Protein AF-A0A2S1KTE5-F1 (afdb_monomer_lite)

Radius of gyration: 37.93 Å; chains: 1; bounding box: 118×80×115 Å

Organism: NCBI:txid137591

pLDDT: mean 81.55, std 18.3, range [24.23, 98.62]

Foldseek 3Di:
DDDDDDDDDDDDDDDDPDPPPPPPPPPPDPCPLPCLQQDQLVSLVDDQLQVVLQQQPWAFPVRDRVVVVVDHSVRQGLVNLLRTQEGASFDWDQDPVRRIDTAHDVVLQVLLQPAAADEPVVVVPDPDPDLHADPYPCLLDPCNLVQLVCCSNPQFGFDFDQPPVRDTDTDGDHNSDSLSNVLSSQQNNLSHQHYHCASSNQNHDDDLQDLPPLSSVSSNAAPRARHAEYADHNNLSVQVNVPSPNDDDGRQQRQHANHAYYHHEQNQHQEAECSNVVNPLQRHQEYEHHNYQHQYYDADNLSNLQAHAYEPQNYDPPPHDQRNLQSNLSSLQNVHYHYHYALNVVLSSLLVLLDPPHPDGHHALSSCLVCLLSYALVSLLSCLVRPLVSQALSSLQCCLPRPLNSAALNSLLSSCLVPVVSAALVSLLSSLVRPLNNQALSNLLSCLQPPVNRQDLVSLLSSLVRPVNSQALSNVQSVLVVLNDALSSLLSNLQSPVVRLQPDDPVSLVSSLVRHDPVRNVSSVVCSVCSCVSHDPDDPDPDPQFPWDKDKPDDDWALDQDDPVQADLADKRKTPFKIKMWTKAFAQKFKKKAKAWWAFPVRPDTFWKWKWFWWAWPQVRDTDTDIHIHPDIDTRGHHHPGMDTTITIRRIMIIHRDPDDDPPTDIDIDIDIDMGGHPPDDDD

Secondary structure (DSSP, 8-state):
---------------------S----------TT-GGGSBGGGGT--HHHHHHHHHH-EETTSS-TTTTT--TTT-BHHHHHTEEEEESSEEEE-TTS-EEEE--HHHHHHHHTS-EEEGGGGGS----S--EEE-GGGGSTTHHHHHHHHHHHSEEEEEEE-TTS-EEEEEEE---HHHHHHHHHHT-TT--EEE-TTTTTTPPP-TT--HHHHHHHHHHTT-SS--EEE-TT-THHHHHHHTTTTTTSSS----TT--EEE-TTS--SEE-GGGTTTTTTT-SEEE-TT----EE-SS-HHHHHHSEEEETT---TT--HHHHHHHHHHHHHSSS-EEE-HHHHHHHHHHHHSTT--S----HHHHHTTGGG--HHHHHHHHHH-GGG--HHHHHHHHHH-GGG--HHHHHHHHHH-GGG--HHHHHHHHHH-GGG--HHHHHHHHHH-GGG--HHHHHHHHHH-GGG--HHHHHHHHHTT---HHHHHHHHHH-HHHHHT--HHHHHHHHHHS-TTTHHHHHHHHH-TTTTS----S--------EEEES-S--------GGG--TT--EEPSS-EEEEEEEPTTEEEEEEEPPEEETTSS-EE--EEEEEEEETTTTEEEEEEEETTSEEEEEEESSS-EEEEEEEEEEEEE---S--TT--EE--EEEEEEEPTT----

InterPro domains:
  IPR001611 Leucine-rich repeat [PF13516] (282-295)
  IPR001611 Leucine-rich repeat [PS51450] (283-304)
  IPR003591 Leucine-rich repeat, typical subtype [SM00369] (256-279)
  IPR003591 Leucine-rich repeat, typical subtype [SM00369] (283-307)
  IPR032675 Leucine-rich repeat domain superfamily [G3DSA:3.80.10.10] (156-391)
  IPR050328 Multifunctional Developmental and Immune Receptor [PTHR24373] (135-447)

Sequence (684 aa):
MLASVVGAIGTNITTFSTFSSLSPLSYDTVHAADDYTQNLLTVYKIPSAVIQAIIDNSVAFNGKTPKANGKTVTNFTVADFRDLTTVSLANRVKDVDGTYTSMTNDAVATAIGSVQMVNAGALADSNSQTPTGLVSQNFISDSRQTDMVNLLKNGGYATDQWDQQGNRQTVYTTANIWLNQLVALIATNSKLTTLDLTGAFSKVPFDSGFSKAGLLIGMMVNKSATLQSLALGFNPIIATEVQSNAWTYYNYALNLPALTNLDLQSNQLTVLDTQILQNVQNNLTTLNLAGNAISKITTNAEGVFNQATVDLSNADFTNLDPSTHKILASALNSGKGGLELSDTATNQLITASINDGWNDVNVNASGLNKVADQLDSSTVDKIATTKPTLVDDKVMATLVTSNASALTGDSVTQIVKANPNVVDADTLTKLATNNPAAITSDTLEHLASTNATAISPDVISKVGATNPDAITSGLINNLAEAGQLDADTLATIAATKPSVVANLTPEQKETITKVVGADDLSKVQDILDNPNASAPAVPSNPAPTTQGKVSVDKTSLSFGTPNVTDIQATSVIKADTGLRVTGTVTKGQSLRLLASKWTALDGTSSFAPTLQLIGEDAVNNKGVNQAVTAGDSTELLRATDDNVDFDVTLDSVGMTNITGVKAGKTYAGSLTWQLNNLPGTTTN

Structure (mmCIF, N/CA/C/O backbone):
data_AF-A0A2S1KTE5-F1
#
_entry.id   AF-A0A2S1KTE5-F1
#
loop_
_atom_site.group_PDB
_atom_site.id
_atom_site.type_symbol
_atom_site.label_atom_id
_atom_site.label_alt_id
_atom_site.label_comp_id
_atom_site.label_asym_id
_atom_site.label_entity_id
_atom_site.label_seq_id
_atom_site.pdbx_PDB_ins_code
_atom_site.Cartn_x
_atom_site.Cartn_y
_atom_site.Cartn_z
_atom_site.occupancy
_atom_site.B_iso_or_equiv
_atom_site.auth_seq_id
_atom_site.auth_comp_id
_atom_site.auth_asym_id
_atom_site.auth_atom_id
_atom_site.pdbx_PDB_model_num
ATOM 1 N N . MET A 1 1 ? 72.254 42.878 -44.904 1.00 30.20 1 MET A N 1
ATOM 2 C CA . MET A 1 1 ? 73.200 42.661 -46.023 1.00 30.20 1 MET A CA 1
ATOM 3 C C . MET A 1 1 ? 74.005 41.424 -45.661 1.00 30.20 1 MET A C 1
ATOM 5 O O . MET A 1 1 ? 74.499 41.409 -44.551 1.00 30.20 1 MET A O 1
ATOM 9 N N . LEU A 1 2 ? 74.143 40.347 -46.422 1.00 26.84 2 LEU A N 1
ATOM 10 C CA . LEU A 1 2 ? 73.925 40.048 -47.835 1.00 26.84 2 LEU A CA 1
ATOM 11 C C . LEU A 1 2 ? 73.826 38.505 -47.968 1.00 26.84 2 LEU A C 1
ATOM 13 O O . LEU A 1 2 ? 74.114 37.779 -47.027 1.00 26.84 2 LEU A O 1
ATOM 17 N N . ALA A 1 3 ? 73.371 38.072 -49.138 1.00 27.70 3 ALA A N 1
ATOM 18 C CA . ALA A 1 3 ? 72.885 36.760 -49.568 1.00 27.70 3 ALA A CA 1
ATOM 19 C C . ALA A 1 3 ? 73.771 35.492 -49.398 1.00 27.70 3 ALA A C 1
ATOM 21 O O . ALA A 1 3 ? 74.963 35.555 -49.110 1.00 27.70 3 ALA A O 1
ATOM 22 N N . SER A 1 4 ? 73.137 34.364 -49.773 1.00 27.77 4 SER A N 1
ATOM 23 C CA . SER A 1 4 ? 73.580 32.959 -49.953 1.00 27.77 4 SER A CA 1
ATOM 24 C C . SER A 1 4 ? 73.342 32.077 -48.715 1.00 27.77 4 SER A C 1
ATOM 26 O O . SER A 1 4 ? 73.837 32.374 -47.642 1.00 27.77 4 SER A O 1
ATOM 28 N N . VAL A 1 5 ? 72.502 31.034 -48.737 1.00 30.08 5 VAL A N 1
ATOM 29 C CA . VAL A 1 5 ? 72.428 29.909 -49.685 1.00 30.08 5 VAL A CA 1
ATOM 30 C C . VAL A 1 5 ? 70.978 29.394 -49.802 1.00 30.08 5 VAL A C 1
ATOM 32 O O . VAL A 1 5 ? 70.420 28.903 -48.827 1.00 30.08 5 VAL A O 1
ATOM 35 N N . VAL A 1 6 ? 70.382 29.457 -50.999 1.00 29.83 6 VAL A N 1
ATOM 36 C CA . VAL A 1 6 ? 69.220 28.642 -51.413 1.00 29.83 6 VAL A CA 1
ATOM 37 C C . VAL A 1 6 ? 69.453 28.261 -52.873 1.00 29.83 6 VAL A C 1
ATOM 39 O O . VAL A 1 6 ? 69.567 29.138 -53.725 1.00 29.83 6 VAL A O 1
ATOM 42 N N . GLY A 1 7 ? 69.563 26.965 -53.161 1.00 26.06 7 GLY A N 1
ATOM 43 C CA . GLY A 1 7 ? 69.807 26.471 -54.515 1.00 26.06 7 GLY A CA 1
ATOM 44 C C . GLY A 1 7 ? 69.749 24.950 -54.601 1.00 26.06 7 GLY A C 1
ATOM 45 O O . GLY A 1 7 ? 70.777 24.304 -54.445 1.00 26.06 7 GLY A O 1
ATOM 46 N N . ALA A 1 8 ? 68.534 24.438 -54.827 1.00 26.44 8 ALA A N 1
ATOM 47 C CA . ALA A 1 8 ? 68.104 23.110 -55.308 1.00 26.44 8 ALA A CA 1
ATOM 48 C C . ALA A 1 8 ? 66.828 22.777 -54.515 1.00 26.44 8 ALA A C 1
ATOM 50 O O . ALA A 1 8 ? 66.895 22.509 -53.325 1.00 26.44 8 ALA A O 1
ATOM 51 N N . ILE A 1 9 ? 65.621 22.920 -55.056 1.00 29.39 9 ILE A N 1
ATOM 52 C CA . ILE A 1 9 ? 65.041 22.041 -56.075 1.00 29.39 9 ILE A CA 1
ATOM 53 C C . ILE A 1 9 ? 64.100 22.880 -56.955 1.00 29.39 9 ILE A C 1
ATOM 55 O O . ILE A 1 9 ? 63.137 23.471 -56.470 1.00 29.39 9 ILE A O 1
ATOM 59 N N . GLY A 1 10 ? 64.401 22.948 -58.252 1.00 26.98 10 GLY A N 1
ATOM 60 C CA . GLY A 1 10 ? 63.569 23.585 -59.266 1.00 26.98 10 GLY A CA 1
ATOM 61 C C . GLY A 1 10 ? 62.700 22.566 -60.000 1.00 26.98 10 GLY A C 1
ATOM 62 O O . GLY A 1 10 ? 63.210 21.598 -60.552 1.00 26.98 10 GLY A O 1
ATOM 63 N N . THR A 1 11 ? 61.399 22.861 -60.009 1.00 30.52 11 THR A N 1
ATOM 64 C CA . THR A 1 11 ? 60.439 22.705 -61.119 1.00 30.52 11 THR A CA 1
ATOM 65 C C . THR A 1 11 ? 60.241 21.329 -61.764 1.00 30.52 11 THR A C 1
ATOM 67 O O . THR A 1 11 ? 60.996 20.926 -62.642 1.00 30.52 11 THR A O 1
ATOM 70 N N . ASN A 1 12 ? 59.076 20.732 -61.489 1.00 25.16 12 ASN A N 1
ATOM 71 C CA . ASN A 1 12 ? 58.166 20.284 -62.547 1.00 25.16 12 ASN A CA 1
ATOM 72 C C . ASN A 1 12 ? 56.712 20.339 -62.056 1.00 25.16 12 ASN A C 1
ATOM 74 O O . ASN A 1 12 ? 56.281 19.548 -61.223 1.00 25.16 12 ASN A O 1
ATOM 78 N N . ILE A 1 13 ? 55.966 21.302 -62.598 1.00 35.03 13 ILE A N 1
ATOM 79 C CA . ILE A 1 13 ? 54.507 21.278 -62.662 1.00 35.03 13 ILE A CA 1
ATOM 80 C C . ILE A 1 13 ? 54.148 20.277 -63.759 1.00 35.03 13 ILE A C 1
ATOM 82 O O . ILE A 1 13 ? 54.461 20.513 -64.920 1.00 35.03 13 ILE A O 1
ATOM 86 N N . THR A 1 14 ? 53.484 19.182 -63.402 1.00 26.08 14 THR A N 1
ATOM 87 C CA . THR A 1 14 ? 52.563 18.455 -64.286 1.00 26.08 14 THR A CA 1
ATOM 88 C C . THR A 1 14 ? 51.475 17.803 -63.436 1.00 26.08 14 THR A C 1
ATOM 90 O O . THR A 1 14 ? 51.719 17.207 -62.392 1.00 26.08 14 THR A O 1
ATOM 93 N N . THR A 1 15 ? 50.251 18.019 -63.893 1.00 33.72 15 THR A N 1
ATOM 94 C CA . THR A 1 15 ? 48.958 17.507 -63.441 1.00 33.72 15 THR A CA 1
ATOM 95 C C . THR A 1 15 ? 48.970 16.058 -62.937 1.00 33.72 15 THR A C 1
ATOM 97 O O . THR A 1 15 ? 49.229 15.146 -63.716 1.00 33.72 15 THR A O 1
ATOM 100 N N . PHE A 1 16 ? 48.549 15.840 -61.686 1.00 25.86 16 PHE A N 1
ATOM 101 C CA . PHE A 1 16 ? 47.987 14.563 -61.237 1.00 25.86 16 PHE A CA 1
ATOM 102 C C . PHE A 1 16 ? 46.540 14.771 -60.790 1.00 25.86 16 PHE A C 1
ATOM 104 O O . PHE A 1 16 ? 46.218 15.006 -59.628 1.00 25.86 16 PHE A O 1
ATOM 111 N N . SER A 1 17 ? 45.656 14.687 -61.776 1.00 30.58 17 SER A N 1
ATOM 112 C CA . SER A 1 17 ? 44.262 14.305 -61.615 1.00 30.58 17 SER A CA 1
ATOM 113 C C . SER A 1 17 ? 44.192 12.827 -61.214 1.00 30.58 17 SER A C 1
ATOM 115 O O . SER A 1 17 ? 44.000 11.979 -62.075 1.00 30.58 17 SER A O 1
ATOM 117 N N . THR A 1 18 ? 44.369 12.510 -59.931 1.00 28.41 18 THR A N 1
ATOM 118 C CA . THR A 1 18 ? 44.012 11.198 -59.355 1.00 28.41 18 THR A CA 1
ATOM 119 C C . THR A 1 18 ? 43.745 11.332 -57.851 1.00 28.41 18 THR A C 1
ATOM 121 O O . THR A 1 18 ? 44.515 10.852 -57.027 1.00 28.41 18 THR A O 1
ATOM 124 N N . PHE A 1 19 ? 42.622 11.952 -57.479 1.00 28.08 19 PHE A N 1
ATOM 125 C CA . PHE A 1 19 ? 41.914 11.617 -56.230 1.00 28.08 19 PHE A CA 1
ATOM 126 C C . PHE A 1 19 ? 40.801 10.604 -56.540 1.00 28.08 19 PHE A C 1
ATOM 128 O O . PHE A 1 19 ? 39.641 10.770 -56.188 1.00 28.08 19 PHE A O 1
ATOM 135 N N . SER A 1 20 ? 41.164 9.547 -57.262 1.00 32.59 20 SER A N 1
ATOM 136 C CA . SER A 1 20 ? 40.285 8.434 -57.617 1.00 32.59 20 SER A CA 1
ATOM 137 C C . SER A 1 20 ? 40.962 7.118 -57.249 1.00 32.59 20 SER A C 1
ATOM 139 O O . SER A 1 20 ? 41.162 6.263 -58.104 1.00 32.59 20 SER A O 1
ATOM 141 N N . SER A 1 21 ? 41.397 6.983 -55.994 1.00 27.89 21 SER A N 1
ATOM 142 C CA . SER A 1 21 ? 41.774 5.681 -55.419 1.00 27.89 21 SER A CA 1
ATOM 143 C C . SER A 1 21 ? 41.909 5.684 -53.891 1.00 27.89 21 SER A C 1
ATOM 145 O O . SER A 1 21 ? 42.645 4.865 -53.343 1.00 27.89 21 SER A O 1
ATOM 147 N N . LEU A 1 22 ? 41.199 6.559 -53.173 1.00 28.30 22 LEU A N 1
ATOM 148 C CA . LEU A 1 22 ? 40.695 6.105 -51.883 1.00 28.30 22 LEU A CA 1
ATOM 149 C C . LEU A 1 22 ? 39.462 5.299 -52.244 1.00 28.30 22 LEU A C 1
ATOM 151 O O . LEU A 1 22 ? 38.438 5.865 -52.623 1.00 28.30 22 LEU A O 1
ATOM 155 N N . SER A 1 23 ? 39.595 3.975 -52.221 1.00 24.23 23 SER A N 1
ATOM 156 C CA . SER A 1 23 ? 38.437 3.102 -52.105 1.00 24.23 23 SER A CA 1
ATOM 157 C C . SER A 1 23 ? 37.523 3.752 -51.065 1.00 24.23 23 SER A C 1
ATOM 159 O O . SER A 1 23 ? 38.025 4.051 -49.973 1.00 24.23 23 SER A O 1
ATOM 161 N N . PRO A 1 24 ? 36.240 4.036 -51.361 1.00 29.78 24 PRO A N 1
ATOM 162 C CA . PRO A 1 24 ? 35.328 4.348 -50.278 1.00 29.78 24 PRO A CA 1
ATOM 163 C C . PRO A 1 24 ? 35.508 3.206 -49.283 1.00 29.78 24 PRO A C 1
ATOM 165 O O . PRO A 1 24 ? 35.536 2.040 -49.694 1.00 29.78 24 PRO A O 1
ATOM 168 N N . LEU A 1 25 ? 35.756 3.536 -48.012 1.00 27.83 25 LEU A N 1
ATOM 169 C CA . LEU A 1 25 ? 35.633 2.561 -46.936 1.00 27.83 25 LEU A CA 1
ATOM 170 C C . LEU A 1 25 ? 34.378 1.760 -47.264 1.00 27.83 25 LEU A C 1
ATOM 172 O O . LEU A 1 25 ? 33.328 2.370 -47.463 1.00 27.83 25 LEU A O 1
ATOM 176 N N . SER A 1 26 ? 34.535 0.452 -47.481 1.00 30.88 26 SER A N 1
ATOM 177 C CA . SER A 1 26 ? 33.429 -0.430 -47.836 1.00 30.88 26 SER A CA 1
ATOM 178 C C . SER A 1 26 ? 32.340 -0.200 -46.801 1.00 30.88 26 SER A C 1
ATOM 180 O O . SER A 1 26 ? 32.475 -0.615 -45.650 1.00 30.88 26 SER A O 1
ATOM 182 N N . TYR A 1 27 ? 31.312 0.555 -47.180 1.00 39.25 27 TYR A N 1
ATOM 183 C CA . TYR A 1 27 ? 30.100 0.683 -46.404 1.00 39.25 27 TYR A CA 1
ATOM 184 C C . TYR A 1 27 ? 29.456 -0.697 -46.489 1.00 39.25 27 TYR A C 1
ATOM 186 O O . TYR A 1 27 ? 28.733 -0.988 -47.436 1.00 39.25 27 TYR A O 1
ATOM 194 N N . ASP A 1 28 ? 29.717 -1.559 -45.507 1.00 38.22 28 ASP A N 1
ATOM 195 C CA . ASP A 1 28 ? 29.053 -2.864 -45.350 1.00 38.22 28 ASP A CA 1
ATOM 196 C C . ASP A 1 28 ? 27.534 -2.733 -45.069 1.00 38.22 28 ASP A C 1
ATOM 198 O O . ASP A 1 28 ? 26.874 -3.672 -44.628 1.00 38.22 28 ASP A O 1
ATOM 202 N N . THR A 1 29 ? 26.940 -1.568 -45.316 1.00 46.03 29 THR A N 1
ATOM 203 C CA . THR A 1 29 ? 25.539 -1.247 -45.066 1.00 46.03 29 THR A CA 1
ATOM 204 C C . THR A 1 29 ? 24.788 -1.113 -46.383 1.00 46.03 29 THR A C 1
ATOM 206 O O . THR A 1 29 ? 24.399 -0.018 -46.786 1.00 46.03 29 THR A O 1
ATOM 209 N N . VAL A 1 30 ? 24.524 -2.240 -47.046 1.00 41.59 30 VAL A N 1
ATOM 210 C CA . VAL A 1 30 ? 23.361 -2.323 -47.939 1.00 41.59 30 VAL A CA 1
ATOM 211 C C . VAL A 1 30 ? 22.127 -2.439 -47.038 1.00 41.59 30 VAL A C 1
ATOM 213 O O . VAL A 1 30 ? 21.628 -3.530 -46.782 1.00 41.59 30 VAL A O 1
ATOM 216 N N . HIS A 1 31 ? 21.648 -1.319 -46.496 1.00 54.34 31 HIS A N 1
ATOM 217 C CA . HIS A 1 31 ? 20.242 -1.239 -46.107 1.00 54.34 31 HIS A CA 1
ATOM 218 C C . HIS A 1 31 ? 19.470 -1.119 -47.422 1.00 54.34 31 HIS A C 1
ATOM 220 O O . HIS A 1 31 ? 19.755 -0.215 -48.205 1.00 54.34 31 HIS A O 1
ATOM 226 N N . ALA A 1 32 ? 18.564 -2.050 -47.732 1.00 45.72 32 ALA A N 1
ATOM 227 C CA . ALA A 1 32 ? 17.761 -1.934 -48.946 1.00 45.72 32 ALA A CA 1
ATOM 228 C C . ALA A 1 32 ? 17.007 -0.593 -48.900 1.00 45.72 32 ALA A C 1
ATOM 230 O O . ALA A 1 32 ? 16.146 -0.402 -48.041 1.00 45.72 32 ALA A O 1
ATOM 231 N N . ALA A 1 33 ? 17.375 0.337 -49.788 1.00 49.78 33 ALA A N 1
ATOM 232 C CA . ALA A 1 33 ? 16.936 1.734 -49.758 1.00 49.78 33 ALA A CA 1
ATOM 233 C C . ALA A 1 33 ? 15.403 1.900 -49.844 1.00 49.78 33 ALA A C 1
ATOM 235 O O . ALA A 1 33 ? 14.878 2.936 -49.434 1.00 49.78 33 ALA A O 1
ATOM 236 N N . ASP A 1 34 ? 14.687 0.856 -50.282 1.00 53.81 34 ASP A N 1
ATOM 237 C CA . ASP A 1 34 ? 13.249 0.904 -50.551 1.00 53.81 34 ASP A CA 1
ATOM 238 C C . ASP A 1 34 ? 12.373 0.172 -49.508 1.00 53.81 34 ASP A C 1
ATOM 240 O O . ASP A 1 34 ? 11.219 0.557 -49.324 1.00 53.81 34 ASP A O 1
ATOM 244 N N . ASP A 1 35 ? 12.893 -0.820 -48.765 1.00 72.31 35 ASP A N 1
ATOM 245 C CA . ASP A 1 35 ? 12.127 -1.538 -47.724 1.00 72.31 35 ASP A CA 1
ATOM 246 C C . ASP A 1 35 ? 12.992 -1.992 -46.533 1.00 72.31 35 ASP A C 1
ATOM 248 O O . ASP A 1 35 ? 13.228 -3.179 -46.289 1.00 72.31 35 ASP A O 1
ATOM 252 N N . TYR A 1 36 ? 13.437 -1.023 -45.730 1.00 83.88 36 TYR A N 1
ATOM 253 C CA . TYR A 1 36 ? 14.162 -1.282 -44.480 1.00 83.88 36 TYR A CA 1
ATOM 254 C C . TYR A 1 36 ? 13.375 -2.139 -43.470 1.00 83.88 36 TYR A C 1
ATOM 256 O O . TYR A 1 36 ? 13.957 -2.614 -42.494 1.00 83.88 36 TYR A O 1
ATOM 264 N N . THR A 1 37 ? 12.064 -2.347 -43.668 1.00 88.31 37 THR A N 1
ATOM 265 C CA . THR A 1 37 ? 11.251 -3.127 -42.730 1.00 88.31 37 THR A CA 1
ATOM 266 C C . THR A 1 37 ? 11.605 -4.615 -42.756 1.00 88.31 37 THR A C 1
ATOM 268 O O . THR A 1 37 ? 11.463 -5.290 -41.741 1.00 88.31 37 THR A O 1
ATOM 271 N N . GLN A 1 38 ? 12.167 -5.119 -43.858 1.00 89.88 38 GLN A N 1
ATOM 272 C CA . GLN A 1 38 ? 12.634 -6.507 -43.953 1.00 89.88 38 GLN A CA 1
ATOM 273 C C . GLN A 1 38 ? 14.041 -6.720 -43.378 1.00 89.88 38 GLN A C 1
ATOM 275 O O . GLN A 1 38 ? 14.507 -7.857 -43.292 1.00 89.88 38 GLN A O 1
ATOM 280 N N . ASN A 1 39 ? 14.732 -5.653 -42.962 1.00 88.81 39 ASN A N 1
ATOM 281 C CA . ASN A 1 39 ? 16.062 -5.783 -42.378 1.00 88.81 39 ASN A CA 1
ATOM 282 C C . ASN A 1 39 ? 15.997 -6.574 -41.066 1.00 88.81 39 ASN A C 1
ATOM 284 O O . ASN A 1 39 ? 15.150 -6.320 -40.206 1.00 88.81 39 ASN A O 1
ATOM 288 N N . LEU A 1 40 ? 16.944 -7.496 -40.887 1.00 91.50 40 LEU A N 1
ATOM 289 C CA . LEU A 1 40 ? 17.156 -8.182 -39.615 1.00 91.50 40 LEU A CA 1
ATOM 290 C C . LEU A 1 40 ? 17.672 -7.197 -38.564 1.00 91.50 40 LEU A C 1
ATOM 292 O O . LEU A 1 40 ? 18.531 -6.362 -38.856 1.00 91.50 40 LEU A O 1
ATOM 296 N N . LEU A 1 41 ? 17.229 -7.342 -37.313 1.00 92.00 41 LEU A N 1
ATOM 297 C CA . LEU A 1 41 ? 17.689 -6.476 -36.218 1.00 92.00 41 LEU A CA 1
ATOM 298 C C . LEU A 1 41 ? 19.207 -6.566 -35.977 1.00 92.00 41 LEU A C 1
ATOM 300 O O . LEU A 1 41 ? 19.828 -5.599 -35.539 1.00 92.00 41 LEU A O 1
ATOM 304 N N . THR A 1 42 ? 19.827 -7.698 -36.317 1.00 89.12 42 THR A N 1
ATOM 305 C CA . THR A 1 42 ? 21.281 -7.907 -36.222 1.00 89.12 42 THR A CA 1
ATOM 306 C C . THR A 1 42 ? 22.087 -7.016 -37.172 1.00 89.12 42 THR A C 1
ATOM 308 O O . THR A 1 42 ? 23.242 -6.705 -36.872 1.00 89.12 42 THR A O 1
ATOM 311 N N . VAL A 1 43 ? 21.491 -6.540 -38.275 1.00 85.12 43 VAL A N 1
ATOM 312 C CA . VAL A 1 43 ? 22.134 -5.587 -39.202 1.00 85.12 43 VAL A CA 1
ATOM 313 C C . VAL A 1 43 ? 22.427 -4.263 -38.493 1.00 85.12 43 VAL A C 1
ATOM 315 O O . VAL A 1 43 ? 23.474 -3.662 -38.717 1.00 85.12 43 VAL A O 1
ATOM 318 N N . TYR A 1 44 ? 21.570 -3.865 -37.550 1.00 84.06 44 TYR A N 1
ATOM 319 C CA . TYR A 1 44 ? 21.721 -2.653 -36.739 1.00 84.06 44 TYR A CA 1
ATOM 320 C C . TYR A 1 44 ? 22.718 -2.799 -35.578 1.00 84.06 44 TYR A C 1
ATOM 322 O O . TYR A 1 44 ? 22.802 -1.921 -34.719 1.00 84.06 44 TYR A O 1
ATOM 330 N N . LYS A 1 45 ? 23.465 -3.913 -35.527 1.00 85.75 45 LYS A N 1
ATOM 331 C CA . LYS A 1 45 ? 24.461 -4.230 -34.487 1.00 85.75 45 LYS A CA 1
ATOM 332 C C . LYS A 1 45 ? 23.893 -4.263 -33.062 1.00 85.75 45 LYS A C 1
ATOM 334 O O . LYS A 1 45 ? 24.653 -4.180 -32.100 1.00 85.75 45 LYS A O 1
ATOM 339 N N . ILE A 1 46 ? 22.575 -4.416 -32.917 1.00 89.44 46 ILE A N 1
ATOM 340 C CA . ILE A 1 46 ? 21.924 -4.608 -31.617 1.00 89.44 46 ILE A CA 1
ATOM 341 C C . ILE A 1 46 ? 22.446 -5.920 -31.011 1.00 89.44 46 ILE A C 1
ATOM 343 O O . ILE A 1 46 ? 22.406 -6.949 -31.693 1.00 89.44 46 ILE A O 1
ATOM 347 N N . PRO A 1 47 ? 22.951 -5.915 -29.761 1.00 93.25 47 PRO A N 1
ATOM 348 C CA . PRO A 1 47 ? 23.476 -7.112 -29.125 1.00 93.25 47 PRO A CA 1
ATOM 349 C C . PRO A 1 47 ? 22.444 -8.237 -29.119 1.00 93.25 47 PRO A C 1
ATOM 351 O O . PRO A 1 47 ? 21.280 -8.020 -28.780 1.00 93.25 47 PRO A O 1
ATOM 354 N N . SER A 1 48 ? 22.882 -9.459 -29.424 1.00 95.31 48 SER A N 1
ATOM 355 C CA . SER A 1 48 ? 21.997 -10.629 -29.480 1.00 95.31 48 SER A CA 1
ATOM 356 C C . SER A 1 48 ? 21.205 -10.836 -28.189 1.00 95.31 48 SER A C 1
ATOM 358 O O . SER A 1 48 ? 20.052 -11.239 -28.255 1.00 95.31 48 SER A O 1
ATOM 360 N N . ALA A 1 49 ? 21.784 -10.514 -27.027 1.00 94.50 49 ALA A N 1
ATOM 361 C CA . ALA A 1 49 ? 21.092 -10.588 -25.739 1.00 94.50 49 ALA A CA 1
ATOM 362 C C . ALA A 1 49 ? 19.897 -9.620 -25.645 1.00 94.50 49 ALA A C 1
ATOM 364 O O . ALA A 1 49 ? 18.858 -9.983 -25.102 1.00 94.50 49 ALA A O 1
ATOM 365 N N . VAL A 1 50 ? 20.017 -8.420 -26.221 1.00 97.31 50 VAL A N 1
ATOM 366 C CA . VAL A 1 50 ? 18.935 -7.424 -26.265 1.00 97.31 50 VAL A CA 1
ATOM 367 C C . VAL A 1 50 ? 17.833 -7.872 -27.223 1.00 97.31 50 VAL A C 1
ATOM 369 O O . VAL A 1 50 ? 16.658 -7.841 -26.865 1.00 97.31 50 VAL A O 1
ATOM 372 N N . ILE A 1 51 ? 18.202 -8.371 -28.408 1.00 98.25 51 ILE A N 1
ATOM 373 C CA . ILE A 1 51 ? 17.239 -8.942 -29.364 1.00 98.25 51 ILE A CA 1
ATOM 374 C C . ILE A 1 51 ? 16.507 -10.137 -28.736 1.00 98.25 51 ILE A C 1
ATOM 376 O O . ILE A 1 51 ? 15.289 -10.249 -28.851 1.00 98.25 51 ILE A O 1
ATOM 380 N N . GLN A 1 52 ? 17.236 -11.013 -28.042 1.00 98.00 52 GLN A N 1
ATOM 381 C CA . GLN A 1 52 ? 16.670 -12.184 -27.380 1.00 98.00 52 GLN A CA 1
ATOM 382 C C . GLN A 1 52 ? 15.685 -11.790 -26.270 1.00 98.00 52 GLN A C 1
ATOM 384 O O . GLN A 1 52 ? 14.598 -12.358 -26.209 1.00 98.00 52 GLN A O 1
ATOM 389 N N . ALA A 1 53 ? 16.011 -10.780 -25.454 1.00 97.56 53 ALA A N 1
ATOM 390 C CA . ALA A 1 53 ? 15.101 -10.266 -24.431 1.00 97.56 53 ALA A CA 1
ATOM 391 C C . ALA A 1 53 ? 13.780 -9.768 -25.038 1.00 97.56 53 ALA A C 1
ATOM 393 O O . ALA A 1 53 ? 12.711 -10.131 -24.546 1.00 97.56 53 ALA A O 1
ATOM 394 N N . ILE A 1 54 ? 13.845 -9.027 -26.153 1.00 98.50 54 ILE A N 1
ATOM 395 C CA . ILE A 1 54 ? 12.654 -8.585 -26.892 1.00 98.50 54 ILE A CA 1
ATOM 396 C C . ILE A 1 54 ? 11.857 -9.800 -27.383 1.00 98.50 54 ILE A C 1
ATOM 398 O O . ILE A 1 54 ? 10.651 -9.868 -27.164 1.00 98.50 54 ILE A O 1
ATOM 402 N N . ILE A 1 55 ? 12.513 -10.786 -27.999 1.00 98.31 55 ILE A N 1
ATOM 403 C CA . ILE A 1 55 ? 11.856 -11.986 -28.540 1.00 98.31 55 ILE A CA 1
ATOM 404 C C . ILE A 1 55 ? 11.130 -12.802 -27.463 1.00 98.31 55 ILE A C 1
ATOM 406 O O . ILE A 1 55 ? 10.053 -13.346 -27.729 1.00 98.31 55 ILE A O 1
ATOM 410 N N . ASP A 1 56 ? 11.719 -12.904 -26.273 1.00 95.62 56 ASP A N 1
ATOM 411 C CA . ASP A 1 56 ? 11.182 -13.704 -25.175 1.00 95.62 56 ASP A CA 1
ATOM 412 C C . ASP A 1 56 ? 10.076 -12.975 -24.390 1.00 95.62 56 ASP A C 1
ATOM 414 O O . ASP A 1 56 ? 9.120 -13.628 -23.975 1.00 95.62 56 ASP A O 1
ATOM 418 N N . ASN A 1 57 ? 10.171 -11.648 -24.213 1.00 96.06 57 ASN A N 1
ATOM 419 C CA . ASN A 1 57 ? 9.347 -10.897 -23.248 1.00 96.06 57 ASN A CA 1
ATOM 420 C C . ASN A 1 57 ? 8.369 -9.880 -23.877 1.00 96.06 57 ASN A C 1
ATOM 422 O O . ASN A 1 57 ? 7.495 -9.337 -23.191 1.00 96.06 57 ASN A O 1
ATOM 426 N N . SER A 1 58 ? 8.487 -9.607 -25.178 1.00 97.25 58 SER A N 1
ATOM 427 C CA . SER A 1 58 ? 7.578 -8.711 -25.912 1.00 97.25 58 SER A CA 1
ATOM 428 C C . SER A 1 58 ? 6.336 -9.443 -26.416 1.00 97.25 58 SER A C 1
ATOM 430 O O . SER A 1 58 ? 6.309 -10.670 -26.473 1.00 97.25 58 SER A O 1
ATOM 432 N N . VAL A 1 59 ? 5.300 -8.697 -26.803 1.00 95.69 59 VAL A N 1
ATOM 433 C CA . VAL A 1 59 ? 4.017 -9.249 -27.269 1.00 95.69 59 VAL A CA 1
ATOM 434 C C . VAL A 1 59 ? 3.625 -8.593 -28.589 1.00 95.69 59 VAL A C 1
ATOM 436 O O . VAL A 1 59 ? 3.601 -7.367 -28.695 1.00 95.69 59 VAL A O 1
ATOM 439 N N . ALA A 1 60 ? 3.344 -9.418 -29.596 1.00 94.81 60 ALA A N 1
ATOM 440 C CA . ALA A 1 60 ? 2.821 -8.995 -30.891 1.00 94.81 60 ALA A CA 1
ATOM 441 C C . ALA A 1 60 ? 1.305 -8.767 -30.841 1.00 94.81 60 ALA A C 1
ATOM 443 O O . ALA A 1 60 ? 0.623 -9.241 -29.932 1.00 94.81 60 ALA A O 1
ATOM 444 N N . PHE A 1 61 ? 0.754 -8.114 -31.865 1.00 91.25 61 PHE A N 1
ATOM 445 C CA . PHE A 1 61 ? -0.684 -7.844 -31.985 1.00 91.25 61 PHE A CA 1
ATOM 446 C C . PHE A 1 61 ? -1.570 -9.102 -31.869 1.00 91.25 61 PHE A C 1
ATOM 448 O O . PHE A 1 61 ? -2.714 -9.028 -31.430 1.00 91.25 61 PHE A O 1
ATOM 455 N N . ASN A 1 62 ? -1.038 -10.280 -32.208 1.00 90.56 62 ASN A N 1
ATOM 456 C CA . ASN A 1 62 ? -1.725 -11.565 -32.055 1.00 90.56 62 ASN A CA 1
ATOM 457 C C . ASN A 1 62 ? -1.724 -12.133 -30.616 1.00 90.56 62 ASN A C 1
ATOM 459 O O . ASN A 1 62 ? -2.139 -13.276 -30.413 1.00 90.56 62 ASN A O 1
ATOM 463 N N . GLY A 1 63 ? -1.219 -11.381 -29.634 1.00 90.31 63 GLY A N 1
ATOM 464 C CA . GLY A 1 63 ? -1.151 -11.763 -28.222 1.00 90.31 63 GLY A CA 1
ATOM 465 C C . GLY A 1 63 ? -0.034 -12.751 -27.868 1.00 90.31 63 GLY A C 1
ATOM 466 O O . GLY A 1 63 ? 0.052 -13.183 -26.720 1.00 90.31 63 GLY A O 1
ATOM 467 N N . LYS A 1 64 ? 0.826 -13.130 -28.823 1.00 91.75 64 LYS A N 1
ATOM 468 C CA . LYS A 1 64 ? 1.939 -14.068 -28.610 1.00 91.75 64 LYS A CA 1
ATOM 469 C C . LYS A 1 64 ? 3.279 -13.346 -28.564 1.00 91.75 64 LYS A C 1
ATOM 471 O O . LYS A 1 64 ? 3.459 -12.295 -29.180 1.00 91.75 64 LYS A O 1
ATOM 476 N N . THR A 1 65 ? 4.248 -13.952 -27.883 1.00 95.38 65 THR A N 1
ATOM 477 C CA . THR A 1 65 ? 5.640 -13.500 -27.964 1.00 95.38 65 THR A CA 1
ATOM 478 C C . THR A 1 65 ? 6.222 -13.797 -29.348 1.00 95.38 65 THR A C 1
ATOM 480 O O . THR A 1 65 ? 5.803 -14.769 -29.993 1.00 95.38 65 THR A O 1
ATOM 483 N N . PRO A 1 66 ? 7.213 -13.026 -29.830 1.00 97.56 66 PRO A N 1
ATOM 484 C CA . PRO A 1 66 ? 7.928 -13.367 -31.058 1.00 97.56 66 PRO A CA 1
ATOM 485 C C . PRO A 1 66 ? 8.483 -14.795 -31.045 1.00 97.56 66 PRO A C 1
ATOM 487 O O . PRO A 1 66 ? 8.377 -15.492 -32.053 1.00 97.56 66 PRO A O 1
ATOM 490 N N . LYS A 1 67 ? 8.978 -15.275 -29.894 1.00 96.19 67 LYS A N 1
ATOM 491 C CA . LYS A 1 67 ? 9.417 -16.669 -29.724 1.00 96.19 67 LYS A CA 1
ATOM 492 C C . LYS A 1 67 ? 8.312 -17.668 -30.068 1.00 96.19 67 LYS A C 1
ATOM 494 O O . LYS A 1 67 ? 8.538 -18.607 -30.827 1.00 96.19 67 LYS A O 1
ATOM 499 N N . ALA A 1 68 ? 7.105 -17.454 -29.544 1.00 93.81 68 ALA A N 1
ATOM 500 C CA . ALA A 1 68 ? 5.946 -18.298 -29.832 1.00 93.81 68 ALA A CA 1
ATOM 501 C C . ALA A 1 68 ? 5.463 -18.174 -31.292 1.00 93.81 68 ALA A C 1
ATOM 503 O O . ALA A 1 68 ? 4.800 -19.080 -31.794 1.00 93.81 68 ALA A O 1
ATOM 504 N N . ASN A 1 69 ? 5.837 -17.095 -31.986 1.00 94.50 69 ASN A N 1
ATOM 505 C CA . ASN A 1 69 ? 5.666 -16.921 -33.431 1.00 94.50 69 ASN A CA 1
ATOM 506 C C . ASN A 1 69 ? 6.860 -17.466 -34.252 1.00 94.50 69 ASN A C 1
ATOM 508 O O . ASN A 1 69 ? 6.968 -17.179 -35.443 1.00 94.50 69 ASN A O 1
ATOM 512 N N . GLY A 1 70 ? 7.764 -18.244 -33.642 1.00 96.50 70 GLY A N 1
ATOM 513 C CA . GLY A 1 70 ? 8.900 -18.875 -34.323 1.00 96.50 70 GLY A CA 1
ATOM 514 C C . GLY A 1 70 ? 10.058 -17.927 -34.648 1.00 96.50 70 GLY A C 1
ATOM 515 O O . GLY A 1 70 ? 10.916 -18.262 -35.470 1.00 96.50 70 GLY A O 1
ATOM 516 N N . LYS A 1 71 ? 10.092 -16.738 -34.035 1.00 97.88 71 LYS A N 1
ATOM 517 C CA . LYS A 1 71 ? 11.180 -15.779 -34.224 1.00 97.88 71 LYS A CA 1
ATOM 518 C C . LYS A 1 71 ? 12.392 -16.134 -33.370 1.00 97.88 71 LYS A C 1
ATOM 520 O O . LYS A 1 71 ? 12.276 -16.589 -32.233 1.00 97.88 71 LYS A O 1
ATOM 525 N N . THR A 1 72 ? 13.561 -15.894 -33.937 1.00 98.00 72 THR A N 1
ATOM 526 C CA . THR A 1 72 ? 14.884 -16.076 -33.346 1.00 98.00 72 THR A CA 1
ATOM 527 C C . THR A 1 72 ? 15.722 -14.835 -33.640 1.00 98.00 72 THR A C 1
ATOM 529 O O . THR A 1 72 ? 15.397 -14.041 -34.524 1.00 98.00 72 THR A O 1
ATOM 532 N N . VAL A 1 73 ? 16.851 -14.677 -32.947 1.00 97.19 73 VAL A N 1
ATOM 533 C CA . VAL A 1 73 ? 17.785 -13.563 -33.194 1.00 97.19 73 VAL A CA 1
ATOM 534 C C . VAL A 1 73 ? 18.200 -13.464 -34.671 1.00 97.19 73 VAL A C 1
ATOM 536 O O . VAL A 1 73 ? 18.457 -12.373 -35.168 1.00 97.19 73 VAL A O 1
ATOM 539 N N . THR A 1 74 ? 18.241 -14.587 -35.393 1.00 96.12 74 THR A N 1
ATOM 540 C CA . THR A 1 74 ? 18.705 -14.647 -36.785 1.00 96.12 74 THR A CA 1
ATOM 541 C C . THR A 1 74 ? 17.629 -14.353 -37.828 1.00 96.12 74 THR A C 1
ATOM 543 O O . THR A 1 74 ? 17.982 -14.177 -38.990 1.00 96.12 74 THR A O 1
ATOM 546 N N . ASN A 1 75 ? 16.344 -14.301 -37.456 1.00 95.88 75 ASN A N 1
ATOM 547 C CA . ASN A 1 75 ? 15.238 -14.089 -38.402 1.00 95.88 75 ASN A CA 1
ATOM 548 C C . ASN A 1 75 ? 14.252 -12.975 -37.993 1.00 95.88 75 ASN A C 1
ATOM 550 O O . ASN A 1 75 ? 13.231 -12.794 -38.655 1.00 95.88 75 ASN A O 1
ATOM 554 N N . PHE A 1 76 ? 14.529 -12.256 -36.902 1.00 97.31 76 PHE A N 1
ATOM 555 C CA . PHE A 1 76 ? 13.662 -11.201 -36.388 1.00 97.31 76 PHE A CA 1
ATOM 556 C C . PHE A 1 76 ? 13.934 -9.869 -37.100 1.00 97.31 76 PHE A C 1
ATOM 558 O O . PHE A 1 76 ? 15.052 -9.342 -37.059 1.00 97.31 76 PHE A O 1
ATOM 565 N N . THR A 1 77 ? 12.909 -9.350 -37.778 1.00 95.19 77 THR A N 1
ATOM 566 C CA . THR A 1 77 ? 12.994 -8.177 -38.663 1.00 95.19 77 THR A CA 1
ATOM 567 C C . THR A 1 77 ? 12.416 -6.911 -38.033 1.00 95.19 77 THR A C 1
ATOM 569 O O . THR A 1 77 ? 11.712 -6.955 -37.022 1.00 95.19 77 THR A O 1
ATOM 572 N N . VAL A 1 78 ? 12.668 -5.760 -38.659 1.00 93.44 78 VAL A N 1
ATOM 573 C CA . VAL A 1 78 ? 12.034 -4.488 -38.281 1.00 93.44 78 VAL A CA 1
ATOM 574 C C . VAL A 1 78 ? 10.508 -4.561 -38.414 1.00 93.44 78 VAL A C 1
ATOM 576 O O . VAL A 1 78 ? 9.801 -4.025 -37.564 1.00 93.44 78 VAL A O 1
ATOM 579 N N . ALA A 1 79 ? 9.979 -5.241 -39.433 1.00 93.62 79 ALA A N 1
ATOM 580 C CA . ALA A 1 79 ? 8.545 -5.453 -39.613 1.00 93.62 79 ALA A CA 1
ATOM 581 C C . ALA A 1 79 ? 7.948 -6.238 -38.438 1.00 93.62 79 ALA A C 1
ATOM 583 O O . ALA A 1 79 ? 6.919 -5.837 -37.899 1.00 93.62 79 ALA A O 1
ATOM 584 N N . ASP A 1 80 ? 8.635 -7.294 -37.989 1.00 96.69 80 ASP A N 1
ATOM 585 C CA . ASP A 1 80 ? 8.215 -8.071 -36.820 1.00 96.69 80 ASP A CA 1
ATOM 586 C C . ASP A 1 80 ? 8.241 -7.230 -35.537 1.00 96.69 80 ASP A C 1
ATOM 588 O O . ASP A 1 80 ? 7.322 -7.311 -34.724 1.00 96.69 80 ASP A O 1
ATOM 592 N N . PHE A 1 81 ? 9.265 -6.386 -35.363 1.00 97.44 81 PHE A N 1
ATOM 593 C CA . PHE A 1 81 ? 9.343 -5.463 -34.230 1.00 97.44 81 PHE A CA 1
ATOM 594 C C . PHE A 1 81 ? 8.196 -4.443 -34.245 1.00 97.44 81 PHE A C 1
ATOM 596 O O . PHE A 1 81 ? 7.606 -4.151 -33.208 1.00 97.44 81 PHE A O 1
ATOM 603 N N . ARG A 1 82 ? 7.845 -3.905 -35.418 1.00 93.94 82 ARG A N 1
ATOM 604 C CA . ARG A 1 82 ? 6.749 -2.932 -35.578 1.00 93.94 82 ARG A CA 1
ATOM 605 C C . ARG A 1 82 ? 5.357 -3.540 -35.393 1.00 93.94 82 ARG A C 1
ATOM 607 O O . ARG A 1 82 ? 4.389 -2.792 -35.272 1.00 93.94 82 ARG A O 1
ATOM 614 N N . ASP A 1 83 ? 5.241 -4.867 -35.375 1.00 95.62 83 ASP A N 1
ATOM 615 C CA . ASP A 1 83 ? 3.997 -5.560 -35.028 1.00 95.62 83 ASP A CA 1
ATOM 616 C C . ASP A 1 83 ? 3.807 -5.741 -33.510 1.00 95.62 83 ASP A C 1
ATOM 618 O O . ASP A 1 83 ? 2.740 -6.165 -33.059 1.00 95.62 83 ASP A O 1
ATOM 622 N N . LEU A 1 84 ? 4.823 -5.397 -32.709 1.00 98.31 84 LEU A N 1
ATOM 623 C CA . LEU A 1 84 ? 4.758 -5.460 -31.252 1.00 98.31 84 LEU A CA 1
ATOM 624 C C . LEU A 1 84 ? 3.834 -4.383 -30.684 1.00 98.31 84 LEU A C 1
ATOM 626 O O . LEU A 1 84 ? 4.036 -3.191 -30.920 1.00 98.31 84 LEU A O 1
ATOM 630 N N . THR A 1 85 ? 2.870 -4.812 -29.871 1.00 97.81 85 THR A N 1
ATOM 631 C CA . THR A 1 85 ? 2.048 -3.938 -29.021 1.00 97.81 85 THR A CA 1
ATOM 632 C C . THR A 1 85 ? 2.690 -3.739 -27.653 1.00 97.81 85 THR A C 1
ATOM 634 O O . THR A 1 85 ? 2.554 -2.677 -27.048 1.00 97.81 85 THR A O 1
ATOM 637 N N . THR A 1 86 ? 3.456 -4.725 -27.181 1.00 97.75 86 THR A N 1
ATOM 638 C CA . THR A 1 86 ? 4.314 -4.592 -26.004 1.00 97.75 86 THR A CA 1
ATOM 639 C C . THR A 1 86 ? 5.759 -4.816 -26.396 1.00 97.75 86 THR A C 1
ATOM 641 O O . THR A 1 86 ? 6.076 -5.882 -26.914 1.00 97.75 86 THR A O 1
ATOM 644 N N . VAL A 1 87 ? 6.636 -3.864 -26.086 1.00 98.62 87 VAL A N 1
ATOM 645 C CA . VAL A 1 87 ? 8.092 -4.047 -26.144 1.00 98.62 87 VAL A CA 1
ATOM 646 C C . VAL A 1 87 ? 8.611 -4.103 -24.714 1.00 98.62 87 VAL A C 1
ATOM 648 O O . VAL A 1 87 ? 8.382 -3.171 -23.946 1.00 98.62 87 VAL A O 1
ATOM 651 N N . SER A 1 88 ? 9.311 -5.180 -24.357 1.00 98.06 88 SER A N 1
ATOM 652 C CA . SER A 1 88 ? 9.969 -5.304 -23.054 1.00 98.06 88 SER A CA 1
ATOM 653 C C . SER A 1 88 ? 11.450 -5.610 -23.208 1.00 98.06 88 SER A C 1
ATOM 655 O O . SER A 1 88 ? 11.845 -6.511 -23.953 1.00 98.06 88 SER A O 1
ATOM 657 N N . LEU A 1 89 ? 12.254 -4.832 -22.488 1.00 98.19 89 LEU A N 1
ATOM 658 C CA . LEU A 1 89 ? 13.681 -5.053 -22.273 1.00 98.19 89 LEU A CA 1
ATOM 659 C C . LEU A 1 89 ? 13.961 -5.762 -20.939 1.00 98.19 89 LEU A C 1
ATOM 661 O O . LEU A 1 89 ? 15.109 -6.102 -20.652 1.00 98.19 89 LEU A O 1
ATOM 665 N N . ALA A 1 90 ? 12.921 -5.982 -20.138 1.00 96.88 90 ALA A N 1
ATOM 666 C CA . ALA A 1 90 ? 12.967 -6.670 -18.862 1.00 96.88 90 ALA A CA 1
ATOM 667 C C . ALA A 1 90 ? 12.705 -8.174 -19.030 1.00 96.88 90 ALA A C 1
ATOM 669 O O . ALA A 1 90 ? 12.270 -8.652 -20.080 1.00 96.88 90 ALA A O 1
ATOM 670 N N . ASN A 1 91 ? 12.951 -8.931 -17.965 1.00 91.31 91 ASN A N 1
ATOM 671 C CA . ASN A 1 91 ? 12.392 -10.269 -17.824 1.00 91.31 91 ASN A CA 1
ATOM 672 C C . ASN A 1 91 ? 10.949 -10.132 -17.348 1.00 91.31 91 ASN A C 1
ATOM 674 O O . ASN A 1 91 ? 10.710 -9.470 -16.340 1.00 91.31 91 ASN A O 1
ATOM 678 N N . ARG A 1 92 ? 10.002 -10.766 -18.041 1.00 86.62 92 ARG A N 1
ATOM 679 C CA . ARG A 1 92 ? 8.581 -10.709 -17.693 1.00 86.62 92 ARG A CA 1
ATOM 680 C C . ARG A 1 92 ? 8.066 -12.081 -17.310 1.00 86.62 92 ARG A C 1
ATOM 682 O O . ARG A 1 92 ? 8.181 -13.037 -18.076 1.00 86.62 92 ARG A O 1
ATOM 689 N N . VAL A 1 93 ? 7.454 -12.156 -16.139 1.00 83.25 93 VAL A N 1
ATOM 690 C CA . VAL A 1 93 ? 6.731 -13.335 -15.668 1.00 83.25 93 VAL A CA 1
ATOM 691 C C . VAL A 1 93 ? 5.253 -13.000 -15.699 1.00 83.25 93 VAL A C 1
ATOM 693 O O . VAL A 1 93 ? 4.859 -11.934 -15.246 1.00 83.25 93 VAL A O 1
ATOM 696 N N . LYS A 1 94 ? 4.446 -13.879 -16.293 1.00 76.19 94 LYS A N 1
ATOM 697 C CA . LYS A 1 94 ? 2.995 -13.719 -16.284 1.00 76.19 94 LYS A CA 1
ATOM 698 C C . LYS A 1 94 ? 2.448 -14.237 -14.958 1.00 76.19 94 LYS A C 1
ATOM 700 O O . LYS A 1 94 ? 2.706 -15.392 -14.619 1.00 76.19 94 LYS A O 1
ATOM 705 N N . ASP A 1 95 ? 1.688 -13.406 -14.269 1.00 74.88 95 ASP A N 1
ATOM 706 C CA . ASP A 1 95 ? 1.067 -13.728 -12.991 1.00 74.88 95 ASP A CA 1
ATOM 707 C C . ASP A 1 95 ? -0.238 -14.518 -13.177 1.00 74.88 95 ASP A C 1
ATOM 709 O O . ASP A 1 95 ? -0.759 -14.667 -14.291 1.00 74.88 95 ASP A O 1
ATOM 713 N N . VAL A 1 96 ? -0.757 -15.083 -12.080 1.00 74.12 96 VAL A N 1
ATOM 714 C CA . VAL A 1 96 ? -1.947 -15.962 -12.088 1.00 74.12 96 VAL A CA 1
ATOM 715 C C . VAL A 1 96 ? -3.197 -15.226 -12.576 1.00 74.12 96 VAL A C 1
ATOM 717 O O . VAL A 1 96 ? -4.022 -15.808 -13.279 1.00 74.12 96 VAL A O 1
ATOM 720 N N . ASP A 1 97 ? -3.316 -13.944 -12.244 1.00 63.75 97 ASP A N 1
ATOM 721 C CA . ASP A 1 97 ? -4.397 -13.055 -12.683 1.00 63.75 97 ASP A CA 1
ATOM 722 C C . ASP A 1 97 ? -4.239 -12.579 -14.142 1.00 63.75 97 ASP A C 1
ATOM 724 O O . ASP A 1 97 ? -5.102 -11.891 -14.688 1.00 63.75 97 ASP A O 1
ATOM 728 N N . GLY A 1 98 ? -3.151 -12.982 -14.803 1.00 65.94 98 GLY A N 1
ATOM 729 C CA . GLY A 1 98 ? -2.837 -12.640 -16.179 1.00 65.94 98 GLY A CA 1
ATOM 730 C C . GLY A 1 98 ? -2.079 -11.327 -16.363 1.00 65.94 98 GLY A C 1
ATOM 731 O O . GLY A 1 98 ? -1.761 -11.009 -17.516 1.00 65.94 98 GLY A O 1
ATOM 732 N N . THR A 1 99 ? -1.762 -10.610 -15.280 1.00 75.44 99 THR A N 1
ATOM 733 C CA . THR A 1 99 ? -0.837 -9.469 -15.290 1.00 75.44 99 THR A CA 1
ATOM 734 C C . THR A 1 99 ? 0.612 -9.940 -15.469 1.00 75.44 99 THR A C 1
ATOM 736 O O . THR A 1 99 ? 0.868 -11.119 -15.733 1.00 75.44 99 THR A O 1
ATOM 739 N N . TYR A 1 100 ? 1.569 -9.010 -15.459 1.00 79.69 100 TYR A N 1
ATOM 740 C CA . TYR A 1 100 ? 2.980 -9.340 -15.621 1.00 79.69 100 TYR A CA 1
ATOM 741 C C . TYR A 1 100 ? 3.837 -8.623 -14.589 1.00 79.69 100 TYR A C 1
ATOM 743 O O . TYR A 1 100 ? 3.841 -7.394 -14.542 1.00 79.69 100 TYR A O 1
ATOM 751 N N . THR A 1 101 ? 4.661 -9.396 -13.893 1.00 84.19 101 THR A N 1
ATOM 752 C CA . THR A 1 101 ? 5.739 -8.904 -13.048 1.00 84.19 101 THR A CA 1
ATOM 753 C C . THR A 1 101 ? 7.017 -8.777 -13.872 1.00 84.19 101 THR A C 1
ATOM 755 O O . THR A 1 101 ? 7.481 -9.742 -14.496 1.00 84.19 101 THR A O 1
ATOM 758 N N . SER A 1 102 ? 7.596 -7.578 -13.871 1.00 88.81 102 SER A N 1
ATOM 759 C CA . SER A 1 102 ? 8.833 -7.266 -14.584 1.00 88.81 102 SER A CA 1
ATOM 760 C C . SER A 1 102 ? 10.028 -7.235 -13.634 1.00 88.81 102 SER A C 1
ATOM 762 O O . SER A 1 102 ? 9.963 -6.700 -12.533 1.00 88.81 102 SER A O 1
ATOM 764 N N . MET A 1 103 ? 11.148 -7.803 -14.075 1.00 92.25 103 MET A N 1
ATOM 765 C CA . MET A 1 103 ? 12.419 -7.822 -13.349 1.00 92.25 103 MET A CA 1
ATOM 766 C C . MET A 1 103 ? 13.559 -7.409 -14.273 1.00 92.25 103 MET A C 1
ATOM 768 O O . MET A 1 103 ? 13.550 -7.725 -15.465 1.00 92.25 103 MET A O 1
ATOM 772 N N . THR A 1 104 ? 14.593 -6.784 -13.712 1.00 92.50 104 THR A N 1
ATOM 773 C CA . THR A 1 104 ? 15.799 -6.399 -14.453 1.00 92.50 104 THR A CA 1
ATOM 774 C C . THR A 1 104 ? 16.360 -7.562 -15.273 1.00 92.50 104 THR A C 1
ATOM 776 O O . THR A 1 104 ? 16.637 -8.645 -14.751 1.00 92.50 104 THR A O 1
ATOM 779 N N . ASN A 1 105 ? 16.591 -7.323 -16.564 1.00 95.62 105 ASN A N 1
ATOM 780 C CA . ASN A 1 105 ? 17.403 -8.209 -17.387 1.00 95.62 105 ASN A CA 1
ATOM 781 C C . ASN A 1 105 ? 18.868 -7.752 -17.328 1.00 95.62 105 ASN A C 1
ATOM 783 O O . ASN A 1 105 ? 19.247 -6.752 -17.940 1.00 95.62 105 ASN A O 1
ATOM 787 N N . ASP A 1 106 ? 19.698 -8.488 -16.588 1.00 95.38 106 ASP A N 1
ATOM 788 C CA . ASP A 1 106 ? 21.084 -8.089 -16.311 1.00 95.38 106 ASP A CA 1
ATOM 789 C C . ASP A 1 106 ? 21.948 -7.958 -17.578 1.00 95.38 106 ASP A C 1
ATOM 791 O O . ASP A 1 106 ? 22.795 -7.066 -17.673 1.00 95.38 106 ASP A O 1
ATOM 795 N N . ALA A 1 107 ? 21.704 -8.802 -18.586 1.00 93.56 107 ALA A N 1
ATOM 796 C CA . ALA A 1 107 ? 22.429 -8.750 -19.851 1.00 93.56 107 ALA A CA 1
ATOM 797 C C . ALA A 1 107 ? 22.076 -7.485 -20.647 1.00 93.56 107 ALA A C 1
ATOM 799 O O . ALA A 1 107 ? 22.968 -6.838 -21.198 1.00 93.56 107 ALA A O 1
ATOM 800 N N . VAL A 1 108 ? 20.795 -7.098 -20.667 1.00 96.25 108 VAL A N 1
ATOM 801 C CA . VAL A 1 108 ? 20.347 -5.850 -21.300 1.00 96.25 108 VAL A CA 1
ATOM 802 C C . VAL A 1 108 ? 20.889 -4.635 -20.555 1.00 96.25 108 VAL A C 1
ATOM 804 O O . VAL A 1 108 ? 21.478 -3.758 -21.185 1.00 96.25 108 VAL A O 1
ATOM 807 N N . ALA A 1 109 ? 20.772 -4.613 -19.225 1.00 95.25 109 ALA A N 1
ATOM 808 C CA . ALA A 1 109 ? 21.294 -3.527 -18.399 1.00 95.25 109 ALA A CA 1
ATOM 809 C C . ALA A 1 109 ? 22.806 -3.337 -18.594 1.00 95.25 109 ALA A C 1
ATOM 811 O O . ALA A 1 109 ? 23.281 -2.215 -18.753 1.00 95.25 109 ALA A O 1
ATOM 812 N N . THR A 1 110 ? 23.567 -4.436 -18.651 1.00 93.25 110 THR A N 1
ATOM 813 C CA . THR A 1 110 ? 25.015 -4.409 -18.917 1.00 93.25 110 THR A CA 1
ATOM 814 C C . THR A 1 110 ? 25.320 -3.878 -20.313 1.00 93.25 110 THR A C 1
ATOM 816 O O . THR A 1 110 ? 26.206 -3.039 -20.471 1.00 93.25 110 THR A O 1
ATOM 819 N N . ALA A 1 111 ? 24.575 -4.327 -21.328 1.00 91.00 111 ALA A N 1
ATOM 820 C CA . ALA A 1 111 ? 24.751 -3.849 -22.692 1.00 91.00 111 ALA A CA 1
ATOM 821 C C . ALA A 1 111 ? 24.511 -2.335 -22.785 1.00 91.00 111 ALA A C 1
ATOM 823 O O . ALA A 1 111 ? 25.361 -1.626 -23.320 1.00 91.00 111 ALA A O 1
ATOM 824 N N . ILE A 1 112 ? 23.407 -1.828 -22.225 1.00 89.81 112 ILE A N 1
ATOM 825 C CA . ILE A 1 112 ? 23.082 -0.393 -22.225 1.00 89.81 112 ILE A CA 1
ATOM 826 C C . ILE A 1 112 ? 24.112 0.400 -21.406 1.00 89.81 112 ILE A C 1
ATOM 828 O O . ILE A 1 112 ? 24.623 1.409 -21.888 1.00 89.81 112 ILE A O 1
ATOM 832 N N . GLY A 1 113 ? 24.476 -0.074 -20.211 1.00 87.56 113 GLY A N 1
ATOM 833 C CA . GLY A 1 113 ? 25.453 0.582 -19.334 1.00 87.56 113 GLY A CA 1
ATOM 834 C C . GLY A 1 113 ? 26.869 0.671 -19.914 1.00 87.56 113 GLY A C 1
ATOM 835 O O . GLY A 1 113 ? 27.625 1.568 -19.550 1.00 87.56 113 GLY A O 1
ATOM 836 N N . SER A 1 114 ? 27.221 -0.214 -20.854 1.00 85.19 114 SER A N 1
ATOM 837 C CA . SER A 1 114 ? 28.515 -0.187 -21.553 1.00 85.19 114 SER A CA 1
ATOM 838 C C . SER A 1 114 ? 28.622 0.889 -22.642 1.00 85.19 114 SER A C 1
ATOM 840 O O . SER A 1 114 ? 29.717 1.157 -23.140 1.00 85.19 114 SER A O 1
ATOM 842 N N . VAL A 1 115 ? 27.505 1.511 -23.032 1.00 79.81 115 VAL A N 1
ATOM 843 C CA . VAL A 1 115 ? 27.486 2.529 -24.084 1.00 79.81 115 VAL A CA 1
ATOM 844 C C . VAL A 1 115 ? 27.964 3.869 -23.525 1.00 79.81 115 VAL A C 1
ATOM 846 O O . VAL A 1 115 ? 27.323 4.468 -22.663 1.00 79.81 115 VAL A O 1
ATOM 849 N N . GLN A 1 116 ? 29.065 4.391 -24.069 1.00 74.44 116 GLN A N 1
ATOM 850 C CA . GLN A 1 116 ? 29.517 5.748 -23.771 1.00 74.44 116 GLN A CA 1
ATOM 851 C C . GLN A 1 116 ? 28.604 6.769 -24.466 1.00 74.44 116 GLN A C 1
ATOM 853 O O . GLN A 1 116 ? 28.655 6.935 -25.684 1.00 74.44 116 GLN A O 1
ATOM 858 N N . MET A 1 117 ? 27.777 7.461 -23.684 1.00 71.19 117 MET A N 1
ATOM 859 C CA . MET A 1 117 ? 26.872 8.508 -24.169 1.00 71.19 117 MET A CA 1
ATOM 860 C C . MET A 1 117 ? 27.541 9.878 -24.057 1.00 71.19 117 MET A C 1
ATOM 862 O O . MET A 1 117 ? 28.063 10.210 -22.993 1.00 71.19 117 MET A O 1
ATOM 866 N N . VAL A 1 118 ? 27.512 10.669 -25.132 1.00 62.19 118 VAL A N 1
ATOM 867 C CA . VAL A 1 118 ? 28.002 12.054 -25.148 1.00 62.19 118 VAL A CA 1
ATOM 868 C C . VAL A 1 118 ? 26.945 12.989 -25.743 1.00 62.19 118 VAL A C 1
ATOM 870 O O . VAL A 1 118 ? 26.127 12.592 -26.574 1.00 62.19 118 VAL A O 1
ATOM 873 N N . ASN A 1 119 ? 26.943 14.255 -25.326 1.00 58.50 119 ASN A N 1
ATOM 874 C CA . ASN A 1 119 ? 26.055 15.258 -25.912 1.00 58.50 119 ASN A CA 1
ATOM 875 C C . ASN A 1 119 ? 26.516 15.590 -27.343 1.00 58.50 119 ASN A C 1
ATOM 877 O O . ASN A 1 119 ? 27.669 15.974 -27.549 1.00 58.50 119 ASN A O 1
ATOM 881 N N . ALA A 1 120 ? 25.616 15.489 -28.327 1.00 51.09 120 ALA A N 1
ATOM 882 C CA . ALA A 1 120 ? 25.929 15.758 -29.732 1.00 51.09 120 ALA A CA 1
ATOM 883 C C . ALA A 1 120 ? 26.453 17.185 -29.999 1.00 51.09 120 ALA A C 1
ATOM 885 O O . ALA A 1 120 ? 27.196 17.384 -30.956 1.00 51.09 120 ALA A O 1
ATOM 886 N N . GLY A 1 121 ? 26.130 18.166 -29.143 1.00 48.72 121 GLY A N 1
ATOM 887 C CA . GLY A 1 121 ? 26.660 19.532 -29.252 1.00 48.72 121 GLY A CA 1
ATOM 888 C C . GLY A 1 121 ? 28.182 19.635 -29.069 1.00 48.72 121 GLY A C 1
ATOM 889 O O . GLY A 1 121 ? 28.788 20.575 -29.568 1.00 48.72 121 GLY A O 1
ATOM 890 N N . ALA A 1 122 ? 28.815 18.653 -28.417 1.00 42.03 122 ALA A N 1
ATOM 891 C CA . ALA A 1 122 ? 30.265 18.610 -28.214 1.00 42.03 122 ALA A CA 1
ATOM 892 C C . ALA A 1 122 ? 31.046 18.040 -29.419 1.00 42.03 122 ALA A C 1
ATOM 894 O O . ALA A 1 122 ? 32.272 18.105 -29.439 1.00 42.03 122 ALA A O 1
ATOM 895 N N . LEU A 1 123 ? 30.355 17.489 -30.427 1.00 41.09 123 LEU A N 1
ATOM 896 C CA . LEU A 1 123 ? 30.975 16.888 -31.618 1.00 41.09 123 LEU A CA 1
ATOM 897 C C . LEU A 1 123 ? 31.270 17.894 -32.738 1.00 41.09 123 LEU A C 1
ATOM 899 O O . LEU A 1 123 ? 31.986 17.545 -33.673 1.00 41.09 123 LEU A O 1
ATOM 903 N N . ALA A 1 124 ? 30.763 19.128 -32.650 1.00 39.22 124 ALA A N 1
ATOM 904 C CA . ALA A 1 124 ? 31.064 20.171 -33.634 1.00 39.22 124 ALA A CA 1
ATOM 905 C C . ALA A 1 124 ? 32.550 20.595 -33.622 1.00 39.22 124 ALA A C 1
ATOM 907 O O . ALA A 1 124 ? 33.047 21.052 -34.647 1.00 39.22 124 ALA A O 1
ATOM 908 N N . ASP A 1 125 ? 33.266 20.365 -32.512 1.00 34.50 125 ASP A N 1
ATOM 909 C CA . ASP A 1 125 ? 34.659 20.802 -32.318 1.00 34.50 125 ASP A CA 1
ATOM 910 C C . ASP A 1 125 ? 35.687 19.657 -32.231 1.00 34.50 125 ASP A C 1
ATOM 912 O O . ASP A 1 125 ? 36.891 19.908 -32.129 1.00 34.50 125 ASP A O 1
ATOM 916 N N . SER A 1 126 ? 35.269 18.385 -32.272 1.00 35.62 126 SER A N 1
ATOM 917 C CA . SER A 1 126 ? 36.192 17.259 -32.086 1.00 35.62 126 SER A CA 1
ATOM 918 C C . SER A 1 126 ? 36.422 16.471 -33.377 1.00 35.62 126 SER A C 1
ATOM 920 O O . SER A 1 126 ? 35.592 15.656 -33.772 1.00 35.62 126 SER A O 1
ATOM 922 N N . ASN A 1 127 ? 37.616 16.600 -33.965 1.00 40.53 127 ASN A N 1
ATOM 923 C CA . ASN A 1 127 ? 38.166 15.705 -35.003 1.00 40.53 127 ASN A CA 1
ATOM 924 C C . ASN A 1 127 ? 38.466 14.276 -34.475 1.00 40.53 127 ASN A C 1
ATOM 926 O O . ASN A 1 127 ? 39.412 13.617 -34.912 1.00 40.53 127 ASN A O 1
ATOM 930 N N . SER A 1 128 ? 37.716 13.800 -33.479 1.00 37.84 128 SER A N 1
ATOM 931 C CA . SER A 1 128 ? 37.983 12.549 -32.777 1.00 37.84 128 SER A CA 1
ATOM 932 C C . SER A 1 128 ? 37.465 11.358 -33.582 1.00 37.84 128 SER A C 1
ATOM 934 O O . SER A 1 128 ? 36.262 11.194 -33.755 1.00 37.84 128 SER A O 1
ATOM 936 N N . GLN A 1 129 ? 38.374 10.497 -34.049 1.00 37.59 129 GLN A N 1
ATOM 937 C CA . GLN A 1 129 ? 38.057 9.260 -34.783 1.00 37.59 129 GLN A CA 1
ATOM 938 C C . GLN A 1 129 ? 37.544 8.114 -33.886 1.00 37.59 129 GLN A C 1
ATOM 940 O O . GLN A 1 129 ? 37.342 6.997 -34.361 1.00 37.59 129 GLN A O 1
ATOM 945 N N . THR A 1 130 ? 37.342 8.345 -32.587 1.00 38.44 130 THR A N 1
ATOM 946 C CA . THR A 1 130 ? 36.738 7.356 -31.686 1.00 38.44 130 THR A CA 1
ATOM 947 C C . THR A 1 130 ? 35.208 7.380 -31.799 1.00 38.44 130 THR A C 1
ATOM 949 O O . THR A 1 130 ? 34.619 8.461 -31.724 1.00 38.44 130 THR A O 1
ATOM 952 N N . PRO A 1 131 ? 34.535 6.219 -31.953 1.00 40.69 131 PRO A N 1
ATOM 953 C CA . PRO A 1 131 ? 33.075 6.144 -32.005 1.00 40.69 131 PRO A CA 1
ATOM 954 C C . PRO A 1 131 ? 32.491 6.661 -30.686 1.00 40.69 131 PRO A C 1
ATOM 956 O O . PRO A 1 131 ? 32.538 5.985 -29.663 1.00 40.69 131 PRO A O 1
ATOM 959 N N . THR A 1 132 ? 31.987 7.887 -30.693 1.00 43.53 132 THR A N 1
ATOM 960 C CA . THR A 1 132 ? 31.439 8.571 -29.520 1.00 43.53 132 THR A CA 1
ATOM 961 C C . THR A 1 132 ? 29.918 8.663 -29.671 1.00 43.53 132 THR A C 1
ATOM 963 O O . THR A 1 132 ? 29.398 8.961 -30.747 1.00 43.53 132 THR A O 1
ATOM 966 N N . GLY A 1 133 ? 29.189 8.299 -28.610 1.00 49.47 133 GLY A N 1
ATOM 967 C CA . GLY A 1 133 ? 27.731 8.146 -28.584 1.00 49.47 133 GLY A CA 1
ATOM 968 C C . GLY A 1 133 ? 26.946 9.399 -28.874 1.00 49.47 133 GLY A C 1
ATOM 969 O O . GLY A 1 133 ? 26.697 10.183 -27.976 1.00 49.47 133 GLY A O 1
ATOM 970 N N . LEU A 1 134 ? 26.485 9.533 -30.115 1.00 54.75 134 LEU A N 1
ATOM 971 C CA . LEU A 1 134 ? 25.523 10.549 -30.519 1.00 54.75 134 LEU A CA 1
ATOM 972 C C . LEU A 1 134 ? 24.171 10.313 -29.839 1.00 54.75 134 LEU A C 1
ATOM 974 O O . LEU A 1 134 ? 23.414 9.452 -30.267 1.00 54.75 134 LEU A O 1
ATOM 978 N N . VAL A 1 135 ? 23.819 11.129 -28.852 1.00 54.69 135 VAL A N 1
ATOM 979 C CA . VAL A 1 135 ? 22.417 11.366 -28.492 1.00 54.69 135 VAL A CA 1
ATOM 980 C C . VAL A 1 135 ? 22.117 12.813 -28.887 1.00 54.69 135 VAL A C 1
ATOM 982 O O . VAL A 1 135 ? 22.563 13.751 -28.228 1.00 54.69 135 VAL A O 1
ATOM 985 N N . SER A 1 136 ? 21.489 13.017 -30.053 1.00 52.56 136 SER A N 1
ATOM 986 C CA . SER A 1 136 ? 21.224 14.372 -30.566 1.00 52.56 136 SER A CA 1
ATOM 987 C C . SER A 1 136 ? 19.972 14.972 -29.940 1.00 52.56 136 SER A C 1
ATOM 989 O O . SER A 1 136 ? 18.913 14.348 -29.923 1.00 52.56 136 SER A O 1
ATOM 991 N N . GLN A 1 137 ? 20.070 16.227 -29.501 1.00 50.41 137 GLN A N 1
ATOM 992 C CA . GLN A 1 137 ? 18.940 17.009 -28.986 1.00 50.41 137 GLN A CA 1
ATOM 993 C C . GLN A 1 137 ? 17.821 17.185 -30.034 1.00 50.41 137 GLN A C 1
ATOM 995 O O . GLN A 1 137 ? 16.659 17.372 -29.676 1.00 50.41 137 GLN A O 1
ATOM 1000 N N . ASN A 1 138 ? 18.135 17.027 -31.329 1.00 50.91 138 ASN A N 1
ATOM 1001 C CA . ASN A 1 138 ? 17.150 17.076 -32.415 1.00 50.91 138 ASN A CA 1
ATOM 1002 C C . ASN A 1 138 ? 16.066 15.984 -32.293 1.00 50.91 138 ASN A C 1
ATOM 1004 O O . ASN A 1 138 ? 14.981 16.136 -32.854 1.00 50.91 138 ASN A O 1
ATOM 1008 N N . PHE A 1 139 ? 16.300 14.920 -31.514 1.00 54.41 139 PHE A N 1
ATOM 1009 C CA . PHE A 1 139 ? 15.353 13.816 -31.317 1.00 54.41 139 PHE A CA 1
ATOM 1010 C C . PHE A 1 139 ? 14.238 14.083 -30.298 1.00 54.41 139 PHE A C 1
ATOM 1012 O O . PHE A 1 139 ? 13.458 13.179 -30.006 1.00 54.41 139 PHE A O 1
ATOM 1019 N N . ILE A 1 140 ? 14.116 15.306 -29.782 1.00 57.22 140 ILE A N 1
ATOM 1020 C CA . ILE A 1 140 ? 12.929 15.745 -29.025 1.00 57.22 140 ILE A CA 1
ATOM 1021 C C . ILE A 1 140 ? 12.069 16.721 -29.870 1.00 57.22 140 ILE A C 1
ATOM 1023 O O . ILE A 1 140 ? 10.982 17.116 -29.452 1.00 57.22 140 ILE A O 1
ATOM 1027 N N . SER A 1 141 ? 12.501 17.061 -31.096 1.00 62.47 141 SER A N 1
ATOM 1028 C CA . SER A 1 141 ? 11.785 17.969 -32.010 1.00 62.47 141 SER A CA 1
ATOM 1029 C C . SER A 1 141 ? 10.555 17.335 -32.683 1.00 62.47 141 SER A C 1
ATOM 1031 O O . SER A 1 141 ? 10.371 16.116 -32.675 1.00 62.47 141 SER A O 1
ATOM 1033 N N . ASP A 1 142 ? 9.724 18.159 -33.329 1.00 64.81 142 ASP A N 1
ATOM 1034 C CA . ASP A 1 142 ? 8.557 17.705 -34.106 1.00 64.81 142 ASP A CA 1
ATOM 1035 C C . ASP A 1 142 ? 8.929 16.773 -35.274 1.00 64.81 142 ASP A C 1
ATOM 1037 O O . ASP A 1 142 ? 8.132 15.926 -35.676 1.00 64.81 142 ASP A O 1
ATOM 1041 N N . SER A 1 143 ? 10.163 16.871 -35.770 1.00 64.44 143 SER A N 1
ATOM 1042 C CA . SER A 1 143 ? 10.703 16.069 -36.875 1.00 64.44 143 SER A CA 1
ATOM 1043 C C . SER A 1 143 ? 11.189 14.679 -36.449 1.00 64.44 143 SER A C 1
ATOM 1045 O O . SER A 1 143 ? 11.557 13.873 -37.306 1.00 64.44 143 SER A O 1
ATOM 1047 N N . ARG A 1 144 ? 11.179 14.368 -35.140 1.00 72.56 144 ARG A N 1
ATOM 1048 C CA . ARG A 1 144 ? 11.819 13.177 -34.553 1.00 72.56 144 ARG A CA 1
ATOM 1049 C C . ARG A 1 144 ? 11.502 11.879 -35.295 1.00 72.56 144 ARG A C 1
ATOM 1051 O O . ARG A 1 144 ? 12.409 11.097 -35.559 1.00 72.56 144 ARG A O 1
ATOM 1058 N N . GLN A 1 145 ? 10.225 11.615 -35.590 1.00 74.69 145 GLN A N 1
ATOM 1059 C CA . GLN A 1 145 ? 9.829 10.357 -36.236 1.00 74.69 145 GLN A CA 1
ATOM 1060 C C . GLN A 1 145 ? 10.459 10.210 -37.624 1.00 74.69 145 GLN A C 1
ATOM 1062 O O . GLN A 1 145 ? 10.957 9.136 -37.952 1.00 74.69 145 GLN A O 1
ATOM 1067 N N . THR A 1 146 ? 10.494 11.286 -38.411 1.00 75.38 146 THR A N 1
ATOM 1068 C CA . THR A 1 146 ? 11.136 11.304 -39.731 1.00 75.38 146 THR A CA 1
ATOM 1069 C C . THR A 1 146 ? 12.633 11.036 -39.611 1.00 75.38 146 THR A C 1
ATOM 1071 O O . THR A 1 146 ? 13.160 10.188 -40.329 1.00 75.38 146 THR A O 1
ATOM 1074 N N . ASP A 1 147 ? 13.308 11.680 -38.659 1.00 74.19 147 ASP A N 1
ATOM 1075 C CA . ASP A 1 147 ? 14.750 11.511 -38.461 1.00 74.19 147 ASP A CA 1
ATOM 1076 C C . ASP A 1 147 ? 15.109 10.100 -37.974 1.00 74.19 147 ASP A C 1
ATOM 1078 O O . ASP A 1 147 ? 16.099 9.517 -38.414 1.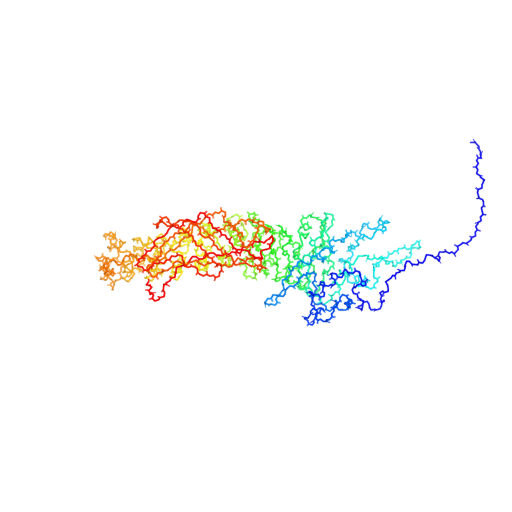00 74.19 147 ASP A O 1
ATOM 1082 N N . MET A 1 148 ? 14.279 9.506 -37.115 1.00 80.12 148 MET A N 1
ATOM 1083 C CA . MET A 1 148 ? 14.446 8.127 -36.645 1.00 80.12 148 MET A CA 1
ATOM 1084 C C . MET A 1 148 ? 14.152 7.094 -37.736 1.00 80.12 148 MET A C 1
ATOM 1086 O O . MET A 1 148 ? 14.862 6.097 -37.839 1.00 80.12 148 MET A O 1
ATOM 1090 N N . VAL A 1 149 ? 13.161 7.333 -38.598 1.00 80.81 149 VAL A N 1
ATOM 1091 C CA . VAL A 1 149 ? 12.939 6.494 -39.786 1.00 80.81 149 VAL A CA 1
ATOM 1092 C C . VAL A 1 149 ? 14.127 6.597 -40.742 1.00 80.81 149 VAL A C 1
ATOM 1094 O O . VAL A 1 149 ? 14.592 5.576 -41.244 1.00 80.81 149 VAL A O 1
ATOM 1097 N N . ASN A 1 150 ? 14.657 7.801 -40.967 1.00 76.25 150 ASN A N 1
ATOM 1098 C CA . ASN A 1 150 ? 15.844 8.002 -41.797 1.00 76.25 150 ASN A CA 1
ATOM 1099 C C . ASN A 1 150 ? 17.074 7.304 -41.207 1.00 76.25 150 ASN A C 1
ATOM 1101 O O . ASN A 1 150 ? 17.838 6.706 -41.960 1.00 76.25 150 ASN A O 1
ATOM 1105 N N . LEU A 1 151 ? 17.228 7.298 -39.879 1.00 77.75 151 LEU A N 1
ATOM 1106 C CA . LEU A 1 151 ? 18.281 6.543 -39.200 1.00 77.75 151 LEU A CA 1
ATOM 1107 C C . LEU A 1 151 ? 18.177 5.036 -39.490 1.00 77.75 151 LEU A C 1
ATOM 1109 O O . LEU A 1 151 ? 19.181 4.407 -39.823 1.00 77.75 151 LEU A O 1
ATOM 1113 N N . LEU A 1 152 ? 16.969 4.470 -39.406 1.00 81.75 152 LEU A N 1
ATOM 1114 C CA . LEU A 1 152 ? 16.731 3.048 -39.673 1.00 81.75 152 LEU A CA 1
ATOM 1115 C C . LEU A 1 152 ? 16.903 2.683 -41.155 1.00 81.75 152 LEU A C 1
ATOM 1117 O O . LEU A 1 152 ? 17.292 1.555 -41.463 1.00 81.75 152 LEU A O 1
ATOM 1121 N N . LYS A 1 153 ? 16.611 3.616 -42.068 1.00 79.19 153 LYS A N 1
ATOM 1122 C CA . LYS A 1 153 ? 16.775 3.435 -43.518 1.00 79.19 153 LYS A CA 1
ATOM 1123 C C . LYS A 1 153 ? 18.226 3.559 -43.969 1.00 79.19 153 LYS A C 1
ATOM 1125 O O . LYS A 1 153 ? 18.689 2.737 -44.747 1.00 79.19 153 LYS A O 1
ATOM 1130 N N . ASN A 1 154 ? 18.927 4.580 -43.483 1.00 71.44 154 ASN A N 1
ATOM 1131 C CA . ASN A 1 154 ? 20.207 5.013 -44.042 1.00 71.44 154 ASN A CA 1
ATOM 1132 C C . ASN A 1 154 ? 21.408 4.648 -43.155 1.00 71.44 154 ASN A C 1
ATOM 1134 O O . ASN A 1 154 ? 22.545 4.900 -43.541 1.00 71.44 154 ASN A O 1
ATOM 1138 N N . GLY A 1 155 ? 21.186 4.093 -41.956 1.00 64.56 155 GLY A N 1
ATOM 1139 C CA . GLY A 1 155 ? 22.254 3.709 -41.021 1.00 64.56 155 GLY A CA 1
ATOM 1140 C C . GLY A 1 155 ? 22.991 4.892 -40.370 1.00 64.56 155 GLY A C 1
ATOM 1141 O O . GLY A 1 155 ? 23.947 4.699 -39.616 1.00 64.56 155 GLY A O 1
ATOM 1142 N N . GLY A 1 156 ? 22.554 6.128 -40.626 1.00 63.59 156 GLY A N 1
ATOM 1143 C CA . GLY A 1 156 ? 23.192 7.346 -40.137 1.00 63.59 156 GLY A CA 1
ATOM 1144 C C . GLY A 1 156 ? 22.268 8.560 -40.156 1.00 63.59 156 GLY A C 1
ATOM 1145 O O . GLY A 1 156 ? 21.143 8.506 -40.653 1.00 63.59 156 GLY A O 1
ATOM 1146 N N . TYR A 1 157 ? 22.757 9.663 -39.596 1.00 59.34 157 TYR A N 1
ATOM 1147 C CA . TYR A 1 157 ? 22.029 10.924 -39.505 1.00 59.34 157 TYR A CA 1
ATOM 1148 C C . TYR A 1 157 ? 22.335 11.813 -40.697 1.00 59.34 157 TYR A C 1
ATOM 1150 O O . TYR A 1 157 ? 23.500 12.098 -40.954 1.00 59.34 157 TYR A O 1
ATOM 1158 N N . ALA A 1 158 ? 21.295 12.292 -41.374 1.00 55.00 158 ALA A N 1
ATOM 1159 C CA . ALA A 1 158 ? 21.426 13.359 -42.353 1.00 55.00 158 ALA A CA 1
ATOM 1160 C C . ALA A 1 158 ? 21.833 14.654 -41.633 1.00 55.00 158 ALA A C 1
ATOM 1162 O O . ALA A 1 158 ? 21.073 15.189 -40.828 1.00 55.00 158 ALA A O 1
ATOM 1163 N N . THR A 1 159 ? 23.029 15.154 -41.918 1.00 56.06 159 THR A N 1
ATOM 1164 C CA . THR A 1 159 ? 23.471 16.491 -41.519 1.00 56.06 159 THR A CA 1
ATOM 1165 C C . THR A 1 159 ? 23.703 17.311 -42.769 1.00 56.06 159 THR A C 1
ATOM 1167 O O . THR A 1 159 ? 24.396 16.875 -43.683 1.00 56.06 159 THR A O 1
ATOM 1170 N N . ASP A 1 160 ? 23.109 18.495 -42.837 1.00 57.88 160 ASP A N 1
ATOM 1171 C CA . ASP A 1 160 ? 23.410 19.406 -43.930 1.00 57.88 160 ASP A CA 1
ATOM 1172 C C . ASP A 1 160 ? 24.743 20.090 -43.655 1.00 57.88 160 ASP A C 1
ATOM 1174 O O . ASP A 1 160 ? 24.879 20.872 -42.714 1.00 57.88 160 ASP A O 1
ATOM 1178 N N . GLN A 1 161 ? 25.729 19.779 -44.482 1.00 60.66 161 GLN A N 1
ATOM 1179 C CA . GLN A 1 161 ? 27.005 20.466 -44.521 1.00 60.66 161 GLN A CA 1
ATOM 1180 C C . GLN A 1 161 ? 27.052 21.366 -45.747 1.00 60.66 161 GLN A C 1
ATOM 1182 O O . GLN A 1 161 ? 26.474 21.066 -46.789 1.00 60.66 161 GLN A O 1
ATOM 1187 N N . TRP A 1 162 ? 27.736 22.493 -45.619 1.00 60.69 162 TRP A N 1
ATOM 1188 C CA . TRP A 1 162 ? 27.996 23.375 -46.745 1.00 60.69 162 TRP A CA 1
ATOM 1189 C C . TRP A 1 162 ? 29.375 23.031 -47.290 1.00 60.69 162 TRP A C 1
ATOM 1191 O O . TRP A 1 162 ? 30.348 23.018 -46.533 1.00 60.69 162 TRP A O 1
ATOM 1201 N N . ASP A 1 163 ? 29.461 22.705 -48.577 1.00 67.31 163 ASP A N 1
ATOM 1202 C CA . ASP A 1 163 ? 30.759 22.493 -49.212 1.00 67.31 163 ASP A CA 1
ATOM 1203 C C . ASP A 1 163 ? 31.547 23.815 -49.315 1.00 67.31 163 ASP A C 1
ATOM 1205 O O . ASP A 1 163 ? 31.037 24.907 -49.047 1.00 67.31 163 ASP A O 1
ATOM 1209 N N . GLN A 1 164 ? 32.820 23.732 -49.708 1.00 63.41 164 GLN A N 1
ATOM 1210 C CA . GLN A 1 164 ? 33.692 24.909 -49.847 1.00 63.41 164 GLN A CA 1
ATOM 1211 C C . GLN A 1 164 ? 33.206 25.901 -50.921 1.00 63.41 164 GLN A C 1
ATOM 1213 O O . GLN A 1 164 ? 33.734 27.008 -51.017 1.00 63.41 164 GLN A O 1
ATOM 1218 N N . GLN A 1 165 ? 32.222 25.512 -51.735 1.00 69.12 165 GLN A N 1
ATOM 1219 C CA . GLN A 1 165 ? 31.596 26.325 -52.771 1.00 69.12 165 GLN A CA 1
ATOM 1220 C C . GLN A 1 165 ? 30.257 26.926 -52.309 1.00 69.12 165 GLN A C 1
ATOM 1222 O O . GLN A 1 165 ? 29.623 27.649 -53.076 1.00 69.12 165 GLN A O 1
ATOM 1227 N N . GLY A 1 166 ? 29.840 26.675 -51.063 1.00 63.81 166 GLY A N 1
ATOM 1228 C CA . GLY A 1 166 ? 28.589 27.183 -50.511 1.00 63.81 166 GLY A CA 1
ATOM 1229 C C . GLY A 1 166 ? 27.352 26.444 -51.019 1.00 63.81 166 GLY A C 1
ATOM 1230 O O . GLY A 1 166 ? 26.258 27.002 -50.954 1.00 63.81 166 GLY A O 1
ATOM 1231 N N . ASN A 1 167 ? 27.482 25.205 -51.502 1.00 66.88 167 ASN A N 1
ATOM 1232 C CA . ASN A 1 167 ? 26.328 24.355 -51.791 1.00 66.88 167 ASN A CA 1
ATOM 1233 C C . ASN A 1 167 ? 25.969 23.513 -50.567 1.00 66.88 167 ASN A C 1
ATOM 1235 O O . ASN A 1 167 ? 26.836 22.949 -49.897 1.00 66.88 167 ASN A O 1
ATOM 1239 N N . ARG A 1 168 ? 24.666 23.381 -50.307 1.00 59.41 168 ARG A N 1
ATOM 1240 C CA . ARG A 1 168 ? 24.134 22.493 -49.271 1.00 59.41 168 ARG A CA 1
ATOM 1241 C C . ARG A 1 168 ? 24.261 21.040 -49.731 1.00 59.41 168 ARG A C 1
ATOM 1243 O O . ARG A 1 168 ? 23.653 20.655 -50.728 1.00 59.41 168 ARG A O 1
ATOM 1250 N N . GLN A 1 169 ? 25.011 20.239 -48.987 1.00 54.91 169 GLN A N 1
ATOM 1251 C CA . GLN A 1 169 ? 25.128 18.797 -49.164 1.00 54.91 169 GLN A CA 1
ATOM 1252 C C . GLN A 1 169 ? 24.634 18.073 -47.916 1.00 54.91 169 GLN A C 1
ATOM 1254 O O . GLN A 1 169 ? 25.032 18.392 -46.800 1.00 54.91 169 GLN A O 1
ATOM 1259 N N . THR A 1 170 ? 23.794 17.059 -48.095 1.00 55.81 170 THR A N 1
ATOM 1260 C CA . THR A 1 170 ? 23.391 16.188 -46.991 1.00 55.81 170 THR A CA 1
ATOM 1261 C C . THR A 1 170 ? 24.442 15.095 -46.806 1.00 55.81 170 THR A C 1
ATOM 1263 O O . THR A 1 170 ? 24.583 14.203 -47.640 1.00 55.81 170 THR A O 1
ATOM 1266 N N . VAL A 1 171 ? 25.183 15.168 -45.704 1.00 52.50 171 VAL A N 1
ATOM 1267 C CA . VAL A 1 171 ? 26.198 14.197 -45.291 1.00 52.50 171 VAL A CA 1
ATOM 1268 C C . VAL A 1 171 ? 25.605 13.285 -44.225 1.00 52.50 171 VAL A C 1
ATOM 1270 O O . VAL A 1 171 ? 25.069 13.759 -43.223 1.00 52.50 171 VAL A O 1
ATOM 1273 N N . TYR A 1 172 ? 25.715 11.971 -44.425 1.00 52.97 172 TYR A N 1
ATOM 1274 C CA . TYR A 1 172 ? 25.257 10.988 -43.449 1.00 52.97 172 TYR A CA 1
ATOM 1275 C C . TYR A 1 172 ? 26.373 10.623 -42.472 1.00 52.97 172 TYR A C 1
ATOM 1277 O O . TYR A 1 172 ? 27.320 9.924 -42.832 1.00 52.97 172 TYR A O 1
ATOM 1285 N N . THR A 1 173 ? 26.249 11.061 -41.221 1.00 53.66 173 THR A N 1
ATOM 1286 C CA . THR A 1 173 ? 27.164 10.654 -40.148 1.00 53.66 173 THR A CA 1
ATOM 1287 C C . THR A 1 173 ? 26.669 9.336 -39.562 1.00 53.66 173 THR A C 1
ATOM 1289 O O . THR A 1 173 ? 25.542 9.255 -39.071 1.00 53.66 173 THR A O 1
ATOM 1292 N N . THR A 1 174 ? 27.482 8.281 -39.618 1.00 50.19 174 THR A N 1
ATOM 1293 C CA . THR A 1 174 ? 27.113 6.963 -39.079 1.00 50.19 174 THR A CA 1
ATOM 1294 C C . THR A 1 174 ? 26.845 7.048 -37.582 1.00 50.19 174 THR A C 1
ATOM 1296 O O . THR A 1 174 ? 27.723 7.422 -36.800 1.00 50.19 174 THR A O 1
ATOM 1299 N N . ALA A 1 175 ? 25.648 6.637 -37.167 1.00 55.50 175 ALA A N 1
ATOM 1300 C CA . ALA A 1 175 ? 25.344 6.411 -35.765 1.00 55.50 175 ALA A CA 1
ATOM 1301 C C . ALA A 1 175 ? 25.934 5.051 -35.374 1.00 55.50 175 ALA A C 1
ATOM 1303 O O . ALA A 1 175 ? 25.253 4.031 -35.423 1.00 55.50 175 ALA A O 1
ATOM 1304 N N . ASN A 1 176 ? 27.222 5.012 -35.034 1.00 51.78 176 ASN A N 1
ATOM 1305 C CA . ASN A 1 176 ? 27.951 3.754 -34.803 1.00 51.78 176 ASN A CA 1
ATOM 1306 C C . ASN A 1 176 ? 27.537 2.988 -33.529 1.00 51.78 176 ASN A C 1
ATOM 1308 O O . ASN A 1 176 ? 28.223 2.056 -33.116 1.00 51.78 176 ASN A O 1
ATOM 1312 N N . ILE A 1 177 ? 26.429 3.360 -32.884 1.00 71.44 177 ILE A N 1
ATOM 1313 C CA . ILE A 1 177 ? 25.974 2.751 -31.639 1.00 71.44 177 ILE A CA 1
ATOM 1314 C C . ILE A 1 177 ? 24.561 2.213 -31.819 1.00 71.44 177 ILE A C 1
ATOM 1316 O O . ILE A 1 177 ? 23.600 2.941 -32.065 1.00 71.44 177 ILE A O 1
ATOM 1320 N N . TRP A 1 178 ? 24.459 0.900 -31.645 1.00 82.38 178 TRP A N 1
ATOM 1321 C CA . TRP A 1 178 ? 23.237 0.109 -31.737 1.00 82.38 178 TRP A CA 1
ATOM 1322 C C . TRP A 1 178 ? 22.078 0.639 -30.878 1.00 82.38 178 TRP A C 1
ATOM 1324 O O . TRP A 1 178 ? 20.915 0.436 -31.221 1.00 82.38 178 TRP A O 1
ATOM 1334 N N . LEU A 1 179 ? 22.379 1.336 -29.776 1.00 84.56 179 LEU A N 1
ATOM 1335 C CA . LEU A 1 179 ? 21.375 1.889 -28.867 1.00 84.56 179 LEU A CA 1
ATOM 1336 C C . LEU A 1 179 ? 20.500 2.940 -29.559 1.00 84.56 179 LEU A C 1
ATOM 1338 O O . LEU A 1 179 ? 19.292 2.956 -29.352 1.00 84.56 179 LEU A O 1
ATOM 1342 N N . ASN A 1 180 ? 21.071 3.750 -30.452 1.00 79.88 180 ASN A N 1
ATOM 1343 C CA . ASN A 1 180 ? 20.303 4.737 -31.214 1.00 79.88 180 ASN A CA 1
ATOM 1344 C C . ASN A 1 180 ? 19.325 4.071 -32.183 1.00 79.88 180 ASN A C 1
ATOM 1346 O O . ASN A 1 180 ? 18.212 4.556 -32.379 1.00 79.88 180 ASN A O 1
ATOM 1350 N N . GLN A 1 181 ? 19.736 2.941 -32.761 1.00 84.94 181 GLN A N 1
ATOM 1351 C CA . GLN A 1 181 ? 18.886 2.141 -33.637 1.00 84.94 181 GLN A CA 1
ATOM 1352 C C . GLN A 1 181 ? 17.733 1.523 -32.839 1.00 84.94 181 GLN A C 1
ATOM 1354 O O . GLN A 1 181 ? 16.586 1.594 -33.268 1.00 84.94 181 GLN A O 1
ATOM 1359 N N . LEU A 1 182 ? 18.002 1.002 -31.635 1.00 90.94 182 LEU A N 1
ATOM 1360 C CA . LEU A 1 182 ? 16.957 0.506 -30.737 1.00 90.94 182 LEU A CA 1
ATOM 1361 C C . LEU A 1 182 ? 15.965 1.609 -30.333 1.00 90.94 182 LEU A C 1
ATOM 1363 O O . LEU A 1 182 ? 14.756 1.391 -30.387 1.00 90.94 182 LEU A O 1
ATOM 1367 N N . VAL A 1 183 ? 16.457 2.798 -29.974 1.00 88.06 183 VAL A N 1
ATOM 1368 C CA . VAL A 1 183 ? 15.601 3.952 -29.657 1.00 88.06 183 VAL A CA 1
ATOM 1369 C C . VAL A 1 183 ? 14.705 4.303 -30.846 1.00 88.06 183 VAL A C 1
ATOM 1371 O O . VAL A 1 183 ? 13.503 4.486 -30.667 1.00 88.06 183 VAL A O 1
ATOM 1374 N N . ALA A 1 184 ? 15.259 4.343 -32.061 1.00 86.00 184 ALA A N 1
ATOM 1375 C CA . ALA A 1 184 ? 14.492 4.619 -33.270 1.00 86.00 184 ALA A CA 1
ATOM 1376 C C . ALA A 1 184 ? 13.444 3.535 -33.567 1.00 86.00 184 ALA A C 1
ATOM 1378 O O . ALA A 1 184 ? 12.324 3.868 -33.957 1.00 86.00 184 ALA A O 1
ATOM 1379 N N . LEU A 1 185 ? 13.762 2.253 -33.347 1.00 92.12 185 LEU A N 1
ATOM 1380 C CA . LEU A 1 185 ? 12.794 1.158 -33.478 1.00 92.12 185 LEU A CA 1
ATOM 1381 C C . LEU A 1 185 ? 11.601 1.352 -32.536 1.00 92.12 185 LEU A C 1
ATOM 1383 O O . LEU A 1 185 ? 10.457 1.254 -32.977 1.00 92.12 185 LEU A O 1
ATOM 1387 N N . ILE A 1 186 ? 11.858 1.666 -31.263 1.00 94.06 186 ILE A N 1
ATOM 1388 C CA . ILE A 1 186 ? 10.811 1.896 -30.256 1.00 94.06 186 ILE A CA 1
ATOM 1389 C C . ILE A 1 186 ? 9.968 3.121 -30.628 1.00 94.06 186 ILE A C 1
ATOM 1391 O O . ILE A 1 186 ? 8.748 3.028 -30.729 1.00 94.06 186 ILE A O 1
ATOM 1395 N N . ALA A 1 187 ? 10.614 4.254 -30.896 1.00 88.56 187 ALA A N 1
ATOM 1396 C CA . ALA A 1 187 ? 9.943 5.531 -31.122 1.00 88.56 187 ALA A CA 1
ATOM 1397 C C . ALA A 1 187 ? 9.136 5.610 -32.428 1.00 88.56 187 ALA A C 1
ATOM 1399 O O . ALA A 1 187 ? 8.241 6.450 -32.558 1.00 88.56 187 ALA A O 1
ATOM 1400 N N . THR A 1 188 ? 9.450 4.760 -33.410 1.00 88.06 188 THR A N 1
ATOM 1401 C CA . THR A 1 188 ? 8.726 4.674 -34.692 1.00 88.06 188 THR A CA 1
ATOM 1402 C C . THR A 1 188 ? 7.705 3.532 -34.728 1.00 88.06 188 THR A C 1
ATOM 1404 O O . THR A 1 188 ? 7.022 3.339 -35.742 1.00 88.06 188 THR A O 1
ATOM 1407 N N . ASN A 1 189 ? 7.553 2.782 -33.632 1.00 92.56 189 ASN A N 1
ATOM 1408 C CA . ASN A 1 189 ? 6.526 1.756 -33.517 1.00 92.56 189 ASN A CA 1
ATOM 1409 C C . ASN A 1 189 ? 5.160 2.390 -33.195 1.00 92.56 189 ASN A C 1
ATOM 1411 O O . ASN A 1 189 ? 4.846 2.713 -32.053 1.00 92.56 189 ASN A O 1
ATOM 1415 N N . SER A 1 190 ? 4.316 2.509 -34.219 1.00 90.75 190 SER A N 1
ATOM 1416 C CA . SER A 1 190 ? 2.968 3.077 -34.119 1.00 90.75 190 SER A CA 1
ATOM 1417 C C . SER A 1 190 ? 1.926 2.160 -33.465 1.00 90.75 190 SER A C 1
ATOM 1419 O O . SER A 1 190 ? 0.786 2.583 -33.308 1.00 90.75 190 SER A O 1
ATOM 1421 N N . LYS A 1 191 ? 2.260 0.901 -33.156 1.00 95.00 191 LYS A N 1
ATOM 1422 C CA . LYS A 1 191 ? 1.364 -0.057 -32.482 1.00 95.00 191 LYS A CA 1
ATOM 1423 C C . LYS A 1 191 ? 1.678 -0.216 -30.994 1.00 95.00 191 LYS A C 1
ATOM 1425 O O . LYS A 1 191 ? 0.949 -0.915 -30.296 1.00 95.00 191 LYS A O 1
ATOM 1430 N N . LEU A 1 192 ? 2.751 0.410 -30.514 1.00 96.88 192 LEU A N 1
ATOM 1431 C CA . LEU A 1 192 ? 3.239 0.258 -29.152 1.00 96.88 192 LEU A CA 1
ATOM 1432 C C . LEU A 1 192 ? 2.245 0.850 -28.143 1.00 96.88 192 LEU A C 1
ATOM 1434 O O . LEU A 1 192 ? 2.034 2.063 -28.109 1.00 96.88 192 LEU A O 1
ATOM 1438 N N . THR A 1 193 ? 1.670 -0.007 -27.302 1.00 97.75 193 THR A N 1
ATOM 1439 C CA . THR A 1 193 ? 0.793 0.369 -26.183 1.00 97.75 193 THR A CA 1
ATOM 1440 C C . THR A 1 193 ? 1.471 0.187 -24.830 1.00 97.75 193 THR A C 1
ATOM 1442 O O . THR A 1 193 ? 1.103 0.865 -23.872 1.00 97.75 193 THR A O 1
ATOM 1445 N N . THR A 1 194 ? 2.482 -0.680 -24.742 1.00 97.75 194 THR A N 1
ATOM 1446 C CA . THR A 1 194 ? 3.228 -0.946 -23.506 1.00 97.75 194 THR A CA 1
ATOM 1447 C C . THR A 1 194 ? 4.724 -0.945 -23.777 1.00 97.75 194 THR A C 1
ATOM 1449 O O . THR A 1 194 ? 5.201 -1.724 -24.604 1.00 97.75 194 THR A O 1
ATOM 1452 N N . LEU A 1 195 ? 5.468 -0.117 -23.051 1.00 98.25 195 LEU A N 1
ATOM 1453 C CA . LEU A 1 195 ? 6.925 -0.118 -23.065 1.00 98.25 195 LEU A CA 1
ATOM 1454 C C . LEU A 1 195 ? 7.446 -0.437 -21.668 1.00 98.25 195 LEU A C 1
ATOM 1456 O O . LEU A 1 195 ? 7.179 0.296 -20.719 1.00 98.25 195 LEU A O 1
ATOM 1460 N N . ASP A 1 196 ? 8.201 -1.520 -21.559 1.00 98.38 196 ASP A N 1
ATOM 1461 C CA . ASP A 1 196 ? 8.764 -1.987 -20.299 1.00 98.38 196 ASP A CA 1
ATOM 1462 C C . ASP A 1 196 ? 10.294 -1.913 -20.330 1.00 98.38 196 ASP A C 1
ATOM 1464 O O . ASP A 1 196 ? 10.971 -2.683 -21.020 1.00 98.38 196 ASP A O 1
ATOM 1468 N N . LEU A 1 197 ? 10.821 -0.942 -19.586 1.00 97.88 197 LEU A N 1
ATOM 1469 C CA . LEU A 1 197 ? 12.242 -0.643 -19.419 1.00 97.88 197 LEU A CA 1
ATOM 1470 C C . LEU A 1 197 ? 12.699 -0.937 -17.984 1.00 97.88 197 LEU A C 1
ATOM 1472 O O . LEU A 1 197 ? 13.672 -0.342 -17.510 1.00 97.88 197 LEU A O 1
ATOM 1476 N N . THR A 1 198 ? 12.009 -1.842 -17.284 1.00 97.69 198 THR A N 1
ATOM 1477 C CA . THR A 1 198 ? 12.335 -2.211 -15.904 1.00 97.69 198 THR A CA 1
ATOM 1478 C C . THR A 1 198 ? 13.793 -2.664 -15.797 1.00 97.69 198 THR A C 1
ATOM 1480 O O . THR A 1 198 ? 14.217 -3.636 -16.429 1.00 97.69 198 THR A O 1
ATOM 1483 N N . GLY A 1 199 ? 14.591 -1.917 -15.034 1.00 96.94 199 GLY A N 1
ATOM 1484 C CA . GLY A 1 199 ? 16.015 -2.158 -14.812 1.00 96.94 199 GLY A CA 1
ATOM 1485 C C . GLY A 1 199 ? 16.941 -1.956 -16.014 1.00 96.94 199 GLY A C 1
ATOM 1486 O O . GLY A 1 199 ? 18.148 -2.173 -15.879 1.00 96.94 199 GLY A O 1
ATOM 1487 N N . ALA A 1 200 ? 16.431 -1.540 -17.177 1.00 95.50 200 ALA A N 1
ATOM 1488 C CA . ALA A 1 200 ? 17.211 -1.421 -18.412 1.00 95.50 200 ALA A CA 1
ATOM 1489 C C . ALA A 1 200 ? 18.367 -0.406 -18.307 1.00 95.50 200 ALA A C 1
ATOM 1491 O O . ALA A 1 200 ? 19.405 -0.575 -18.943 1.00 95.50 200 ALA A O 1
ATOM 1492 N N . PHE A 1 201 ? 18.217 0.621 -17.471 1.00 92.94 201 PHE A N 1
ATOM 1493 C CA . PHE A 1 201 ? 19.207 1.670 -17.223 1.00 92.94 201 PHE A CA 1
ATOM 1494 C C . PHE A 1 201 ? 19.936 1.519 -15.876 1.00 92.94 201 PHE A C 1
ATOM 1496 O O . PHE A 1 201 ? 20.735 2.380 -15.516 1.00 92.94 201 PHE A O 1
ATOM 1503 N N . SER A 1 202 ? 19.718 0.425 -15.138 1.00 94.44 202 SER A N 1
ATOM 1504 C CA . SER A 1 202 ? 20.275 0.207 -13.788 1.00 94.44 202 SER A CA 1
ATOM 1505 C C . SER A 1 202 ? 21.809 0.229 -13.703 1.00 94.44 202 SER A C 1
ATOM 1507 O O . SER A 1 202 ? 22.357 0.507 -12.639 1.00 94.44 202 SER A O 1
ATOM 1509 N N . LYS A 1 203 ? 22.508 -0.042 -14.814 1.00 92.31 203 LYS A N 1
ATOM 1510 C CA . LYS A 1 203 ? 23.979 -0.011 -14.913 1.00 92.31 203 LYS A CA 1
ATOM 1511 C C . LYS A 1 203 ? 24.517 1.187 -15.705 1.00 92.31 203 LYS A C 1
ATOM 1513 O O . LYS A 1 203 ? 25.702 1.213 -16.029 1.00 92.31 203 LYS A O 1
ATOM 1518 N N . VAL A 1 204 ? 23.673 2.162 -16.055 1.00 87.38 204 VAL A N 1
ATOM 1519 C CA . VAL A 1 204 ? 24.130 3.384 -16.731 1.00 87.38 204 VAL A CA 1
ATOM 1520 C C . VAL A 1 204 ? 24.860 4.272 -15.719 1.00 87.38 204 VAL A C 1
ATOM 1522 O O . VAL A 1 204 ? 24.323 4.529 -14.642 1.00 87.38 204 VAL A O 1
ATOM 1525 N N . PRO A 1 205 ? 26.077 4.752 -16.028 1.00 82.75 205 PRO A N 1
ATOM 1526 C CA . PRO A 1 205 ? 26.811 5.624 -15.122 1.00 82.75 205 PRO A CA 1
ATOM 1527 C C . PRO A 1 205 ? 26.223 7.038 -15.120 1.00 82.75 205 PRO A C 1
ATOM 1529 O O . PRO A 1 205 ? 26.063 7.654 -16.181 1.00 82.75 205 PRO A O 1
ATOM 1532 N N . PHE A 1 206 ? 25.979 7.566 -13.921 1.00 81.38 206 PHE A N 1
ATOM 1533 C CA . PHE A 1 206 ? 25.530 8.940 -13.714 1.00 81.38 206 PHE A CA 1
ATOM 1534 C C . PHE A 1 206 ? 26.560 9.967 -14.216 1.00 81.38 206 PHE A C 1
ATOM 1536 O O . PHE A 1 206 ? 27.770 9.766 -14.101 1.00 81.38 206 PHE A O 1
ATOM 1543 N N . ASP A 1 207 ? 26.062 11.069 -14.772 1.00 73.31 207 ASP A N 1
ATOM 1544 C CA . ASP A 1 207 ? 26.834 12.229 -15.213 1.00 73.31 207 ASP A CA 1
ATOM 1545 C C . ASP A 1 207 ? 26.078 13.501 -14.811 1.00 73.31 207 ASP A C 1
ATOM 1547 O O . ASP A 1 207 ? 24.971 13.753 -15.286 1.00 73.31 207 ASP A O 1
ATOM 1551 N N . SER A 1 208 ? 26.661 14.304 -13.920 1.00 68.75 208 SER A N 1
ATOM 1552 C CA . SER A 1 208 ? 26.011 15.507 -13.387 1.00 68.75 208 SER A CA 1
ATOM 1553 C C . SER A 1 208 ? 25.815 16.615 -14.424 1.00 68.75 208 SER A C 1
ATOM 1555 O O . SER A 1 208 ? 25.023 17.528 -14.192 1.00 68.75 208 SER A O 1
ATOM 1557 N N . GLY A 1 209 ? 26.507 16.553 -15.566 1.00 65.75 209 GLY A N 1
ATOM 1558 C CA . GLY A 1 209 ? 26.330 17.496 -16.668 1.00 65.75 209 GLY A CA 1
ATOM 1559 C C . GLY A 1 209 ? 25.254 17.084 -17.675 1.00 65.75 209 GLY A C 1
ATOM 1560 O O . GLY A 1 209 ? 24.911 17.891 -18.541 1.00 65.75 209 GLY A O 1
ATOM 1561 N N . PHE A 1 210 ? 24.743 15.846 -17.612 1.00 70.38 210 PHE A N 1
ATOM 1562 C CA . PHE A 1 210 ? 23.927 15.270 -18.681 1.00 70.38 210 PHE A CA 1
ATOM 1563 C C . PHE A 1 210 ? 23.030 14.116 -18.202 1.00 70.38 210 PHE A C 1
ATOM 1565 O O . PHE A 1 210 ? 23.513 13.027 -17.895 1.00 70.38 210 PHE A O 1
ATOM 1572 N N . SER A 1 211 ? 21.707 14.328 -18.220 1.00 76.50 211 SER A N 1
ATOM 1573 C CA . SER A 1 211 ? 20.713 13.269 -17.976 1.00 76.50 211 SER A CA 1
ATOM 1574 C C . SER A 1 211 ? 20.676 12.294 -19.160 1.00 76.50 211 SER A C 1
ATOM 1576 O O . SER A 1 211 ? 20.136 12.589 -20.227 1.00 76.50 211 SER A O 1
ATOM 1578 N N . LYS A 1 212 ? 21.283 11.122 -18.970 1.00 78.75 212 LYS A N 1
ATOM 1579 C CA . LYS A 1 212 ? 21.419 10.057 -19.969 1.00 78.75 212 LYS A CA 1
ATOM 1580 C C . LYS A 1 212 ? 20.136 9.250 -20.094 1.00 78.75 212 LYS A C 1
ATOM 1582 O O . LYS A 1 212 ? 19.642 9.051 -21.204 1.00 78.75 212 LYS A O 1
ATOM 1587 N N . ALA A 1 213 ? 19.604 8.779 -18.968 1.00 82.44 213 ALA A N 1
ATOM 1588 C CA . ALA A 1 213 ? 18.412 7.941 -18.964 1.00 82.44 213 ALA A CA 1
ATOM 1589 C C . ALA A 1 213 ? 17.187 8.748 -19.407 1.00 82.44 213 ALA A C 1
ATOM 1591 O O . ALA A 1 213 ? 16.453 8.303 -20.289 1.00 82.44 213 ALA A O 1
ATOM 1592 N N . GLY A 1 214 ? 17.027 9.967 -18.883 1.00 80.81 214 GLY A N 1
ATOM 1593 C CA . GLY A 1 214 ? 15.903 10.838 -19.226 1.00 80.81 214 GLY A CA 1
ATOM 1594 C C . GLY A 1 214 ? 15.837 11.158 -20.705 1.00 80.81 214 GLY A C 1
ATOM 1595 O O . GLY A 1 214 ? 14.811 10.928 -21.342 1.00 80.81 214 GLY A O 1
ATOM 1596 N N . LEU A 1 215 ? 16.960 11.573 -21.290 1.00 78.75 215 LEU A N 1
ATOM 1597 C CA . LEU A 1 215 ? 17.030 11.854 -22.718 1.00 78.75 215 LEU A CA 1
ATOM 1598 C C . LEU A 1 215 ? 16.655 10.634 -23.573 1.00 78.75 215 LEU A C 1
ATOM 1600 O O . LEU A 1 215 ? 15.855 10.759 -24.498 1.00 78.75 215 LEU A O 1
ATOM 1604 N N . LEU A 1 216 ? 17.185 9.447 -23.258 1.00 82.94 216 LEU A N 1
ATOM 1605 C CA . LEU A 1 216 ? 16.863 8.226 -24.002 1.00 82.94 216 LEU A CA 1
ATOM 1606 C C . LEU A 1 216 ? 15.388 7.844 -23.875 1.00 82.94 216 LEU A C 1
ATOM 1608 O O . LEU A 1 216 ? 14.754 7.534 -24.885 1.00 82.94 216 LEU A O 1
ATOM 1612 N N . ILE A 1 217 ? 14.832 7.899 -22.664 1.00 86.75 217 ILE A N 1
ATOM 1613 C CA . ILE A 1 217 ? 13.413 7.631 -22.416 1.00 86.75 217 ILE A CA 1
ATOM 1614 C C . ILE A 1 217 ? 12.561 8.626 -23.207 1.00 86.75 217 ILE A C 1
ATOM 1616 O O . ILE A 1 217 ? 11.692 8.214 -23.974 1.00 86.75 217 ILE A O 1
ATOM 1620 N N . GLY A 1 218 ? 12.854 9.925 -23.106 1.00 82.75 218 GLY A N 1
ATOM 1621 C CA . GLY A 1 218 ? 12.173 10.976 -23.857 1.00 82.75 218 GLY A CA 1
ATOM 1622 C C . GLY A 1 218 ? 12.214 10.729 -25.366 1.00 82.75 218 GLY A C 1
ATOM 1623 O O . GLY A 1 218 ? 11.180 10.778 -26.033 1.00 82.75 218 GLY A O 1
ATOM 1624 N N . MET A 1 219 ? 13.374 10.366 -25.914 1.00 80.88 219 MET A N 1
ATOM 1625 C CA . MET A 1 219 ? 13.505 10.012 -27.329 1.00 80.88 219 MET A CA 1
ATOM 1626 C C . MET A 1 219 ? 12.631 8.814 -27.709 1.00 80.88 219 MET A C 1
ATOM 1628 O O . MET A 1 219 ? 11.954 8.877 -28.736 1.00 80.88 219 MET A O 1
ATOM 1632 N N . MET A 1 220 ? 12.596 7.768 -26.879 1.00 87.56 220 MET A N 1
ATOM 1633 C CA . MET A 1 220 ? 11.781 6.574 -27.114 1.00 87.56 220 MET A CA 1
ATOM 1634 C C . MET A 1 220 ? 10.277 6.873 -27.123 1.00 87.56 220 MET A C 1
ATOM 1636 O O . MET A 1 220 ? 9.562 6.302 -27.942 1.00 87.56 220 MET A O 1
ATOM 1640 N N . VAL A 1 221 ? 9.783 7.740 -26.228 1.00 88.00 221 VAL A N 1
ATOM 1641 C CA . VAL A 1 221 ? 8.335 7.794 -25.940 1.00 88.00 221 VAL A CA 1
ATOM 1642 C C . VAL A 1 221 ? 7.651 9.122 -26.240 1.00 88.00 221 VAL A C 1
ATOM 1644 O O . VAL A 1 221 ? 6.456 9.109 -26.513 1.00 88.00 221 VAL A O 1
ATOM 1647 N N . ASN A 1 222 ? 8.356 10.259 -26.244 1.00 82.69 222 ASN A N 1
ATOM 1648 C CA . ASN A 1 222 ? 7.738 11.594 -26.329 1.00 82.69 222 ASN A CA 1
ATOM 1649 C C . ASN A 1 222 ? 6.676 11.692 -27.445 1.00 82.69 222 ASN A C 1
ATOM 1651 O O . ASN A 1 222 ? 6.902 11.212 -28.552 1.00 82.69 222 ASN A O 1
ATOM 1655 N N . LYS A 1 223 ? 5.512 12.286 -27.181 1.00 82.31 223 LYS A N 1
ATOM 1656 C CA . LYS A 1 223 ? 4.385 12.411 -28.129 1.00 82.31 223 LYS A CA 1
ATOM 1657 C C . LYS A 1 223 ? 3.828 11.091 -28.680 1.00 82.31 223 LYS A C 1
ATOM 1659 O O . LYS A 1 223 ? 3.122 11.112 -29.687 1.00 82.31 223 LYS A O 1
ATOM 1664 N N . SER A 1 224 ? 4.126 9.939 -28.074 1.00 87.75 224 SER A N 1
ATOM 1665 C CA . SER A 1 224 ? 3.470 8.691 -28.469 1.00 87.75 224 SER A CA 1
ATOM 1666 C C . SER A 1 224 ? 1.967 8.787 -28.204 1.00 87.75 224 SER A C 1
ATOM 1668 O O . SER A 1 224 ? 1.537 8.974 -27.068 1.00 87.75 224 SER A O 1
ATOM 1670 N N . ALA A 1 225 ? 1.167 8.661 -29.265 1.00 89.44 225 ALA A N 1
ATOM 1671 C CA . ALA A 1 225 ? -0.291 8.732 -29.191 1.00 89.44 225 ALA A CA 1
ATOM 1672 C C . ALA A 1 225 ? -0.941 7.410 -28.746 1.00 89.44 225 ALA A C 1
ATOM 1674 O O . ALA A 1 225 ? -2.134 7.387 -28.462 1.00 89.44 225 ALA A O 1
ATOM 1675 N N . THR A 1 226 ? -0.180 6.311 -28.714 1.00 94.06 226 THR A N 1
ATOM 1676 C CA . THR A 1 226 ? -0.698 4.959 -28.447 1.00 94.06 226 THR A CA 1
ATOM 1677 C C . THR A 1 226 ? -0.191 4.358 -27.143 1.00 94.06 226 THR A C 1
ATOM 1679 O O . THR A 1 226 ? -0.796 3.406 -26.658 1.00 94.06 226 THR A O 1
ATOM 1682 N N . LEU A 1 227 ? 0.903 4.883 -26.579 1.00 96.31 227 LEU A N 1
ATOM 1683 C CA . LEU A 1 227 ? 1.525 4.332 -25.377 1.00 96.31 227 LEU A CA 1
ATOM 1684 C C . LEU A 1 227 ? 0.638 4.576 -24.149 1.00 96.31 227 LEU A C 1
ATOM 1686 O O . LEU A 1 227 ? 0.456 5.716 -23.729 1.00 96.31 227 LEU A O 1
ATOM 1690 N N . GLN A 1 228 ? 0.123 3.491 -23.576 1.00 97.38 228 GLN A N 1
ATOM 1691 C CA . GLN A 1 228 ? -0.777 3.482 -22.418 1.00 97.38 228 GLN A CA 1
ATOM 1692 C C . GLN A 1 228 ? -0.067 3.081 -21.125 1.00 97.38 228 GLN A C 1
ATOM 1694 O O . GLN A 1 228 ? -0.483 3.484 -20.041 1.00 97.38 228 GLN A O 1
ATOM 1699 N N . SER A 1 229 ? 1.007 2.296 -21.224 1.00 97.06 229 SER A N 1
ATOM 1700 C CA . SER A 1 229 ? 1.775 1.823 -20.075 1.00 97.06 229 SER A CA 1
ATOM 1701 C C . SER A 1 229 ? 3.272 1.996 -20.302 1.00 97.06 229 SER A C 1
ATOM 1703 O O . SER A 1 229 ? 3.805 1.575 -21.333 1.00 97.06 229 SER A O 1
ATOM 1705 N N . LEU A 1 230 ? 3.937 2.617 -19.331 1.00 96.88 230 LEU A N 1
ATOM 1706 C CA . LEU A 1 230 ? 5.377 2.831 -19.313 1.00 96.88 230 LEU A CA 1
ATOM 1707 C C . LEU A 1 230 ? 5.945 2.352 -17.972 1.00 96.88 230 LEU A C 1
ATOM 1709 O O . LEU A 1 230 ? 5.640 2.940 -16.935 1.00 96.88 230 LEU A O 1
ATOM 1713 N N . ALA A 1 231 ? 6.774 1.307 -18.006 1.00 97.00 231 ALA A N 1
ATOM 1714 C CA . ALA A 1 231 ? 7.455 0.787 -16.824 1.00 97.00 231 ALA A CA 1
ATOM 1715 C C . ALA A 1 231 ? 8.927 1.201 -16.807 1.00 97.00 231 ALA A C 1
ATOM 1717 O O . ALA A 1 231 ? 9.692 0.888 -17.721 1.00 97.00 231 ALA A O 1
ATOM 1718 N N . LEU A 1 232 ? 9.306 1.928 -15.759 1.00 95.62 232 LEU A N 1
ATOM 1719 C CA . LEU A 1 232 ? 10.633 2.496 -15.531 1.00 95.62 232 LEU A CA 1
ATOM 1720 C C . LEU A 1 232 ? 11.204 2.068 -14.173 1.00 95.62 232 LEU A C 1
ATOM 1722 O O . LEU A 1 232 ? 12.155 2.690 -13.696 1.00 95.62 232 LEU A O 1
ATOM 1726 N N . GLY A 1 233 ? 10.647 1.031 -13.547 1.00 95.06 233 GLY A N 1
ATOM 1727 C CA . GLY A 1 233 ? 11.100 0.566 -12.243 1.00 95.06 233 GLY A CA 1
ATOM 1728 C C . GLY A 1 233 ? 12.550 0.067 -12.238 1.00 95.06 233 GLY A C 1
ATOM 1729 O O . GLY A 1 233 ? 13.096 -0.300 -13.280 1.00 95.06 233 GLY A O 1
ATOM 1730 N N . PHE A 1 234 ? 13.176 0.016 -11.062 1.00 95.81 234 PHE A N 1
ATOM 1731 C CA . PHE A 1 234 ? 14.527 -0.529 -10.846 1.00 95.81 234 PHE A CA 1
ATOM 1732 C C . PHE A 1 234 ? 15.651 0.161 -11.645 1.00 95.81 234 PHE A C 1
ATOM 1734 O O . PHE A 1 234 ? 16.674 -0.448 -11.959 1.00 95.81 234 PHE A O 1
ATOM 1741 N N . ASN A 1 235 ? 15.504 1.448 -11.948 1.00 93.81 235 ASN A N 1
ATOM 1742 C CA . ASN A 1 235 ? 16.484 2.305 -12.614 1.00 93.81 235 ASN A CA 1
ATOM 1743 C C . ASN A 1 235 ? 16.948 3.459 -11.691 1.00 93.81 235 ASN A C 1
ATOM 1745 O O . ASN A 1 235 ? 16.564 4.609 -11.912 1.00 93.81 235 ASN A O 1
ATOM 1749 N N . PRO A 1 236 ? 17.829 3.209 -10.696 1.00 90.00 236 PRO A N 1
ATOM 1750 C CA . PRO A 1 236 ? 18.245 4.214 -9.703 1.00 90.00 236 PRO A CA 1
ATOM 1751 C C . PRO A 1 236 ? 18.793 5.529 -10.270 1.00 90.00 236 PRO A C 1
ATOM 1753 O O . PRO A 1 236 ? 18.692 6.582 -9.640 1.00 90.00 236 PRO A O 1
ATOM 1756 N N . ILE A 1 237 ? 19.351 5.485 -11.485 1.00 85.88 237 ILE A N 1
ATOM 1757 C CA . ILE A 1 237 ? 19.827 6.674 -12.194 1.00 85.88 237 ILE A CA 1
ATOM 1758 C C . ILE A 1 237 ? 18.729 7.733 -12.377 1.00 85.88 237 ILE A C 1
ATOM 1760 O O . ILE A 1 237 ? 19.046 8.919 -12.389 1.00 85.88 237 ILE A O 1
ATOM 1764 N N . ILE A 1 238 ? 17.451 7.340 -12.445 1.00 87.50 238 ILE A N 1
ATOM 1765 C CA . ILE A 1 238 ? 16.323 8.275 -12.543 1.00 87.50 238 ILE A CA 1
ATOM 1766 C C . ILE A 1 238 ? 16.300 9.203 -11.327 1.00 87.50 238 ILE A C 1
ATOM 1768 O O . ILE A 1 238 ? 16.252 10.418 -11.500 1.00 87.50 238 ILE A O 1
ATOM 1772 N N . ALA A 1 239 ? 16.406 8.669 -10.105 1.00 85.62 239 ALA A N 1
ATOM 1773 C CA . ALA A 1 239 ? 16.444 9.507 -8.908 1.00 85.62 239 ALA A CA 1
ATOM 1774 C C . ALA A 1 239 ? 17.659 10.440 -8.911 1.00 85.62 239 ALA A C 1
ATOM 1776 O O . ALA A 1 239 ? 17.523 11.628 -8.627 1.00 85.62 239 ALA A O 1
ATOM 1777 N N . THR A 1 240 ? 18.832 9.936 -9.307 1.00 83.44 240 THR A N 1
ATOM 1778 C CA . THR A 1 240 ? 20.056 10.751 -9.349 1.00 83.44 240 THR A CA 1
ATOM 1779 C C . THR A 1 240 ? 19.952 11.900 -10.362 1.00 83.44 240 THR A C 1
ATOM 1781 O O . THR A 1 240 ? 20.346 13.030 -10.073 1.00 83.44 240 THR A O 1
ATOM 1784 N N . GLU A 1 241 ? 19.398 11.646 -11.548 1.00 80.75 241 GLU A N 1
ATOM 1785 C CA . GLU A 1 241 ? 19.221 12.659 -12.594 1.00 80.75 241 GLU A CA 1
ATOM 1786 C C . GLU A 1 241 ? 18.157 13.697 -12.229 1.00 80.75 241 GLU A C 1
ATOM 1788 O O . GLU A 1 241 ? 18.397 14.891 -12.389 1.00 80.75 241 GLU A O 1
ATOM 1793 N N . VAL A 1 242 ? 17.016 13.261 -11.690 1.00 76.50 242 VAL A N 1
ATOM 1794 C CA . VAL A 1 242 ? 15.927 14.155 -11.264 1.00 76.50 242 VAL A CA 1
ATOM 1795 C C . VAL A 1 242 ? 16.396 15.101 -10.155 1.00 76.50 242 VAL A C 1
ATOM 1797 O O . VAL A 1 242 ? 16.082 16.286 -10.176 1.00 76.50 242 VAL A O 1
ATOM 1800 N N . GLN A 1 243 ? 17.188 14.607 -9.203 1.00 74.88 243 GLN A N 1
ATOM 1801 C CA . GLN A 1 243 ? 17.580 15.372 -8.015 1.00 74.88 243 GLN A CA 1
ATOM 1802 C C . GLN A 1 243 ? 18.812 16.272 -8.212 1.00 74.88 243 GLN A C 1
ATOM 1804 O O . GLN A 1 243 ? 19.072 17.142 -7.382 1.00 74.88 243 GLN A O 1
ATOM 1809 N N . SER A 1 244 ? 19.592 16.086 -9.281 1.00 69.56 244 SER A N 1
ATOM 1810 C CA . SER A 1 244 ? 20.890 16.759 -9.468 1.00 69.56 244 SER A CA 1
ATOM 1811 C C . SER A 1 244 ? 20.835 18.094 -10.220 1.00 69.56 244 SER A C 1
ATOM 1813 O O . SER A 1 244 ? 21.883 18.695 -10.455 1.00 69.56 244 SER A O 1
ATOM 1815 N N . ASN A 1 245 ? 19.647 18.586 -10.596 1.00 59.62 245 ASN A N 1
ATOM 1816 C CA . ASN A 1 245 ? 19.480 19.751 -11.481 1.00 59.62 245 ASN A CA 1
ATOM 1817 C C . ASN A 1 245 ? 20.264 19.631 -12.810 1.00 59.62 245 ASN A C 1
ATOM 1819 O O . ASN A 1 245 ? 20.565 20.654 -13.431 1.00 59.62 245 ASN A O 1
ATOM 1823 N N . ALA A 1 246 ? 20.621 18.411 -13.245 1.00 56.44 246 ALA A N 1
ATOM 1824 C CA . ALA A 1 246 ? 21.373 18.142 -14.470 1.00 56.44 246 ALA A CA 1
ATOM 1825 C C . ALA A 1 246 ? 20.562 18.590 -15.702 1.00 56.44 246 ALA A C 1
ATOM 1827 O O . ALA A 1 246 ? 19.778 17.833 -16.265 1.00 56.44 246 ALA A O 1
ATOM 1828 N N . TRP A 1 247 ? 20.734 19.865 -16.066 1.00 50.41 247 TRP A N 1
ATOM 1829 C CA . TRP A 1 247 ? 20.003 20.621 -17.085 1.00 50.41 247 TRP A CA 1
ATOM 1830 C C . TRP A 1 247 ? 18.475 20.490 -17.014 1.00 50.41 247 TRP A C 1
ATOM 1832 O O . TRP A 1 247 ? 17.827 19.605 -17.575 1.00 50.41 247 TRP A O 1
ATOM 1842 N N . THR A 1 248 ? 17.916 21.490 -16.345 1.00 51.28 248 THR A N 1
ATOM 1843 C CA . THR A 1 248 ? 16.524 21.910 -16.373 1.00 51.28 248 THR A CA 1
ATOM 1844 C C . THR A 1 248 ? 15.971 22.005 -17.804 1.00 51.28 248 THR A C 1
ATOM 1846 O O . THR A 1 248 ? 16.593 22.579 -18.696 1.00 51.28 248 THR A O 1
ATOM 1849 N N . TYR A 1 249 ? 14.751 21.474 -17.964 1.00 48.47 249 TYR A N 1
ATOM 1850 C CA . TYR A 1 249 ? 13.675 21.869 -18.892 1.00 48.47 249 TYR A CA 1
ATOM 1851 C C . TYR A 1 249 ? 13.124 20.856 -19.920 1.00 48.47 249 TYR A C 1
ATOM 1853 O O . TYR A 1 249 ? 12.017 21.099 -20.388 1.00 48.47 249 TYR A O 1
ATOM 1861 N N . TYR A 1 250 ? 13.754 19.712 -20.244 1.00 50.09 250 TYR A N 1
ATOM 1862 C CA . TYR A 1 250 ? 13.202 18.848 -21.325 1.00 50.09 250 TYR A CA 1
ATOM 1863 C C . TYR A 1 250 ? 13.341 17.318 -21.207 1.00 50.09 250 TYR A C 1
ATOM 1865 O O . TYR A 1 250 ? 12.808 16.615 -22.063 1.00 50.09 250 TYR A O 1
ATOM 1873 N N . ASN A 1 251 ? 13.985 16.758 -20.177 1.00 55.06 251 ASN A N 1
ATOM 1874 C CA . ASN A 1 251 ? 14.392 15.342 -20.251 1.00 55.06 251 ASN A CA 1
ATOM 1875 C C . ASN A 1 251 ? 13.323 14.320 -19.815 1.00 55.06 251 ASN A C 1
ATOM 1877 O O . ASN A 1 251 ? 13.305 13.219 -20.350 1.00 55.06 251 ASN A O 1
ATOM 1881 N N . TYR A 1 252 ? 12.387 14.677 -18.929 1.00 57.12 252 TYR A N 1
ATOM 1882 C CA . TYR A 1 252 ? 11.312 13.770 -18.478 1.00 57.12 252 TYR A CA 1
ATOM 1883 C C . TYR A 1 252 ? 9.906 14.351 -18.637 1.00 57.12 252 TYR A C 1
ATOM 1885 O O . TYR A 1 252 ? 8.956 13.818 -18.072 1.00 57.12 252 TYR A O 1
ATOM 1893 N N . ALA A 1 253 ? 9.735 15.432 -19.405 1.00 60.25 253 ALA A N 1
ATOM 1894 C CA . ALA A 1 253 ? 8.409 15.950 -19.725 1.00 60.25 253 ALA A CA 1
ATOM 1895 C C . ALA A 1 253 ? 7.706 14.970 -20.680 1.00 60.25 253 ALA A C 1
ATOM 1897 O O . ALA A 1 253 ? 7.674 15.167 -21.895 1.00 60.25 253 ALA A O 1
ATOM 1898 N N . LEU A 1 254 ? 7.177 13.883 -20.120 1.00 75.56 254 LEU A N 1
ATOM 1899 C CA . LEU A 1 254 ? 6.483 12.817 -20.821 1.00 75.56 254 LEU A CA 1
ATOM 1900 C C . LEU A 1 254 ? 5.203 13.392 -21.431 1.00 75.56 254 LEU A C 1
ATOM 1902 O O . LEU A 1 254 ? 4.156 13.423 -20.802 1.00 75.56 254 LEU A O 1
ATOM 1906 N N . ASN A 1 255 ? 5.262 13.900 -22.658 1.00 82.56 255 ASN A N 1
ATOM 1907 C CA . ASN A 1 255 ? 4.051 14.284 -23.371 1.00 82.56 255 ASN A CA 1
ATOM 1908 C C . ASN A 1 255 ? 3.413 13.023 -23.963 1.00 82.56 255 ASN A C 1
ATOM 1910 O O . ASN A 1 255 ? 3.682 12.670 -25.108 1.00 82.56 255 ASN A O 1
ATOM 1914 N N . LEU A 1 256 ? 2.645 12.303 -23.148 1.00 89.12 256 LEU A N 1
ATOM 1915 C CA . LEU A 1 256 ? 2.054 11.011 -23.494 1.00 89.12 256 LEU A CA 1
ATOM 1916 C C . LEU A 1 256 ? 0.530 11.069 -23.310 1.00 89.12 256 LEU A C 1
ATOM 1918 O O . LEU A 1 256 ? 0.023 10.702 -22.249 1.00 89.12 256 LEU A O 1
ATOM 1922 N N . PRO A 1 257 ? -0.227 11.534 -24.322 1.00 89.50 257 PRO A N 1
ATOM 1923 C CA . PRO A 1 257 ? -1.660 11.805 -24.181 1.00 89.50 257 PRO A CA 1
ATOM 1924 C C . PRO A 1 257 ? -2.518 10.559 -23.914 1.00 89.50 257 PRO A C 1
ATOM 1926 O O . PRO A 1 257 ? -3.645 10.705 -23.460 1.00 89.50 257 PRO A O 1
ATOM 1929 N N . ALA A 1 258 ? -2.006 9.356 -24.185 1.00 94.31 258 ALA A N 1
ATOM 1930 C CA . ALA A 1 258 ? -2.700 8.095 -23.925 1.00 94.31 258 ALA A CA 1
ATOM 1931 C C . ALA A 1 258 ? -2.199 7.359 -22.670 1.00 94.31 258 ALA A C 1
ATOM 1933 O O . ALA A 1 258 ? -2.703 6.276 -22.382 1.00 94.31 258 ALA A O 1
ATOM 1934 N N . LEU A 1 259 ? -1.213 7.901 -21.939 1.00 95.38 259 LEU A N 1
ATOM 1935 C CA . LEU A 1 259 ? -0.610 7.200 -20.807 1.00 95.38 259 LEU A CA 1
ATOM 1936 C C . LEU A 1 259 ? -1.574 7.146 -19.625 1.00 95.38 259 LEU A C 1
ATOM 1938 O O . LEU A 1 259 ? -1.935 8.179 -19.065 1.00 95.38 259 LEU A O 1
ATOM 1942 N N . THR A 1 260 ? -1.918 5.929 -19.217 1.00 95.69 260 THR A N 1
ATOM 1943 C CA . THR A 1 260 ? -2.764 5.662 -18.051 1.00 95.69 260 THR A CA 1
ATOM 1944 C C . THR A 1 260 ? -1.985 4.990 -16.924 1.00 95.69 260 THR A C 1
ATOM 1946 O O . THR A 1 260 ? -2.363 5.119 -15.767 1.00 95.69 260 THR A O 1
ATOM 1949 N N . ASN A 1 261 ? -0.888 4.294 -17.233 1.00 95.69 261 ASN A N 1
ATOM 1950 C CA . ASN A 1 261 ? -0.111 3.544 -16.250 1.00 95.69 261 ASN A CA 1
ATOM 1951 C C . ASN A 1 261 ? 1.362 3.952 -16.295 1.00 95.69 261 ASN A C 1
ATOM 1953 O O . ASN A 1 261 ? 2.037 3.735 -17.308 1.00 95.69 261 ASN A O 1
ATOM 1957 N N . LEU A 1 262 ? 1.860 4.508 -15.194 1.00 95.44 262 LEU A N 1
ATOM 1958 C CA . LEU A 1 262 ? 3.267 4.857 -15.026 1.00 95.44 262 LEU A CA 1
ATOM 1959 C C . LEU A 1 262 ? 3.842 4.108 -13.827 1.00 95.44 262 LEU A C 1
ATOM 1961 O O . LEU A 1 262 ? 3.364 4.268 -12.707 1.00 95.44 262 LEU A O 1
ATOM 1965 N N . ASP A 1 263 ? 4.884 3.319 -14.063 1.00 95.50 263 ASP A N 1
ATOM 1966 C CA . ASP A 1 263 ? 5.597 2.606 -13.008 1.00 95.50 263 ASP A CA 1
ATOM 1967 C C . ASP A 1 263 ? 7.007 3.179 -12.822 1.00 95.50 263 ASP A C 1
ATOM 1969 O O . ASP A 1 263 ? 7.831 3.167 -13.739 1.00 95.50 263 ASP A O 1
ATOM 1973 N N . LEU A 1 264 ? 7.264 3.697 -11.623 1.00 94.31 264 LEU A N 1
ATOM 1974 C CA . LEU A 1 264 ? 8.515 4.295 -11.167 1.00 94.31 264 LEU A CA 1
ATOM 1975 C C . LEU A 1 264 ? 9.064 3.575 -9.920 1.00 94.31 264 LEU A C 1
ATOM 1977 O O . LEU A 1 264 ? 9.850 4.164 -9.169 1.00 94.31 264 LEU A O 1
ATOM 1981 N N . GLN A 1 265 ? 8.673 2.321 -9.685 1.00 95.50 265 GLN A N 1
ATOM 1982 C CA . GLN A 1 265 ? 9.038 1.582 -8.479 1.00 95.50 265 GLN A CA 1
ATOM 1983 C C . GLN A 1 265 ? 10.554 1.391 -8.311 1.00 95.50 265 GLN A C 1
ATOM 1985 O O . GLN A 1 265 ? 11.295 1.226 -9.279 1.00 95.50 265 GLN A O 1
ATOM 1990 N N . SER A 1 266 ? 11.033 1.345 -7.068 1.00 94.81 266 SER A N 1
ATOM 1991 C CA . SER A 1 266 ? 12.412 0.964 -6.724 1.00 94.81 266 SER A CA 1
ATOM 1992 C C . SER A 1 266 ? 13.494 1.751 -7.482 1.00 94.81 266 SER A C 1
ATOM 1994 O O . SER A 1 266 ? 14.548 1.224 -7.843 1.00 94.81 266 SER A O 1
ATOM 1996 N N . ASN A 1 267 ? 13.240 3.039 -7.709 1.00 92.56 267 ASN A N 1
ATOM 1997 C CA . ASN A 1 267 ? 14.169 3.980 -8.331 1.00 92.56 267 ASN A CA 1
ATOM 1998 C C . ASN A 1 267 ? 15.000 4.761 -7.306 1.00 92.56 267 ASN A C 1
ATOM 2000 O O . ASN A 1 267 ? 15.807 5.591 -7.708 1.00 92.56 267 ASN A O 1
ATOM 2004 N N . GLN A 1 268 ? 14.844 4.482 -6.006 1.00 92.19 268 GLN A N 1
ATOM 2005 C CA . GLN A 1 268 ? 15.515 5.188 -4.904 1.00 92.19 268 GLN A CA 1
ATOM 2006 C C . GLN A 1 268 ? 15.121 6.671 -4.804 1.00 92.19 268 GLN A C 1
ATOM 2008 O O . GLN A 1 268 ? 15.886 7.499 -4.312 1.00 92.19 268 GLN A O 1
ATOM 2013 N N . LEU A 1 269 ? 13.917 7.024 -5.264 1.00 91.00 269 LEU A N 1
ATOM 2014 C CA . LEU A 1 269 ? 13.395 8.381 -5.129 1.00 91.00 269 LEU A CA 1
ATOM 2015 C C . LEU A 1 269 ? 13.169 8.704 -3.647 1.00 91.00 269 LEU A C 1
ATOM 2017 O O . LEU A 1 269 ? 12.468 7.978 -2.947 1.00 91.00 269 LEU A O 1
ATOM 2021 N N . THR A 1 270 ? 13.728 9.823 -3.189 1.00 91.75 270 THR A N 1
ATOM 2022 C CA . THR A 1 270 ? 13.406 10.422 -1.878 1.00 91.75 270 THR A CA 1
ATOM 2023 C C . THR A 1 270 ? 12.499 11.643 -2.000 1.00 91.75 270 THR A C 1
ATOM 2025 O O . THR A 1 270 ? 11.839 12.040 -1.042 1.00 91.75 270 THR A O 1
ATOM 2028 N N . VAL A 1 271 ? 12.428 12.212 -3.205 1.00 89.75 271 VAL A N 1
ATOM 2029 C CA . VAL A 1 271 ? 11.555 13.324 -3.571 1.00 89.75 271 VAL A CA 1
ATOM 2030 C C . VAL A 1 271 ? 10.869 12.964 -4.881 1.00 89.75 271 VAL A C 1
ATOM 2032 O O . VAL A 1 271 ? 11.550 12.625 -5.851 1.00 89.75 271 VAL A O 1
ATOM 2035 N N . LEU A 1 272 ? 9.542 13.060 -4.918 1.00 89.38 272 LEU A N 1
ATOM 2036 C CA . LEU A 1 272 ? 8.781 13.040 -6.160 1.00 89.38 272 LEU A CA 1
ATOM 2037 C C . LEU A 1 272 ? 8.680 14.468 -6.697 1.00 89.38 272 LEU A C 1
ATOM 2039 O O . LEU A 1 272 ? 7.907 15.280 -6.183 1.00 89.38 272 LEU A O 1
ATOM 2043 N N . ASP A 1 273 ? 9.460 14.764 -7.735 1.00 82.69 273 ASP A N 1
ATOM 2044 C CA . ASP A 1 273 ? 9.290 15.996 -8.498 1.00 82.69 273 ASP A CA 1
ATOM 2045 C C . ASP A 1 273 ? 8.117 15.851 -9.481 1.00 82.69 273 ASP A C 1
ATOM 2047 O O . ASP A 1 273 ? 8.168 15.089 -10.452 1.00 82.69 273 ASP A O 1
ATOM 2051 N N . THR A 1 274 ? 7.045 16.598 -9.232 1.00 77.44 274 THR A N 1
ATOM 2052 C CA . THR A 1 274 ? 5.812 16.607 -10.024 1.00 77.44 274 THR A CA 1
ATOM 2053 C C . THR A 1 274 ? 6.008 17.097 -11.456 1.00 77.44 274 THR A C 1
ATOM 2055 O O . THR A 1 274 ? 5.144 16.842 -12.295 1.00 77.44 274 THR A O 1
ATOM 2058 N N . GLN A 1 275 ? 7.152 17.703 -11.798 1.00 77.56 275 GLN A N 1
ATOM 2059 C CA . GLN A 1 275 ? 7.493 18.004 -13.193 1.00 77.56 275 GLN A CA 1
ATOM 2060 C C . GLN A 1 275 ? 7.512 16.752 -14.083 1.00 77.56 275 GLN A C 1
ATOM 2062 O O . GLN A 1 275 ? 7.135 16.830 -15.253 1.00 77.56 275 GLN A O 1
ATOM 2067 N N . ILE A 1 276 ? 7.863 15.582 -13.535 1.00 79.44 276 ILE A N 1
ATOM 2068 C CA . ILE A 1 276 ? 7.809 14.296 -14.257 1.00 79.44 276 ILE A CA 1
ATOM 2069 C C . ILE A 1 276 ? 6.361 13.944 -14.642 1.00 79.44 276 ILE A C 1
ATOM 2071 O O . ILE A 1 276 ? 6.111 13.304 -15.663 1.00 79.44 276 ILE A O 1
ATOM 2075 N N . LEU A 1 277 ? 5.391 14.398 -13.842 1.00 84.44 277 LEU A N 1
ATOM 2076 C CA . LEU A 1 277 ? 3.969 14.103 -14.004 1.00 84.44 277 LEU A CA 1
ATOM 2077 C C . LEU A 1 277 ? 3.211 15.194 -14.776 1.00 84.44 277 LEU A C 1
ATOM 2079 O O . LEU A 1 277 ? 2.090 14.949 -15.217 1.00 84.44 277 LEU A O 1
ATOM 2083 N N . GLN A 1 278 ? 3.797 16.380 -14.982 1.00 79.25 278 GLN A N 1
ATOM 2084 C CA . GLN A 1 278 ? 3.074 17.595 -15.391 1.00 79.25 278 GLN A CA 1
ATOM 2085 C C . GLN A 1 278 ? 2.187 17.432 -16.643 1.00 79.25 278 GLN A C 1
ATOM 2087 O O . GLN A 1 278 ? 1.117 18.033 -16.720 1.00 79.25 278 GLN A O 1
ATOM 2092 N N . ASN A 1 279 ? 2.621 16.610 -17.606 1.00 82.06 279 ASN A N 1
ATOM 2093 C CA . ASN A 1 279 ? 1.956 16.406 -18.898 1.00 82.06 279 ASN A CA 1
ATOM 2094 C C . ASN A 1 279 ? 1.119 15.118 -18.964 1.00 82.06 279 ASN A C 1
ATOM 2096 O O . ASN A 1 279 ? 0.413 14.905 -19.946 1.00 82.06 279 ASN A O 1
ATOM 2100 N N . VAL A 1 280 ? 1.193 14.264 -17.941 1.00 86.12 280 VAL A N 1
ATOM 2101 C CA . VAL A 1 280 ? 0.433 13.002 -17.854 1.00 86.12 280 VAL A CA 1
ATOM 2102 C C . VAL A 1 280 ? -0.576 13.005 -16.711 1.00 86.12 280 VAL A C 1
ATOM 2104 O O . VAL A 1 280 ? -1.430 12.127 -16.647 1.00 86.12 280 VAL A O 1
ATOM 2107 N N . GLN A 1 281 ? -0.518 14.010 -15.834 1.00 84.06 281 GLN A N 1
ATOM 2108 C CA . GLN A 1 281 ? -1.222 14.010 -14.557 1.00 84.06 281 GLN A CA 1
ATOM 2109 C C . GLN A 1 281 ? -2.738 13.797 -14.645 1.00 84.06 281 GLN A C 1
ATOM 2111 O O . GLN A 1 281 ? -3.317 13.170 -13.768 1.00 84.06 281 GLN A O 1
ATOM 2116 N N . ASN A 1 282 ? -3.371 14.272 -15.718 1.00 84.06 282 ASN A N 1
ATOM 2117 C CA . ASN A 1 282 ? -4.821 14.177 -15.888 1.00 84.06 282 ASN A CA 1
ATOM 2118 C C . ASN A 1 282 ? -5.277 12.852 -16.523 1.00 84.06 282 ASN A C 1
ATOM 2120 O O . ASN A 1 282 ? -6.472 12.572 -16.539 1.00 84.06 282 ASN A O 1
ATOM 2124 N N . ASN A 1 283 ? -4.354 12.033 -17.037 1.00 89.31 283 ASN A N 1
ATOM 2125 C CA . ASN A 1 283 ? -4.675 10.793 -17.754 1.00 89.31 283 ASN A CA 1
ATOM 2126 C C . ASN A 1 283 ? -4.329 9.531 -16.954 1.00 89.31 283 ASN A C 1
ATOM 2128 O O . ASN A 1 283 ? -4.860 8.460 -17.248 1.00 89.31 283 ASN A O 1
ATOM 2132 N N . LEU A 1 284 ? -3.449 9.645 -15.953 1.00 92.38 284 LEU A N 1
ATOM 2133 C CA . LEU A 1 284 ? -3.024 8.501 -15.155 1.00 92.38 284 LEU A CA 1
ATOM 2134 C C . LEU A 1 284 ? -4.197 7.903 -14.371 1.00 92.38 284 LEU A C 1
ATOM 2136 O O . LEU A 1 284 ? -4.937 8.604 -13.682 1.00 92.38 284 LEU A O 1
ATOM 2140 N N . THR A 1 285 ? -4.322 6.584 -14.467 1.00 93.94 285 THR A N 1
ATOM 2141 C CA . THR A 1 285 ? -5.177 5.733 -13.636 1.00 93.94 285 THR A CA 1
ATOM 2142 C C . THR A 1 285 ? -4.353 4.970 -12.609 1.00 93.94 285 THR A C 1
ATOM 2144 O O . THR A 1 285 ? -4.875 4.637 -11.550 1.00 93.94 285 THR A O 1
ATOM 2147 N N . THR A 1 286 ? -3.076 4.700 -12.899 1.00 94.38 286 THR A N 1
ATOM 2148 C CA . THR A 1 286 ? -2.136 4.093 -11.953 1.00 94.38 286 THR A CA 1
ATOM 2149 C C . THR A 1 286 ? -0.792 4.816 -11.966 1.00 94.38 286 THR A C 1
ATOM 2151 O O . THR A 1 286 ? -0.265 5.187 -13.022 1.00 94.38 286 THR A O 1
ATOM 2154 N N . LEU A 1 287 ? -0.241 5.017 -10.771 1.00 95.31 287 LEU A N 1
ATOM 2155 C CA . LEU A 1 287 ? 1.105 5.521 -10.544 1.00 95.31 287 LEU A CA 1
ATOM 2156 C C . LEU A 1 287 ? 1.776 4.650 -9.478 1.00 95.31 287 LEU A C 1
ATOM 2158 O O . LEU A 1 287 ? 1.484 4.777 -8.293 1.00 95.31 287 LEU A O 1
ATOM 2162 N N . ASN A 1 288 ? 2.678 3.769 -9.897 1.00 95.44 288 ASN A N 1
ATOM 2163 C CA . ASN A 1 288 ? 3.417 2.920 -8.969 1.00 95.44 288 ASN A CA 1
ATOM 2164 C C . ASN A 1 288 ? 4.708 3.624 -8.520 1.00 95.44 288 ASN A C 1
ATOM 2166 O O . ASN A 1 288 ? 5.592 3.884 -9.341 1.00 95.44 288 ASN A O 1
ATOM 2170 N N . LEU A 1 289 ? 4.818 3.935 -7.226 1.00 95.81 289 LEU A N 1
ATOM 2171 C CA . LEU A 1 289 ? 6.018 4.491 -6.593 1.00 95.81 289 LEU A CA 1
ATOM 2172 C C . LEU A 1 289 ? 6.563 3.569 -5.487 1.00 95.81 289 LEU A C 1
ATOM 2174 O O . LEU A 1 289 ? 7.427 4.004 -4.720 1.00 95.81 289 LEU A O 1
ATOM 2178 N N . ALA A 1 290 ? 6.133 2.305 -5.428 1.00 93.94 290 ALA A N 1
ATOM 2179 C CA . ALA A 1 290 ? 6.588 1.317 -4.453 1.00 93.94 290 ALA A CA 1
ATOM 2180 C C . ALA A 1 290 ? 8.116 1.188 -4.416 1.00 93.94 290 ALA A C 1
ATOM 2182 O O . ALA A 1 290 ? 8.816 1.423 -5.402 1.00 93.94 290 ALA A O 1
ATOM 2183 N N . GLY A 1 291 ? 8.679 0.812 -3.273 1.00 91.69 291 GLY A N 1
ATOM 2184 C CA . GLY A 1 291 ? 10.126 0.652 -3.097 1.00 91.69 291 GLY A CA 1
ATOM 2185 C C . GLY A 1 291 ? 10.943 1.950 -3.184 1.00 91.69 291 GLY A C 1
ATOM 2186 O O . GLY A 1 291 ? 12.172 1.893 -3.225 1.00 91.69 291 GLY A O 1
ATOM 2187 N N . ASN A 1 292 ? 10.297 3.120 -3.215 1.00 91.12 292 ASN A N 1
ATOM 2188 C CA . ASN A 1 292 ? 10.956 4.418 -3.089 1.00 91.12 292 ASN A CA 1
ATOM 2189 C C . ASN A 1 292 ? 10.726 5.005 -1.690 1.00 91.12 292 ASN A C 1
ATOM 2191 O O . ASN A 1 292 ? 9.598 5.015 -1.206 1.00 91.12 292 ASN A O 1
ATOM 2195 N N . ALA A 1 293 ? 11.774 5.558 -1.077 1.00 91.94 293 ALA A N 1
ATOM 2196 C CA . ALA A 1 293 ? 11.717 6.202 0.239 1.00 91.94 293 ALA A CA 1
ATOM 2197 C C . ALA A 1 293 ? 11.284 7.677 0.129 1.00 91.94 293 ALA A C 1
ATOM 2199 O O . ALA A 1 293 ? 11.987 8.588 0.575 1.00 91.94 293 ALA A O 1
ATOM 2200 N N . ILE A 1 294 ? 10.157 7.927 -0.543 1.00 93.50 294 ILE A N 1
ATOM 2201 C CA . ILE A 1 294 ? 9.669 9.285 -0.806 1.00 93.50 294 ILE A CA 1
ATOM 2202 C C . ILE A 1 294 ? 9.256 9.932 0.516 1.00 93.50 294 ILE A C 1
ATOM 2204 O O . ILE A 1 294 ? 8.359 9.446 1.195 1.00 93.50 294 ILE A O 1
ATOM 2208 N N . SER A 1 295 ? 9.889 11.057 0.843 1.00 92.19 295 SER A N 1
ATOM 2209 C CA . SER A 1 295 ? 9.549 11.893 2.002 1.00 92.19 295 SER A CA 1
ATOM 2210 C C . SER A 1 295 ? 8.925 13.230 1.614 1.00 92.19 295 SER A C 1
ATOM 2212 O O . SER A 1 295 ? 8.345 13.914 2.455 1.00 92.19 295 SER A O 1
ATOM 2214 N N . LYS A 1 296 ? 9.017 13.601 0.330 1.00 91.62 296 LYS A N 1
ATOM 2215 C CA . LYS A 1 296 ? 8.503 14.864 -0.199 1.00 91.62 296 LYS A CA 1
ATOM 2216 C C . LYS A 1 296 ? 7.911 14.706 -1.594 1.00 91.62 296 LYS A C 1
ATOM 2218 O O . LYS A 1 296 ? 8.533 14.116 -2.475 1.00 91.62 296 LYS A O 1
ATOM 2223 N N . ILE A 1 297 ? 6.758 15.323 -1.812 1.00 91.06 297 ILE A N 1
ATOM 2224 C CA . ILE A 1 297 ? 6.108 15.503 -3.109 1.00 91.06 297 ILE A CA 1
ATOM 2225 C C . ILE A 1 297 ? 6.077 17.008 -3.390 1.00 91.06 297 ILE A C 1
ATOM 2227 O O . ILE A 1 297 ? 5.616 17.795 -2.562 1.00 91.06 297 ILE A O 1
ATOM 2231 N N . THR A 1 298 ? 6.619 17.441 -4.532 1.00 83.31 298 THR A N 1
ATOM 2232 C CA . THR A 1 298 ? 6.595 18.868 -4.897 1.00 83.31 298 THR A CA 1
ATOM 2233 C C . THR A 1 298 ? 5.170 19.332 -5.248 1.00 83.31 298 THR A C 1
ATOM 2235 O O . THR A 1 298 ? 4.220 18.551 -5.279 1.00 83.31 298 THR A O 1
ATOM 2238 N N . THR A 1 299 ? 4.962 20.638 -5.431 1.00 72.94 299 THR A N 1
ATOM 2239 C CA . THR A 1 299 ? 3.613 21.205 -5.606 1.00 72.94 299 THR A CA 1
ATOM 2240 C C . THR A 1 299 ? 2.944 20.741 -6.912 1.00 72.94 299 THR A C 1
ATOM 2242 O O . THR A 1 299 ? 3.621 20.356 -7.860 1.00 72.94 299 THR A O 1
ATOM 2245 N N . ASN A 1 300 ? 1.608 20.815 -6.994 1.00 71.62 300 ASN A N 1
ATOM 2246 C CA . ASN A 1 300 ? 0.799 20.524 -8.197 1.00 71.62 300 ASN A CA 1
ATOM 2247 C C . ASN A 1 300 ? 0.648 19.039 -8.604 1.00 71.62 300 ASN A C 1
ATOM 2249 O O . ASN A 1 300 ? 0.639 18.742 -9.794 1.00 71.62 300 ASN A O 1
ATOM 2253 N N . ALA A 1 301 ? 0.475 18.112 -7.655 1.00 79.94 301 ALA A N 1
ATOM 2254 C CA . ALA A 1 301 ? 0.123 16.712 -7.963 1.00 79.94 301 ALA A CA 1
ATOM 2255 C C . ALA A 1 301 ? -1.264 16.263 -7.471 1.00 79.94 301 ALA A C 1
ATOM 2257 O O . ALA A 1 301 ? -1.629 15.106 -7.671 1.00 79.94 301 ALA A O 1
ATOM 2258 N N . GLU A 1 302 ? -2.071 17.159 -6.891 1.00 83.06 302 GLU A N 1
ATOM 2259 C CA . GLU A 1 302 ? -3.423 16.825 -6.406 1.00 83.06 302 GLU A CA 1
ATOM 2260 C C . GLU A 1 302 ? -4.288 16.161 -7.491 1.00 83.06 302 GLU A C 1
ATOM 2262 O O . GLU A 1 302 ? -5.045 15.248 -7.183 1.00 83.06 302 GLU A O 1
ATOM 2267 N N . GLY A 1 303 ? -4.141 16.569 -8.760 1.00 82.88 303 GLY A N 1
ATOM 2268 C CA . GLY A 1 303 ? -4.847 15.965 -9.895 1.00 82.88 303 GLY A CA 1
ATOM 2269 C C . GLY A 1 303 ? -4.630 14.453 -9.982 1.00 82.88 303 GLY A C 1
ATOM 2270 O O . GLY A 1 303 ? -5.599 13.706 -9.896 1.00 82.88 303 GLY A O 1
ATOM 2271 N N . VAL A 1 304 ? -3.366 14.007 -10.047 1.00 88.25 304 VAL A N 1
ATOM 2272 C CA . VAL A 1 304 ? -3.012 12.573 -10.088 1.00 88.25 304 VAL A CA 1
ATOM 2273 C C . VAL A 1 304 ? -3.513 11.854 -8.850 1.00 88.25 304 VAL A C 1
ATOM 2275 O O . VAL A 1 304 ? -4.173 10.828 -8.953 1.00 88.25 304 VAL A O 1
ATOM 2278 N N . PHE A 1 305 ? -3.194 12.389 -7.675 1.00 91.19 305 PHE A N 1
ATOM 2279 C CA . PHE A 1 305 ? -3.428 11.700 -6.411 1.00 91.19 305 PHE A CA 1
ATOM 2280 C C . PHE A 1 305 ? -4.918 11.572 -6.067 1.00 91.19 305 PHE A C 1
ATOM 2282 O O . PHE A 1 305 ? -5.320 10.623 -5.402 1.00 91.19 305 PHE A O 1
ATOM 2289 N N . ASN A 1 306 ? -5.758 12.483 -6.562 1.00 88.12 306 ASN A N 1
ATOM 2290 C CA . ASN A 1 306 ? -7.204 12.405 -6.377 1.00 88.12 306 ASN A CA 1
ATOM 2291 C C . ASN A 1 306 ? -7.903 11.477 -7.387 1.00 88.12 306 ASN A C 1
ATOM 2293 O O . ASN A 1 306 ? -9.087 11.201 -7.202 1.00 88.12 306 ASN A O 1
ATOM 2297 N N . GLN A 1 307 ? -7.234 11.029 -8.457 1.00 88.69 307 GLN A N 1
ATOM 2298 C CA . GLN A 1 307 ? -7.864 10.234 -9.525 1.00 88.69 307 GLN A CA 1
ATOM 2299 C C . GLN A 1 307 ? -7.254 8.841 -9.718 1.00 88.69 307 GLN A C 1
ATOM 2301 O O . GLN A 1 307 ? -7.968 7.904 -10.066 1.00 88.69 307 GLN A O 1
ATOM 2306 N N . ALA A 1 308 ? -5.941 8.710 -9.544 1.00 92.25 308 ALA A N 1
ATOM 2307 C CA . ALA A 1 308 ? -5.208 7.488 -9.824 1.00 92.25 308 ALA A CA 1
ATOM 2308 C C . ALA A 1 308 ? -5.155 6.587 -8.587 1.00 92.25 308 ALA A C 1
ATOM 2310 O O . ALA A 1 308 ? -5.326 7.036 -7.455 1.00 92.25 308 ALA A O 1
ATOM 2311 N N . THR A 1 309 ? -4.875 5.306 -8.810 1.00 93.75 309 THR A N 1
ATOM 2312 C CA . THR A 1 309 ? -4.328 4.436 -7.767 1.00 93.75 309 THR A CA 1
ATOM 2313 C C . THR A 1 309 ? -2.833 4.705 -7.668 1.00 93.75 309 THR A C 1
ATOM 2315 O O . THR A 1 309 ? -2.107 4.508 -8.645 1.00 93.75 309 THR A O 1
ATOM 2318 N N . VAL A 1 310 ? -2.390 5.211 -6.522 1.00 95.56 310 VAL A N 1
ATOM 2319 C CA . VAL A 1 310 ? -1.005 5.584 -6.248 1.00 95.56 310 VAL A CA 1
ATOM 2320 C C . VAL A 1 310 ? -0.445 4.681 -5.157 1.00 95.56 310 VAL A C 1
ATOM 2322 O O . VAL A 1 310 ? -0.975 4.662 -4.048 1.00 95.56 310 VAL A O 1
ATOM 2325 N N . ASP A 1 311 ? 0.640 3.976 -5.465 1.00 95.62 311 ASP A N 1
ATOM 2326 C CA . ASP A 1 311 ? 1.347 3.135 -4.495 1.00 95.62 311 ASP A CA 1
ATOM 2327 C C . ASP A 1 311 ? 2.543 3.887 -3.909 1.00 95.62 311 ASP A C 1
ATOM 2329 O O . ASP A 1 311 ? 3.493 4.204 -4.621 1.00 95.62 311 ASP A O 1
ATOM 2333 N N . LEU A 1 312 ? 2.476 4.177 -2.609 1.00 95.69 312 LEU A N 1
ATOM 2334 C CA . LEU A 1 312 ? 3.509 4.802 -1.783 1.00 95.69 312 LEU A CA 1
ATOM 2335 C C . LEU A 1 312 ? 3.840 3.925 -0.562 1.00 95.69 312 LEU A C 1
ATOM 2337 O O . LEU A 1 312 ? 4.235 4.426 0.492 1.00 95.69 312 LEU A O 1
ATOM 2341 N N . SER A 1 313 ? 3.710 2.606 -0.695 1.00 91.44 313 SER A N 1
ATOM 2342 C CA . SER A 1 313 ? 3.893 1.624 0.383 1.00 91.44 313 SER A CA 1
ATOM 2343 C C . SER A 1 313 ? 5.235 1.732 1.127 1.00 91.44 313 SER A C 1
ATOM 2345 O O . SER A 1 313 ? 5.310 1.409 2.310 1.00 91.44 313 SER A O 1
ATOM 2347 N N . ASN A 1 314 ? 6.291 2.251 0.492 1.00 91.50 314 ASN A N 1
ATOM 2348 C CA . ASN A 1 314 ? 7.616 2.437 1.103 1.00 91.50 314 ASN A CA 1
ATOM 2349 C C . ASN A 1 314 ? 7.987 3.899 1.411 1.00 91.50 314 ASN A C 1
ATOM 2351 O O . ASN A 1 314 ? 9.159 4.182 1.666 1.00 91.50 314 ASN A O 1
ATOM 2355 N N . ALA A 1 315 ? 7.023 4.821 1.383 1.00 91.25 315 ALA A N 1
ATOM 2356 C CA . ALA A 1 315 ? 7.254 6.219 1.728 1.00 91.25 315 ALA A CA 1
ATOM 2357 C C . ALA A 1 315 ? 7.687 6.405 3.197 1.00 91.25 315 ALA A C 1
ATOM 2359 O O . ALA A 1 315 ? 7.344 5.601 4.065 1.00 91.25 315 ALA A O 1
ATOM 2360 N N . ASP A 1 316 ? 8.419 7.489 3.472 1.00 90.25 316 ASP A N 1
ATOM 2361 C CA . ASP A 1 316 ? 8.860 7.873 4.819 1.00 90.25 316 ASP A CA 1
ATOM 2362 C C . ASP A 1 316 ? 8.449 9.318 5.116 1.00 90.25 316 ASP A C 1
ATOM 2364 O O . ASP A 1 316 ? 9.085 10.279 4.679 1.00 90.25 316 ASP A O 1
ATOM 2368 N N . PHE A 1 317 ? 7.384 9.477 5.895 1.00 91.81 317 PHE A N 1
ATOM 2369 C CA . PHE A 1 317 ? 6.811 10.768 6.261 1.00 91.81 317 PHE A CA 1
ATOM 2370 C C . PHE A 1 317 ? 7.214 11.221 7.667 1.00 91.81 317 PHE A C 1
ATOM 2372 O O . PHE A 1 317 ? 6.524 12.039 8.276 1.00 91.81 317 PHE A O 1
ATOM 2379 N N . THR A 1 318 ? 8.360 10.757 8.182 1.00 87.62 318 THR A N 1
ATOM 2380 C CA . THR A 1 318 ? 8.894 11.207 9.482 1.00 87.62 318 THR A CA 1
ATOM 2381 C C . THR A 1 318 ? 9.029 12.736 9.552 1.00 87.62 318 THR A C 1
ATOM 2383 O O . THR A 1 318 ? 8.765 13.335 10.591 1.00 87.62 318 THR A O 1
ATOM 2386 N N . ASN A 1 319 ? 9.392 13.376 8.434 1.00 84.06 319 ASN A N 1
ATOM 2387 C CA . ASN A 1 319 ? 9.505 14.833 8.296 1.00 84.06 319 ASN A CA 1
ATOM 2388 C C . ASN A 1 319 ? 8.529 15.373 7.239 1.00 84.06 319 ASN A C 1
ATOM 2390 O O . ASN A 1 319 ? 8.939 16.074 6.312 1.00 84.06 319 ASN A O 1
ATOM 2394 N N . LEU A 1 320 ? 7.251 15.003 7.354 1.00 88.94 320 LEU A N 1
ATOM 2395 C CA . LEU A 1 320 ? 6.207 15.413 6.416 1.00 88.94 320 LEU A CA 1
ATOM 2396 C C . LEU A 1 320 ? 6.116 16.943 6.302 1.00 88.94 320 LEU A C 1
ATOM 2398 O O . LEU A 1 320 ? 5.990 17.638 7.308 1.00 88.94 320 LEU A O 1
ATOM 2402 N N . ASP A 1 321 ? 6.158 17.466 5.075 1.00 88.19 321 ASP A N 1
ATOM 2403 C CA . ASP A 1 321 ? 6.022 18.898 4.785 1.00 88.19 321 ASP A CA 1
ATOM 2404 C C . ASP A 1 321 ? 4.581 19.283 4.367 1.00 88.19 321 ASP A C 1
ATOM 2406 O O . ASP A 1 321 ? 3.803 18.408 3.974 1.00 88.19 321 ASP A O 1
ATOM 2410 N N . PRO A 1 322 ? 4.218 20.587 4.375 1.00 87.81 322 PRO A N 1
ATOM 2411 C CA . PRO A 1 322 ? 2.834 21.019 4.138 1.00 87.81 322 PRO A CA 1
ATOM 2412 C C . PRO A 1 322 ? 2.283 20.671 2.767 1.00 87.81 322 PRO A C 1
ATOM 2414 O O . PRO A 1 322 ? 1.093 20.394 2.632 1.00 87.81 322 PRO A O 1
ATOM 2417 N N . SER A 1 323 ? 3.132 20.697 1.740 1.00 86.94 323 SER A N 1
ATOM 2418 C CA . SER A 1 323 ? 2.684 20.429 0.374 1.00 86.94 323 SER A CA 1
ATOM 2419 C C . SER A 1 323 ? 2.366 18.949 0.215 1.00 86.94 323 SER A C 1
ATOM 2421 O O . SER A 1 323 ? 1.303 18.598 -0.296 1.00 86.94 323 SER A O 1
ATOM 2423 N N . THR A 1 324 ? 3.255 18.089 0.716 1.00 91.81 324 THR A N 1
ATOM 2424 C CA . THR A 1 324 ? 3.057 16.636 0.718 1.00 91.81 324 THR A CA 1
ATOM 2425 C C . THR A 1 324 ? 1.828 16.254 1.538 1.00 91.81 324 THR A C 1
ATOM 2427 O O . THR A 1 324 ? 0.968 15.529 1.042 1.00 91.81 324 THR A O 1
ATOM 2430 N N . HIS A 1 325 ? 1.690 16.798 2.753 1.00 91.94 325 HIS A N 1
ATOM 2431 C CA . HIS A 1 325 ? 0.519 16.579 3.607 1.00 91.94 325 HIS A CA 1
ATOM 2432 C C . HIS A 1 325 ? -0.788 16.928 2.888 1.00 91.94 325 HIS A C 1
ATOM 2434 O O . HIS A 1 325 ? -1.673 16.078 2.793 1.00 91.94 325 HIS A O 1
ATOM 2440 N N . LYS A 1 326 ? -0.879 18.129 2.303 1.00 90.19 326 LYS A N 1
ATOM 2441 C CA . LYS A 1 326 ? -2.074 18.591 1.587 1.00 90.19 326 LYS A CA 1
ATOM 2442 C C . LYS A 1 326 ? -2.476 17.646 0.453 1.00 90.19 326 LYS A C 1
ATOM 2444 O O . LYS A 1 326 ? -3.660 17.332 0.312 1.00 90.19 326 LYS A O 1
ATOM 2449 N N . ILE A 1 327 ? -1.510 17.194 -0.351 1.00 90.81 327 ILE A N 1
ATOM 2450 C CA . ILE A 1 327 ? -1.752 16.287 -1.483 1.00 90.81 327 ILE A CA 1
ATOM 2451 C C . ILE A 1 327 ? -2.310 14.950 -0.982 1.00 90.81 327 ILE A C 1
ATOM 2453 O O . ILE A 1 327 ? -3.347 14.500 -1.467 1.00 90.81 327 ILE A O 1
ATOM 2457 N N . LEU A 1 328 ? -1.662 14.345 0.016 1.00 93.19 328 LEU A N 1
ATOM 2458 C CA . LEU A 1 328 ? -2.044 13.030 0.537 1.00 93.19 328 LEU A CA 1
ATOM 2459 C C . LEU A 1 328 ? -3.371 13.070 1.304 1.00 93.19 328 LEU A C 1
ATOM 2461 O O . LEU A 1 328 ? -4.225 12.207 1.103 1.00 93.19 328 LEU A O 1
ATOM 2465 N N . ALA A 1 329 ? -3.589 14.095 2.131 1.00 92.50 329 ALA A N 1
ATOM 2466 C CA . ALA A 1 329 ? -4.847 14.283 2.846 1.00 92.50 329 ALA A CA 1
ATOM 2467 C C . ALA A 1 329 ? -6.016 14.495 1.870 1.00 92.50 329 ALA A C 1
ATOM 2469 O O . ALA A 1 329 ? -7.081 13.899 2.040 1.00 92.50 329 ALA A O 1
ATOM 2470 N N . SER A 1 330 ? -5.810 15.285 0.808 1.00 91.25 330 SER A N 1
ATOM 2471 C CA . SER A 1 330 ? -6.808 15.469 -0.256 1.00 91.25 330 SER A CA 1
ATOM 2472 C C . SER A 1 330 ? -7.136 14.151 -0.957 1.00 91.25 330 SER A C 1
ATOM 2474 O O . SER A 1 330 ? -8.313 13.818 -1.107 1.00 91.25 330 SER A O 1
ATOM 2476 N N . ALA A 1 331 ? -6.107 13.377 -1.314 1.00 92.12 331 ALA A N 1
ATOM 2477 C CA . ALA A 1 331 ? -6.249 12.082 -1.974 1.00 92.12 331 ALA A CA 1
ATOM 2478 C C . ALA A 1 331 ? -7.102 11.125 -1.144 1.00 92.12 331 ALA A C 1
ATOM 2480 O O . ALA A 1 331 ? -8.097 10.574 -1.633 1.00 92.12 331 ALA A O 1
ATOM 2481 N N . LEU A 1 332 ? -6.767 11.007 0.142 1.00 92.69 332 LEU A N 1
ATOM 2482 C CA . LEU A 1 332 ? -7.455 10.127 1.072 1.00 92.69 332 LEU A CA 1
ATOM 2483 C C . LEU A 1 332 ? -8.930 10.531 1.225 1.00 92.69 332 LEU A C 1
ATOM 2485 O O . LEU A 1 332 ? -9.820 9.693 1.041 1.00 92.69 332 LEU A O 1
ATOM 2489 N N . ASN A 1 333 ? -9.184 11.828 1.430 1.00 92.12 333 ASN A N 1
ATOM 2490 C CA . ASN A 1 333 ? -10.522 12.408 1.573 1.00 92.12 333 ASN A CA 1
ATOM 2491 C C . ASN A 1 333 ? -11.384 12.298 0.307 1.00 92.12 333 ASN A C 1
ATOM 2493 O O . ASN A 1 333 ? -12.604 12.189 0.410 1.00 92.12 333 ASN A O 1
ATOM 2497 N N . SER A 1 334 ? -10.783 12.364 -0.886 1.00 88.12 334 SER A N 1
ATOM 2498 C CA . SER A 1 334 ? -11.520 12.486 -2.152 1.00 88.12 334 SER A CA 1
ATOM 2499 C C . SER A 1 334 ? -12.402 11.279 -2.478 1.00 88.12 334 SER A C 1
ATOM 2501 O O . SER A 1 334 ? -13.380 11.415 -3.212 1.00 88.12 334 SER A O 1
ATOM 2503 N N . GLY A 1 335 ? -12.041 10.087 -1.992 1.00 73.38 335 GLY A N 1
ATOM 2504 C CA . GLY A 1 335 ? -12.748 8.850 -2.337 1.00 73.38 335 GLY A CA 1
ATOM 2505 C C . GLY A 1 335 ? -12.483 8.318 -3.753 1.00 73.38 335 GLY A C 1
ATOM 2506 O O . GLY A 1 335 ? -12.879 7.193 -4.031 1.00 73.38 335 GLY A O 1
ATOM 2507 N N . LYS A 1 336 ? -11.841 9.097 -4.634 1.00 75.81 336 LYS A N 1
ATOM 2508 C CA . LYS A 1 336 ? -11.824 8.854 -6.088 1.00 75.81 336 LYS A CA 1
ATOM 2509 C C . LYS A 1 336 ? -10.566 8.146 -6.598 1.00 75.81 336 LYS A C 1
ATOM 2511 O O . LYS A 1 336 ? -10.664 7.432 -7.589 1.00 75.81 336 LYS A O 1
ATOM 2516 N N . GLY A 1 337 ? -9.435 8.313 -5.915 1.00 71.38 337 GLY A N 1
ATOM 2517 C CA . GLY A 1 337 ? -8.192 7.570 -6.138 1.00 71.38 337 GLY A CA 1
ATOM 2518 C C . GLY A 1 337 ? -7.927 6.542 -5.033 1.00 71.38 337 GLY A C 1
ATOM 2519 O O . GLY A 1 337 ? -8.445 6.664 -3.914 1.00 71.38 337 GLY A O 1
ATOM 2520 N N . GLY A 1 338 ? -7.127 5.526 -5.359 1.00 87.56 338 GLY A N 1
ATOM 2521 C CA . GLY A 1 338 ? -6.540 4.608 -4.383 1.00 87.56 338 GLY A CA 1
ATOM 2522 C C . GLY A 1 338 ? -5.214 5.177 -3.886 1.00 87.56 338 GLY A C 1
ATOM 2523 O O . GLY A 1 338 ? -4.428 5.666 -4.689 1.00 87.56 338 GLY A O 1
ATOM 2524 N N . LEU A 1 339 ? -4.965 5.145 -2.581 1.00 93.62 339 LEU A N 1
ATOM 2525 C CA . LEU A 1 339 ? -3.676 5.531 -2.015 1.00 93.62 339 LEU A CA 1
ATOM 2526 C C . LEU A 1 339 ? -3.201 4.378 -1.141 1.00 93.62 339 LEU A C 1
ATOM 2528 O O . LEU A 1 339 ? -3.796 4.124 -0.097 1.00 93.62 339 LEU A O 1
ATOM 2532 N N . GLU A 1 340 ? -2.168 3.678 -1.590 1.00 94.31 340 GLU A N 1
ATOM 2533 C CA . GLU A 1 340 ? -1.572 2.580 -0.837 1.00 94.31 340 GLU A CA 1
ATOM 2534 C C . GLU A 1 340 ? -0.387 3.115 -0.035 1.00 94.31 340 GLU A C 1
ATOM 2536 O O . GLU A 1 340 ? 0.540 3.716 -0.582 1.00 94.31 340 GLU A O 1
ATOM 2541 N N . LEU A 1 341 ? -0.440 2.926 1.280 1.00 94.75 341 LEU A N 1
ATOM 2542 C CA . LEU A 1 341 ? 0.567 3.353 2.246 1.00 94.75 341 LEU A CA 1
ATOM 2543 C C . LEU A 1 341 ? 0.891 2.180 3.168 1.00 94.75 341 LEU A C 1
ATOM 2545 O O . LEU A 1 341 ? 0.030 1.342 3.437 1.00 94.75 341 LEU A O 1
ATOM 2549 N N . SER A 1 342 ? 2.117 2.139 3.690 1.00 93.38 342 SER A N 1
ATOM 2550 C CA . SER A 1 342 ? 2.416 1.280 4.839 1.00 93.38 342 SER A CA 1
ATOM 2551 C C . SER A 1 342 ? 1.771 1.822 6.107 1.00 93.38 342 SER A C 1
ATOM 2553 O O . SER A 1 342 ? 1.559 3.028 6.233 1.00 93.38 342 SER A O 1
ATOM 2555 N N . ASP A 1 343 ? 1.576 0.950 7.096 1.00 93.81 343 ASP A N 1
ATOM 2556 C CA . ASP A 1 343 ? 1.069 1.330 8.416 1.00 93.81 343 ASP A CA 1
ATOM 2557 C C . ASP A 1 343 ? 1.888 2.477 9.024 1.00 93.81 343 ASP A C 1
ATOM 2559 O O . ASP A 1 343 ? 1.334 3.439 9.550 1.00 93.81 343 ASP A O 1
ATOM 2563 N N . THR A 1 344 ? 3.218 2.448 8.889 1.00 93.62 344 THR A N 1
ATOM 2564 C CA . THR A 1 344 ? 4.087 3.535 9.367 1.00 93.62 344 THR A CA 1
ATOM 2565 C C . THR A 1 344 ? 3.776 4.868 8.682 1.00 93.62 344 THR A C 1
ATOM 2567 O O . THR A 1 344 ? 3.563 5.869 9.369 1.00 93.62 344 THR A O 1
ATOM 2570 N N . ALA A 1 345 ? 3.708 4.892 7.348 1.00 93.81 345 ALA A N 1
ATOM 2571 C CA . ALA A 1 345 ? 3.412 6.107 6.589 1.00 93.81 345 ALA A CA 1
ATOM 2572 C C . ALA A 1 345 ? 1.988 6.623 6.864 1.00 93.81 345 ALA A C 1
ATOM 2574 O O . ALA A 1 345 ? 1.782 7.831 7.012 1.00 93.81 345 ALA A O 1
ATOM 2575 N N . THR A 1 346 ? 1.017 5.716 7.008 1.00 95.69 346 THR A N 1
ATOM 2576 C CA . THR A 1 346 ? -0.354 6.038 7.413 1.00 95.69 346 THR A CA 1
ATOM 2577 C C . THR A 1 346 ? -0.373 6.724 8.777 1.00 95.69 346 THR A C 1
ATOM 2579 O O . THR A 1 346 ? -0.888 7.836 8.896 1.00 95.69 346 THR A O 1
ATOM 2582 N N . ASN A 1 347 ? 0.234 6.128 9.807 1.00 95.19 347 ASN A N 1
ATOM 2583 C CA . ASN A 1 347 ? 0.231 6.694 11.160 1.00 95.19 347 ASN A CA 1
ATOM 2584 C C . ASN A 1 347 ? 0.946 8.057 11.230 1.00 95.19 347 ASN A C 1
ATOM 2586 O O . ASN A 1 347 ? 0.490 8.961 11.937 1.00 95.19 347 ASN A O 1
ATOM 2590 N N . GLN A 1 348 ? 2.009 8.257 10.442 1.00 93.69 348 GLN A N 1
ATOM 2591 C CA . GLN A 1 348 ? 2.674 9.557 10.286 1.00 93.69 348 GLN A CA 1
ATOM 2592 C C . GLN A 1 348 ? 1.745 10.609 9.653 1.00 93.69 348 GLN A C 1
ATOM 2594 O O . GLN A 1 348 ? 1.615 11.714 10.188 1.00 93.69 348 GLN A O 1
ATOM 2599 N N . LEU A 1 349 ? 1.052 10.268 8.559 1.00 94.12 349 LEU A N 1
ATOM 2600 C CA . LEU A 1 349 ? 0.109 11.161 7.874 1.00 94.12 349 LEU A CA 1
ATOM 2601 C C . LEU A 1 349 ? -1.088 11.536 8.761 1.00 94.12 349 LEU A C 1
ATOM 2603 O O . LEU A 1 349 ? -1.488 12.705 8.812 1.00 94.12 349 LEU A O 1
ATOM 2607 N N . ILE A 1 350 ? -1.662 10.560 9.467 1.00 94.88 350 ILE A N 1
ATOM 2608 C CA . ILE A 1 350 ? -2.807 10.782 10.354 1.00 94.88 350 ILE A CA 1
ATOM 2609 C C . ILE A 1 350 ? -2.394 11.613 11.569 1.00 94.88 350 ILE A C 1
ATOM 2611 O O . ILE A 1 350 ? -3.051 12.612 11.861 1.00 94.88 350 ILE A O 1
ATOM 2615 N N . THR A 1 351 ? -1.261 11.294 12.207 1.00 92.38 351 THR A N 1
ATOM 2616 C CA . THR A 1 351 ? -0.704 12.105 13.305 1.00 92.38 351 THR A CA 1
ATOM 2617 C C . THR A 1 351 ? -0.448 13.550 12.867 1.00 92.38 351 THR A C 1
ATOM 2619 O O . THR A 1 351 ? -0.708 14.481 13.627 1.00 92.38 351 THR A O 1
ATOM 2622 N N . ALA A 1 352 ? 0.040 13.773 11.643 1.00 90.31 352 ALA A N 1
ATOM 2623 C CA . ALA A 1 352 ? 0.199 15.125 11.120 1.00 90.31 352 ALA A CA 1
ATOM 2624 C C . ALA A 1 352 ? -1.158 15.826 10.946 1.00 90.31 352 ALA A C 1
ATOM 2626 O O . ALA A 1 352 ? -1.309 16.959 11.387 1.00 90.31 352 ALA A O 1
ATOM 2627 N N . SER A 1 353 ? -2.158 15.137 10.390 1.00 90.75 353 SER A N 1
ATOM 2628 C CA . SER A 1 353 ? -3.486 15.693 10.078 1.00 90.75 353 SER A CA 1
ATOM 2629 C C . SER A 1 353 ? -4.322 16.098 11.293 1.00 90.75 353 SER A C 1
ATOM 2631 O O . SER A 1 353 ? -5.241 16.911 11.174 1.00 90.75 353 SER A O 1
ATOM 2633 N N . ILE A 1 354 ? -4.033 15.540 12.466 1.00 88.31 354 ILE A N 1
ATOM 2634 C CA . ILE A 1 354 ? -4.729 15.914 13.701 1.00 88.31 354 ILE A CA 1
ATOM 2635 C C . ILE A 1 354 ? -4.111 17.134 14.390 1.00 88.31 354 ILE A C 1
ATOM 2637 O O . ILE A 1 354 ? -4.817 17.819 15.126 1.00 88.31 354 ILE A O 1
ATOM 2641 N N . ASN A 1 355 ? -2.861 17.490 14.082 1.00 79.56 355 ASN A N 1
ATOM 2642 C CA . ASN A 1 355 ? -2.226 18.690 14.623 1.00 79.56 355 ASN A CA 1
ATOM 2643 C C . ASN A 1 355 ? -2.789 19.961 13.959 1.00 79.56 355 ASN A C 1
ATOM 2645 O O . ASN A 1 355 ? -2.817 20.073 12.737 1.00 79.56 355 ASN A O 1
ATOM 2649 N N . ASP A 1 356 ? -3.164 20.970 14.749 1.00 64.19 356 ASP A N 1
ATOM 2650 C CA . ASP A 1 356 ? -3.743 22.240 14.260 1.00 64.19 356 ASP A CA 1
ATOM 2651 C C . ASP A 1 356 ? -2.750 23.164 13.519 1.00 64.19 356 ASP A C 1
ATOM 2653 O O . ASP A 1 356 ? -3.076 24.298 13.187 1.00 64.19 356 ASP A O 1
ATOM 2657 N N . GLY A 1 357 ? -1.527 22.697 13.245 1.00 63.88 357 GLY A N 1
ATOM 2658 C CA . GLY A 1 357 ? -0.497 23.457 12.528 1.00 63.88 357 GLY A CA 1
ATOM 2659 C C . GLY A 1 357 ? -0.654 23.483 11.001 1.00 63.88 357 GLY A C 1
ATOM 2660 O O . GLY A 1 357 ? 0.083 24.210 10.334 1.00 63.88 357 GLY A O 1
ATOM 2661 N N . TRP A 1 358 ? -1.586 22.703 10.441 1.00 69.06 358 TRP A N 1
ATOM 2662 C CA . TRP A 1 358 ? -1.794 22.553 8.997 1.00 69.06 358 TRP A CA 1
ATOM 2663 C C . TRP A 1 358 ? -3.111 23.220 8.578 1.00 69.06 358 TRP A C 1
ATOM 2665 O O . TRP A 1 358 ? -4.196 22.700 8.834 1.00 69.06 358 TRP A O 1
ATOM 2675 N N . ASN A 1 359 ? -3.017 24.395 7.951 1.00 56.09 359 ASN A N 1
ATOM 2676 C CA . ASN A 1 359 ? -4.158 25.307 7.775 1.00 56.09 359 ASN A CA 1
ATOM 2677 C C . ASN A 1 359 ? -5.006 25.089 6.504 1.00 56.09 359 ASN A C 1
ATOM 2679 O O . ASN A 1 359 ? -5.994 25.800 6.342 1.00 56.09 359 ASN A O 1
ATOM 2683 N N . ASP A 1 360 ? -4.665 24.139 5.623 1.00 73.94 360 ASP A N 1
ATOM 2684 C CA . ASP A 1 360 ? -5.344 24.002 4.318 1.00 73.94 360 ASP A CA 1
ATOM 2685 C C . ASP A 1 360 ? -6.248 22.762 4.206 1.00 73.94 360 ASP A C 1
ATOM 2687 O O . ASP A 1 360 ? -7.445 22.900 3.954 1.00 73.94 360 ASP A O 1
ATOM 2691 N N . VAL A 1 361 ? -5.716 21.542 4.366 1.00 86.06 361 VAL A N 1
ATOM 2692 C CA . VAL A 1 361 ? -6.488 20.297 4.176 1.00 86.06 361 VAL A CA 1
ATOM 2693 C C . VAL A 1 361 ? -6.031 19.230 5.163 1.00 86.06 361 VAL A C 1
ATOM 2695 O O . VAL A 1 361 ? -4.908 18.758 5.066 1.00 86.06 361 VAL A O 1
ATOM 2698 N N . ASN A 1 362 ? -6.917 18.801 6.062 1.00 91.12 362 ASN A N 1
ATOM 2699 C CA . ASN A 1 362 ? -6.677 17.684 6.980 1.00 91.12 362 ASN A CA 1
ATOM 2700 C C . ASN A 1 362 ? -7.512 16.462 6.591 1.00 91.12 362 ASN A C 1
ATOM 2702 O O . ASN A 1 362 ? -8.559 16.594 5.951 1.00 91.12 362 ASN A O 1
ATOM 2706 N N . VAL A 1 363 ? -7.064 15.272 6.994 1.00 93.25 363 VAL A N 1
ATOM 2707 C CA . VAL A 1 363 ? -7.846 14.037 6.844 1.00 93.25 363 VAL A CA 1
ATOM 2708 C C . VAL A 1 363 ? -9.160 14.157 7.622 1.00 93.25 363 VAL A C 1
ATOM 2710 O O . VAL A 1 363 ? -9.165 14.527 8.793 1.00 93.25 363 VAL A O 1
ATOM 2713 N N . ASN A 1 364 ? -10.276 13.872 6.949 1.00 92.81 364 ASN A N 1
ATOM 2714 C CA . ASN A 1 364 ? -11.620 13.845 7.526 1.00 92.81 364 ASN A CA 1
ATOM 2715 C C . ASN A 1 364 ? -12.045 12.401 7.860 1.00 92.81 364 ASN A C 1
ATOM 2717 O O . ASN A 1 364 ? -11.315 11.455 7.564 1.00 92.81 364 ASN A O 1
ATOM 2721 N N . ALA A 1 365 ? -13.231 12.217 8.449 1.00 92.69 365 ALA A N 1
ATOM 2722 C CA . ALA A 1 365 ? -13.710 10.894 8.861 1.00 92.69 365 ALA A CA 1
ATOM 2723 C C . ALA A 1 365 ? -13.791 9.900 7.685 1.00 92.69 365 ALA A C 1
ATOM 2725 O O . ALA A 1 365 ? -13.372 8.752 7.808 1.00 92.69 365 ALA A O 1
ATOM 2726 N N . SER A 1 366 ? -14.208 10.358 6.496 1.00 92.12 366 SER A N 1
ATOM 2727 C CA . SER A 1 366 ? -14.222 9.525 5.285 1.00 92.12 366 SER A CA 1
ATOM 2728 C C . SER A 1 366 ? -12.823 9.087 4.852 1.00 92.12 366 SER A C 1
ATOM 2730 O O . SER A 1 366 ? -12.680 7.981 4.332 1.00 92.12 366 SER A O 1
ATOM 2732 N N . GLY A 1 367 ? -11.814 9.947 5.007 1.00 94.00 367 GLY A N 1
ATOM 2733 C CA . GLY A 1 367 ? -10.425 9.600 4.739 1.00 94.00 367 GLY A CA 1
ATOM 2734 C C . GLY A 1 367 ? -9.882 8.618 5.777 1.00 94.00 367 GLY A C 1
ATOM 2735 O O . GLY A 1 367 ? -9.337 7.584 5.404 1.00 94.00 367 GLY A O 1
ATOM 2736 N N . LEU A 1 368 ? -10.107 8.891 7.066 1.00 95.25 368 LEU A N 1
ATOM 2737 C CA . LEU A 1 368 ? -9.664 8.038 8.174 1.00 95.25 368 LEU A CA 1
ATOM 2738 C C . LEU A 1 368 ? -10.229 6.616 8.067 1.00 95.25 368 LEU A C 1
ATOM 2740 O O . LEU A 1 368 ? -9.515 5.645 8.274 1.00 95.25 368 LEU A O 1
ATOM 2744 N N . ASN A 1 369 ? -11.491 6.490 7.667 1.00 92.94 369 ASN A N 1
ATOM 2745 C CA . ASN A 1 369 ? -12.180 5.216 7.476 1.00 92.94 369 ASN A CA 1
ATOM 2746 C C . ASN A 1 369 ? -11.460 4.260 6.516 1.00 92.94 369 ASN A C 1
ATOM 2748 O O . ASN A 1 369 ? -11.489 3.051 6.715 1.00 92.94 369 ASN A O 1
ATOM 2752 N N . LYS A 1 370 ? -10.783 4.796 5.494 1.00 92.31 370 LYS A N 1
ATOM 2753 C CA . LYS A 1 370 ? -10.044 3.989 4.515 1.00 92.31 370 LYS A CA 1
ATOM 2754 C C . LYS A 1 370 ? -8.780 3.342 5.074 1.00 92.31 370 LYS A C 1
ATOM 2756 O O . LYS A 1 370 ? -8.253 2.453 4.424 1.00 92.31 370 LYS A O 1
ATOM 2761 N N . VAL A 1 371 ? -8.277 3.847 6.196 1.00 94.94 371 VAL A N 1
ATOM 2762 C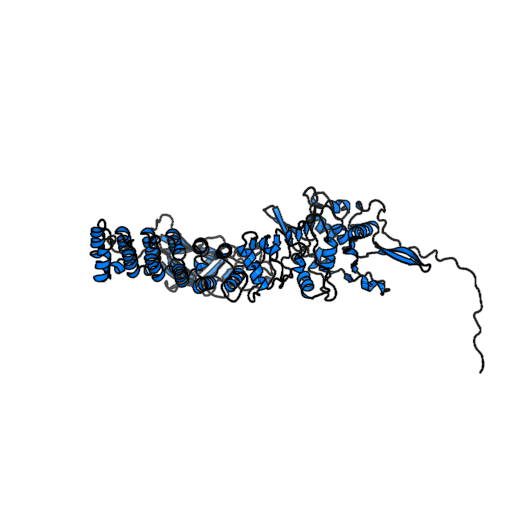 CA . VAL A 1 371 ? -6.968 3.481 6.756 1.00 94.94 371 VAL A CA 1
ATOM 2763 C C . VAL A 1 371 ? -7.045 3.165 8.251 1.00 94.94 371 VAL A C 1
ATOM 2765 O O . VAL A 1 371 ? -6.025 3.076 8.929 1.00 94.94 371 VAL A O 1
ATOM 2768 N N . ALA A 1 372 ? -8.256 3.034 8.798 1.00 95.62 372 ALA A N 1
ATOM 2769 C CA . ALA A 1 372 ? -8.478 2.795 10.222 1.00 95.62 372 ALA A CA 1
ATOM 2770 C C . ALA A 1 372 ? -7.914 1.434 10.677 1.00 95.62 372 ALA A C 1
ATOM 2772 O O . ALA A 1 372 ? -7.468 1.279 11.813 1.00 95.62 372 ALA A O 1
ATOM 2773 N N . ASP A 1 373 ? -7.884 0.458 9.773 1.00 94.88 373 ASP A N 1
ATOM 2774 C CA . ASP A 1 373 ? -7.288 -0.862 9.969 1.00 94.88 373 ASP A CA 1
ATOM 2775 C C . ASP A 1 373 ? -5.755 -0.839 10.096 1.00 94.88 373 ASP A C 1
ATOM 2777 O O . ASP A 1 373 ? -5.185 -1.790 10.620 1.00 94.88 373 ASP A O 1
ATOM 2781 N N . GLN A 1 374 ? -5.101 0.254 9.693 1.00 95.31 374 GLN A N 1
ATOM 2782 C CA . GLN A 1 374 ? -3.644 0.426 9.752 1.00 95.31 374 GLN A CA 1
ATOM 2783 C C . GLN A 1 374 ? -3.162 1.245 10.962 1.00 95.31 374 GLN A C 1
ATOM 2785 O O . GLN A 1 374 ? -1.959 1.469 11.121 1.00 95.31 374 GLN A O 1
ATOM 2790 N N . LEU A 1 375 ? -4.070 1.773 11.791 1.00 96.50 375 LEU A N 1
ATOM 2791 C CA . LEU A 1 375 ? -3.697 2.685 12.878 1.00 96.50 375 LEU A CA 1
ATOM 2792 C C . LEU A 1 375 ? -3.023 1.954 14.043 1.00 96.50 375 LEU A C 1
ATOM 2794 O O . LEU A 1 375 ? -3.467 0.898 14.474 1.00 96.50 375 LEU A O 1
ATOM 2798 N N . ASP A 1 376 ? -1.980 2.537 14.618 1.00 95.06 376 ASP A N 1
ATOM 2799 C CA . ASP A 1 376 ? -1.423 2.059 15.881 1.00 95.06 376 ASP A CA 1
ATOM 2800 C C . ASP A 1 376 ? -2.126 2.707 17.085 1.00 95.06 376 ASP A C 1
ATOM 2802 O O . ASP A 1 376 ? -2.820 3.725 16.970 1.00 95.06 376 ASP A O 1
ATOM 2806 N N . SER A 1 377 ? -1.946 2.117 18.271 1.00 94.94 377 SER A N 1
ATOM 2807 C CA . SER A 1 377 ? -2.593 2.609 19.494 1.00 94.94 377 SER A CA 1
ATOM 2808 C C . SER A 1 377 ? -2.180 4.039 19.846 1.00 94.94 377 SER A C 1
ATOM 2810 O O . SER A 1 377 ? -3.005 4.831 20.285 1.00 94.94 377 SER A O 1
ATOM 2812 N N . SER A 1 378 ? -0.922 4.406 19.586 1.00 95.88 378 SER A N 1
ATOM 2813 C CA . SER A 1 378 ? -0.399 5.758 19.821 1.00 95.88 378 SER A CA 1
ATOM 2814 C C . SER A 1 378 ? -1.129 6.803 18.975 1.00 95.88 378 SER A C 1
ATOM 2816 O O . SER A 1 378 ? -1.438 7.900 19.444 1.00 95.88 378 SER A O 1
ATOM 2818 N N . THR A 1 379 ? -1.434 6.472 17.724 1.00 96.06 379 THR A N 1
ATO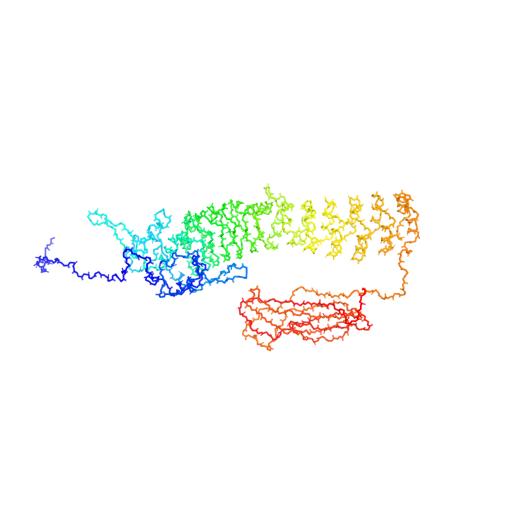M 2819 C CA . THR A 1 379 ? -2.150 7.348 16.799 1.00 96.06 379 THR A CA 1
ATOM 2820 C C . THR A 1 379 ? -3.623 7.439 17.173 1.00 96.06 379 THR A C 1
ATOM 2822 O O . THR A 1 379 ? -4.159 8.547 17.212 1.00 96.06 379 THR A O 1
ATOM 2825 N N . VAL A 1 380 ? -4.262 6.322 17.535 1.00 97.44 380 VAL A N 1
ATOM 2826 C CA . VAL A 1 380 ? -5.645 6.318 18.043 1.00 97.44 380 VAL A CA 1
ATOM 2827 C C . VAL A 1 380 ? -5.774 7.142 19.328 1.00 97.44 380 VAL A C 1
ATOM 2829 O O . VAL A 1 380 ? -6.666 7.985 19.413 1.00 97.44 380 VAL A O 1
ATOM 2832 N N . ASP A 1 381 ? -4.853 6.999 20.284 1.00 95.56 381 ASP A N 1
ATOM 2833 C CA . ASP A 1 381 ? -4.821 7.799 21.517 1.00 95.56 381 ASP A CA 1
ATOM 2834 C C . ASP A 1 381 ? -4.686 9.302 21.219 1.00 95.56 381 ASP A C 1
ATOM 2836 O O . ASP A 1 381 ? -5.368 10.141 21.820 1.00 95.56 381 ASP A O 1
ATOM 2840 N N . LYS A 1 382 ? -3.846 9.679 20.245 1.00 95.19 382 LYS A N 1
ATOM 2841 C CA . LYS A 1 382 ? -3.733 11.080 19.813 1.00 95.19 382 LYS A CA 1
ATOM 2842 C C . LYS A 1 382 ? -5.011 11.582 19.152 1.00 95.19 382 LYS A C 1
ATOM 2844 O O . LYS A 1 382 ? -5.421 12.702 19.447 1.00 95.19 382 LYS A O 1
ATOM 2849 N N . ILE A 1 383 ? -5.658 10.794 18.290 1.00 96.31 383 ILE A N 1
ATOM 2850 C CA . ILE A 1 383 ? -6.954 11.170 17.701 1.00 96.31 383 ILE A CA 1
ATOM 2851 C C . ILE A 1 383 ? -7.969 11.399 18.822 1.00 96.31 383 ILE A C 1
ATOM 2853 O O . ILE A 1 383 ? -8.590 12.457 18.872 1.00 96.31 383 ILE A O 1
ATOM 2857 N N . ALA A 1 384 ? -8.080 10.452 19.753 1.00 96.06 384 ALA A N 1
ATOM 2858 C CA . ALA A 1 384 ? -9.027 10.500 20.858 1.00 96.06 384 ALA A CA 1
ATOM 2859 C C . ALA A 1 384 ? -8.826 11.725 21.769 1.00 96.06 384 ALA A C 1
ATOM 2861 O O . ALA A 1 384 ? -9.790 12.306 22.256 1.00 96.06 384 ALA A O 1
ATOM 2862 N N . THR A 1 385 ? -7.581 12.152 21.979 1.00 94.12 385 THR A N 1
ATOM 2863 C CA . THR A 1 385 ? -7.262 13.300 22.845 1.00 94.12 385 THR A CA 1
ATOM 2864 C C . THR A 1 385 ? -7.328 14.652 22.136 1.00 94.12 385 THR A C 1
ATOM 2866 O O . THR A 1 385 ? -7.614 15.657 22.783 1.00 94.12 385 THR A O 1
ATOM 2869 N N . THR A 1 386 ? -7.071 14.706 20.826 1.00 93.25 386 THR A N 1
ATOM 2870 C CA . THR A 1 386 ? -6.988 15.976 20.078 1.00 93.25 386 THR A CA 1
ATOM 2871 C C . THR A 1 386 ? -8.226 16.264 19.235 1.00 93.25 386 THR A C 1
ATOM 2873 O O . THR A 1 386 ? -8.717 17.391 19.233 1.00 93.25 386 THR A O 1
ATOM 2876 N N . LYS A 1 387 ? -8.745 15.262 18.515 1.00 93.12 387 LYS A N 1
ATOM 2877 C CA . LYS A 1 387 ? -9.879 15.377 17.583 1.00 93.12 387 LYS A CA 1
ATOM 2878 C C . LYS A 1 387 ? -10.770 14.126 17.628 1.00 93.12 387 LYS A C 1
ATOM 2880 O O . LYS A 1 387 ? -10.955 13.477 16.598 1.00 93.12 387 LYS A O 1
ATOM 2885 N N . PRO A 1 388 ? -11.362 13.782 18.787 1.00 94.25 388 PRO A N 1
ATOM 2886 C CA . PRO A 1 388 ? -12.137 12.547 18.944 1.00 94.25 388 PRO A CA 1
ATOM 2887 C C . PRO A 1 388 ? -13.361 12.460 18.023 1.00 94.25 388 PRO A C 1
ATOM 2889 O O . PRO A 1 388 ? -13.754 11.369 17.632 1.00 94.25 388 PRO A O 1
ATOM 2892 N N . THR A 1 389 ? -13.929 13.595 17.605 1.00 91.81 389 THR A N 1
ATOM 2893 C CA . THR A 1 389 ? -15.058 13.644 16.657 1.00 91.81 389 THR A CA 1
ATOM 2894 C C . THR A 1 389 ? -14.696 13.207 15.234 1.00 91.81 389 THR A C 1
ATOM 2896 O O . THR A 1 389 ? -15.589 13.050 14.405 1.00 91.81 389 THR A O 1
ATOM 2899 N N . LEU A 1 390 ? -13.405 13.008 14.935 1.00 93.94 390 LEU A N 1
ATOM 2900 C CA . LEU A 1 390 ? -12.947 12.419 13.676 1.00 93.94 390 LEU A CA 1
ATOM 2901 C C . LEU A 1 390 ? -13.279 10.921 13.583 1.00 93.94 390 LEU A C 1
ATOM 2903 O O . LEU A 1 390 ? -13.389 10.389 12.479 1.00 93.94 390 LEU A O 1
ATOM 2907 N N . VAL A 1 391 ? -13.435 10.254 14.730 1.00 97.00 391 VAL A N 1
ATOM 2908 C CA . VAL A 1 391 ? -13.915 8.875 14.808 1.00 97.00 391 VAL A CA 1
ATOM 2909 C C . VAL A 1 391 ? -15.437 8.907 14.716 1.00 97.00 391 VAL A C 1
ATOM 2911 O O . VAL A 1 391 ? -16.117 9.290 15.666 1.00 97.00 391 VAL A O 1
ATOM 2914 N N . ASP A 1 392 ? -15.963 8.553 13.545 1.00 96.00 392 ASP A N 1
ATOM 2915 C CA . ASP A 1 392 ? -17.388 8.290 13.348 1.00 96.00 392 ASP A CA 1
ATOM 2916 C C . ASP A 1 392 ? -17.727 6.817 13.647 1.00 96.00 392 ASP A C 1
ATOM 2918 O O . ASP A 1 392 ? -16.860 6.010 13.999 1.00 96.00 392 ASP A O 1
ATOM 2922 N N . ASP A 1 393 ? -19.007 6.471 13.530 1.00 95.56 393 ASP A N 1
ATOM 2923 C CA . ASP A 1 393 ? -19.527 5.113 13.713 1.00 95.56 393 ASP A CA 1
ATOM 2924 C C . ASP A 1 393 ? -18.802 4.092 12.825 1.00 95.56 393 ASP A C 1
ATOM 2926 O O . ASP A 1 393 ? -18.448 2.999 13.270 1.00 95.56 393 ASP A O 1
ATOM 2930 N N . LYS A 1 394 ? -18.507 4.458 11.575 1.00 95.81 394 LYS A N 1
ATOM 2931 C CA . LYS A 1 394 ? -17.857 3.557 10.626 1.00 95.81 394 LYS A CA 1
ATOM 2932 C C . LYS A 1 394 ? -16.359 3.393 10.903 1.00 95.81 394 LYS A C 1
ATOM 2934 O O . LYS A 1 394 ? -15.852 2.281 10.777 1.00 95.81 394 LYS A O 1
ATOM 2939 N N . VAL A 1 395 ? -15.649 4.448 11.307 1.00 96.88 395 VAL A N 1
ATOM 2940 C CA . VAL A 1 395 ? -14.259 4.356 11.786 1.00 96.88 395 VAL A CA 1
ATOM 2941 C C . VAL A 1 395 ? -14.198 3.471 13.030 1.00 96.88 395 VAL A C 1
ATOM 2943 O O . VAL A 1 395 ? -13.367 2.564 13.082 1.00 96.88 395 VAL A O 1
ATOM 2946 N N . MET A 1 396 ? -15.098 3.681 13.997 1.00 97.69 396 MET A N 1
ATOM 2947 C CA . MET A 1 396 ? -15.162 2.875 15.217 1.00 97.69 396 MET A CA 1
ATOM 2948 C C . MET A 1 396 ? -15.433 1.400 14.899 1.00 97.69 396 MET A C 1
ATOM 2950 O O . MET A 1 396 ? -14.719 0.524 15.383 1.00 97.69 396 MET A O 1
ATOM 2954 N N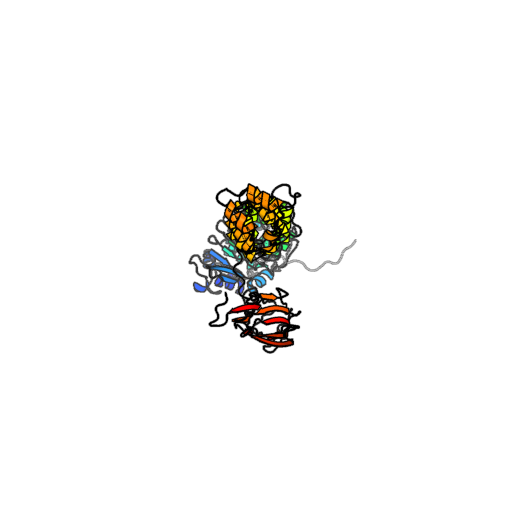 . ALA A 1 397 ? -16.389 1.108 14.015 1.00 96.44 397 ALA A N 1
ATOM 2955 C CA . ALA A 1 397 ? -16.683 -0.256 13.582 1.00 96.44 397 ALA A CA 1
ATOM 2956 C C . ALA A 1 397 ? -15.473 -0.947 12.920 1.00 96.44 397 ALA A C 1
ATOM 2958 O O . ALA A 1 397 ? -15.208 -2.122 13.204 1.00 96.44 397 ALA A O 1
ATOM 2959 N N . THR A 1 398 ? -14.718 -0.234 12.073 1.00 95.56 398 THR A N 1
ATOM 2960 C CA . THR A 1 398 ? -13.486 -0.755 11.454 1.00 95.56 398 THR A CA 1
ATOM 2961 C C . THR A 1 398 ? -12.405 -1.019 12.498 1.00 95.56 398 THR A C 1
ATOM 2963 O O . THR A 1 398 ? -11.822 -2.102 12.492 1.00 95.56 398 THR A O 1
ATOM 2966 N N . LEU A 1 399 ? -12.173 -0.086 13.428 1.00 96.38 399 LEU A N 1
ATOM 2967 C CA . LEU A 1 399 ? -11.215 -0.272 14.520 1.00 96.38 399 LEU A CA 1
ATOM 2968 C C . LEU A 1 399 ? -11.571 -1.501 15.354 1.00 96.38 399 LEU A C 1
ATOM 2970 O O . LEU A 1 399 ? -10.742 -2.381 15.540 1.00 96.38 399 LEU A O 1
ATOM 2974 N N . VAL A 1 400 ? -12.825 -1.626 15.782 1.00 95.94 400 VAL A N 1
ATOM 2975 C CA . VAL A 1 400 ? -13.285 -2.760 16.592 1.00 95.94 400 VAL A CA 1
ATOM 2976 C C . VAL A 1 400 ? -13.156 -4.099 15.854 1.00 95.94 400 VAL A C 1
ATOM 2978 O O . VAL A 1 400 ? -12.868 -5.118 16.480 1.00 95.94 400 VAL A O 1
ATOM 2981 N N . THR A 1 401 ? -13.378 -4.131 14.538 1.00 91.94 401 THR A N 1
ATOM 2982 C CA . THR A 1 401 ? -13.417 -5.389 13.769 1.00 91.94 401 THR A CA 1
ATOM 2983 C C . THR A 1 401 ? -12.043 -5.817 13.264 1.00 91.94 401 THR A C 1
ATOM 2985 O O . THR A 1 401 ? -11.695 -6.991 13.365 1.00 91.94 401 THR A O 1
ATOM 2988 N N . SER A 1 402 ? -11.271 -4.879 12.720 1.00 89.31 402 SER A N 1
ATOM 2989 C CA . SER A 1 402 ? -10.031 -5.173 11.996 1.00 89.31 402 SER A CA 1
ATOM 2990 C C . SER A 1 402 ? -8.776 -4.816 12.785 1.00 89.31 402 SER A C 1
ATOM 2992 O O . SER A 1 402 ? -7.705 -5.311 12.455 1.00 89.31 402 SER A O 1
ATOM 2994 N N . ASN A 1 403 ? -8.887 -3.971 13.815 1.00 91.06 403 ASN A N 1
ATOM 2995 C CA . ASN A 1 403 ? -7.726 -3.403 14.496 1.00 91.06 403 ASN A CA 1
ATOM 2996 C C . ASN A 1 403 ? -7.991 -3.102 15.985 1.00 91.06 403 ASN A C 1
ATOM 2998 O O . ASN A 1 403 ? -7.646 -2.047 16.521 1.00 91.06 403 ASN A O 1
ATOM 3002 N N . ALA A 1 404 ? -8.654 -4.038 16.671 1.00 90.38 404 ALA A N 1
ATOM 3003 C CA . ALA A 1 404 ? -9.164 -3.799 18.020 1.00 90.38 404 ALA A CA 1
ATOM 3004 C C . ALA A 1 404 ? -8.047 -3.501 19.030 1.00 90.38 404 ALA A C 1
ATOM 3006 O O . ALA A 1 404 ? -8.270 -2.760 19.982 1.00 90.38 404 ALA A O 1
ATOM 3007 N N . SER A 1 405 ? -6.840 -4.035 18.813 1.00 90.75 405 SER A N 1
ATOM 3008 C CA . SER A 1 405 ? -5.662 -3.807 19.659 1.00 90.75 405 SER A CA 1
ATOM 3009 C C . SER A 1 405 ? -5.172 -2.359 19.678 1.00 90.75 405 SER A C 1
ATOM 3011 O O . SER A 1 405 ? -4.441 -1.994 20.595 1.00 90.75 405 SER A O 1
ATOM 3013 N N . ALA A 1 406 ? -5.552 -1.535 18.695 1.00 91.25 406 ALA A N 1
ATOM 3014 C CA . ALA A 1 406 ? -5.239 -0.109 18.702 1.00 91.25 406 ALA A CA 1
ATOM 3015 C C . ALA A 1 406 ? -6.112 0.681 19.696 1.00 91.25 406 ALA A C 1
ATOM 3017 O O . ALA A 1 406 ? -5.745 1.782 20.095 1.00 91.25 406 ALA A O 1
ATOM 3018 N N . LEU A 1 407 ? -7.252 0.126 20.123 1.00 95.94 407 LEU A N 1
ATOM 3019 C CA . LEU A 1 407 ? -8.139 0.756 21.098 1.00 95.94 407 LEU A CA 1
ATOM 3020 C C . LEU A 1 407 ? -7.620 0.525 22.524 1.00 95.94 407 LEU A C 1
ATOM 3022 O O . LEU A 1 407 ? -7.479 -0.604 22.993 1.00 95.94 407 LEU A O 1
ATOM 3026 N N . THR A 1 408 ? -7.370 1.611 23.240 1.00 95.50 408 THR A N 1
ATOM 3027 C CA . THR A 1 408 ? -7.071 1.617 24.678 1.00 95.50 408 THR A CA 1
ATOM 3028 C C . THR A 1 408 ? -8.327 1.984 25.471 1.00 95.50 408 THR A C 1
ATOM 3030 O O . THR A 1 408 ? -9.253 2.595 24.937 1.00 95.50 408 THR A O 1
ATOM 3033 N N . GLY A 1 409 ? -8.365 1.656 26.766 1.00 93.75 409 GLY A N 1
ATOM 3034 C CA . GLY A 1 409 ? -9.476 2.077 27.629 1.00 93.75 409 GLY A CA 1
ATOM 3035 C C . GLY A 1 409 ? -9.667 3.597 27.653 1.00 93.75 409 GLY A C 1
ATOM 3036 O O . GLY A 1 409 ? -10.795 4.093 27.592 1.00 93.75 409 GLY A O 1
ATOM 3037 N N . ASP A 1 410 ? -8.560 4.339 27.661 1.00 95.88 410 ASP A N 1
ATOM 3038 C CA . ASP A 1 410 ? -8.573 5.799 27.658 1.00 95.88 410 ASP A CA 1
ATOM 3039 C C . ASP A 1 410 ? -9.071 6.359 26.321 1.00 95.88 410 ASP A C 1
ATOM 3041 O O . ASP A 1 410 ? -9.951 7.222 26.319 1.00 95.88 410 ASP A O 1
ATOM 3045 N N . SER A 1 411 ? -8.577 5.855 25.183 1.00 96.81 411 SER A N 1
ATOM 3046 C CA . SER A 1 411 ? -9.022 6.330 23.864 1.00 96.81 411 SER A CA 1
ATOM 3047 C C . SER A 1 411 ? -10.508 6.081 23.629 1.00 96.81 411 SER A C 1
ATOM 3049 O O . SER A 1 411 ? -11.208 7.011 23.227 1.00 96.81 411 SER A O 1
ATOM 3051 N N . VAL A 1 412 ? -11.020 4.885 23.945 1.00 97.88 412 VAL A N 1
ATOM 3052 C CA . VAL A 1 412 ? -12.458 4.585 23.838 1.00 97.88 412 VAL A CA 1
ATOM 3053 C C . VAL A 1 412 ? -13.268 5.531 24.719 1.00 97.88 412 VAL A C 1
ATOM 3055 O O . VAL A 1 412 ? -14.225 6.136 24.238 1.00 97.88 412 VAL A O 1
ATOM 3058 N N . THR A 1 413 ? -12.850 5.730 25.973 1.00 97.06 413 THR A N 1
ATOM 3059 C CA . THR A 1 413 ? -13.531 6.643 26.903 1.00 97.06 413 THR A CA 1
ATOM 3060 C C . THR A 1 413 ? -13.601 8.068 26.341 1.00 97.06 413 THR A C 1
ATOM 3062 O O . THR A 1 413 ? -14.651 8.705 26.408 1.00 97.06 413 THR A O 1
ATOM 3065 N N . GLN A 1 414 ? -12.504 8.592 25.780 1.00 97.69 414 GLN A N 1
ATOM 3066 C CA . GLN A 1 414 ? -12.463 9.950 25.220 1.00 97.69 414 GLN A CA 1
ATOM 3067 C C . GLN A 1 414 ? -13.301 10.087 23.942 1.00 97.69 414 GLN A C 1
ATOM 3069 O O . GLN A 1 414 ? -14.035 11.065 23.792 1.00 97.69 414 GLN A O 1
ATOM 3074 N N . ILE A 1 415 ? -13.241 9.096 23.048 1.00 97.62 415 ILE A N 1
ATOM 3075 C CA . ILE A 1 415 ? -14.053 9.057 21.824 1.00 97.62 415 ILE A CA 1
ATOM 3076 C C . ILE A 1 415 ? -15.542 9.062 22.183 1.00 97.62 415 ILE A C 1
ATOM 3078 O O . ILE A 1 415 ? -16.293 9.902 21.690 1.00 97.62 415 ILE A O 1
ATOM 3082 N N . VAL A 1 416 ? -15.952 8.187 23.102 1.00 96.94 416 VAL A N 1
ATOM 3083 C CA . VAL A 1 416 ? -17.337 8.077 23.576 1.00 96.94 416 VAL A CA 1
ATOM 3084 C C . VAL A 1 416 ? -17.804 9.359 24.269 1.00 96.94 416 VAL A C 1
ATOM 3086 O O . VAL A 1 416 ? -18.920 9.804 24.019 1.00 96.94 416 VAL A O 1
ATOM 3089 N N . LYS A 1 417 ? -16.951 10.009 25.075 1.00 96.19 417 LYS A N 1
ATOM 3090 C CA . LYS A 1 417 ? -17.269 11.307 25.701 1.00 96.19 417 LYS A CA 1
ATOM 3091 C C . LYS A 1 417 ? -17.531 12.417 24.686 1.00 96.19 417 LYS A C 1
ATOM 3093 O O . LYS A 1 417 ? -18.350 13.298 24.936 1.00 96.19 417 LYS A O 1
ATOM 3098 N N . ALA A 1 418 ? -16.826 12.401 23.559 1.00 96.12 418 ALA A N 1
ATOM 3099 C CA . ALA A 1 418 ? -17.008 13.395 22.510 1.00 96.12 418 ALA A CA 1
ATOM 3100 C C . ALA A 1 418 ? -18.170 13.062 21.563 1.00 96.12 418 ALA A C 1
ATOM 3102 O O . ALA A 1 418 ? -18.809 13.974 21.038 1.00 96.12 418 ALA A O 1
ATOM 3103 N N . ASN A 1 419 ? -18.421 11.774 21.316 1.00 94.25 419 ASN A N 1
ATOM 3104 C CA . ASN A 1 419 ? -19.438 11.302 20.386 1.00 94.25 419 ASN A CA 1
ATOM 3105 C C . ASN A 1 419 ? -20.048 9.962 20.857 1.00 94.25 419 ASN A C 1
ATOM 3107 O O . ASN A 1 419 ? -19.657 8.901 20.374 1.00 94.25 419 ASN A O 1
ATOM 3111 N N . PRO A 1 420 ? -21.029 9.974 21.779 1.00 93.00 420 PRO A N 1
ATOM 3112 C CA . PRO A 1 420 ? -21.543 8.754 22.415 1.00 93.00 420 PRO A CA 1
ATOM 3113 C C . PRO A 1 420 ? -22.313 7.822 21.466 1.00 93.00 420 PRO A C 1
ATOM 3115 O O . PRO A 1 420 ? -22.523 6.652 21.780 1.00 93.00 420 PRO A O 1
ATOM 3118 N N . ASN A 1 421 ? -22.712 8.311 20.289 1.00 93.25 421 ASN A N 1
ATOM 3119 C CA . ASN A 1 421 ? -23.460 7.534 19.298 1.00 93.25 421 ASN A CA 1
ATOM 3120 C C . ASN A 1 421 ? -22.566 6.671 18.388 1.00 93.25 421 ASN A C 1
ATOM 3122 O O . ASN A 1 421 ? -23.095 5.903 17.593 1.00 93.25 421 ASN A O 1
ATOM 3126 N N . VAL A 1 422 ? -21.233 6.778 18.481 1.00 95.19 422 VAL A N 1
ATOM 3127 C CA . VAL A 1 422 ? -20.300 5.928 17.700 1.00 95.19 422 VAL A CA 1
ATOM 3128 C C . VAL A 1 422 ? -20.212 4.500 18.225 1.00 95.19 422 VAL A C 1
ATOM 3130 O O . VAL A 1 422 ? -19.640 3.636 17.566 1.00 95.19 422 VAL A O 1
ATOM 3133 N N . VAL A 1 423 ? -20.748 4.263 19.423 1.00 95.88 423 VAL A N 1
ATOM 3134 C CA . VAL A 1 423 ? -20.838 2.947 20.045 1.00 95.88 423 VAL A CA 1
ATOM 3135 C C . VAL A 1 423 ? -22.308 2.617 20.247 1.00 95.88 423 VAL A C 1
ATOM 3137 O O . VAL A 1 423 ? -22.981 3.206 21.092 1.00 95.88 423 VAL A O 1
ATOM 3140 N N . ASP A 1 424 ? -22.796 1.658 19.471 1.00 95.50 424 ASP A N 1
ATOM 3141 C CA . ASP A 1 424 ? -24.070 0.984 19.693 1.00 95.50 424 ASP A CA 1
ATOM 3142 C C . ASP A 1 424 ? -23.860 -0.378 20.383 1.00 95.50 424 ASP A C 1
ATOM 3144 O O . ASP A 1 424 ? -22.733 -0.780 20.696 1.00 95.50 424 ASP A O 1
ATOM 3148 N N . ALA A 1 425 ? -24.952 -1.103 20.636 1.00 95.00 425 ALA A N 1
ATOM 3149 C CA . ALA A 1 425 ? -24.897 -2.397 21.317 1.00 95.00 425 ALA A CA 1
ATOM 3150 C C . ALA A 1 425 ? -24.069 -3.451 20.551 1.00 95.00 425 ALA A C 1
ATOM 3152 O O . ALA A 1 425 ? -23.366 -4.255 21.169 1.00 95.00 425 ALA A O 1
ATOM 3153 N N . ASP A 1 426 ? -24.111 -3.447 19.214 1.00 96.19 426 ASP A N 1
ATOM 3154 C CA . ASP A 1 426 ? -23.337 -4.377 18.379 1.00 96.19 426 ASP A CA 1
ATOM 3155 C C . ASP A 1 426 ? -21.838 -4.050 18.428 1.00 96.19 426 ASP A C 1
ATOM 3157 O O . ASP A 1 426 ? -21.006 -4.928 18.670 1.00 96.19 426 ASP A O 1
ATOM 3161 N N . THR A 1 427 ? -21.490 -2.770 18.294 1.00 96.56 427 THR A N 1
ATOM 3162 C CA . THR A 1 427 ? -20.118 -2.267 18.412 1.00 96.56 427 THR A CA 1
ATOM 3163 C C . THR A 1 427 ? -19.536 -2.599 19.782 1.00 96.56 427 THR A C 1
ATOM 3165 O O . THR A 1 427 ? -18.420 -3.113 19.865 1.00 96.56 427 THR A O 1
ATOM 3168 N N . LEU A 1 428 ? -20.300 -2.388 20.859 1.00 96.44 428 LEU A N 1
ATOM 3169 C CA . LEU A 1 428 ? -19.860 -2.689 22.220 1.00 96.44 428 LEU A CA 1
ATOM 3170 C C . LEU A 1 428 ? -19.697 -4.200 22.455 1.00 96.44 428 LEU A C 1
ATOM 3172 O O . LEU A 1 428 ? -18.725 -4.626 23.078 1.00 96.44 428 LEU A O 1
ATOM 3176 N N . THR A 1 429 ? -20.579 -5.027 21.887 1.00 95.38 429 THR A N 1
ATOM 3177 C CA . THR A 1 429 ? -20.470 -6.498 21.928 1.00 95.38 429 THR A CA 1
ATOM 3178 C C . THR A 1 429 ? -19.223 -7.000 21.193 1.00 95.38 429 THR A C 1
ATOM 3180 O O . THR A 1 429 ? -18.498 -7.873 21.689 1.00 95.38 429 THR A O 1
ATOM 3183 N N . LYS A 1 430 ? -18.938 -6.442 20.010 1.00 94.94 430 LYS A N 1
ATOM 3184 C CA . LYS A 1 430 ? -17.726 -6.758 19.243 1.00 94.94 430 LYS A CA 1
ATOM 3185 C C . LYS A 1 430 ? -16.472 -6.281 19.965 1.00 94.94 430 LYS A C 1
ATOM 3187 O O . LYS A 1 430 ? -15.507 -7.034 20.033 1.00 94.94 430 LYS A O 1
ATOM 3192 N N . LEU A 1 431 ? -16.499 -5.096 20.575 1.00 94.69 431 LEU A N 1
ATOM 3193 C CA . LEU A 1 431 ? -15.383 -4.585 21.368 1.00 94.69 431 LEU A CA 1
ATOM 3194 C C . LEU A 1 431 ? -15.114 -5.474 22.588 1.00 94.69 431 LEU A C 1
ATOM 3196 O O . LEU A 1 431 ? -13.970 -5.850 22.818 1.00 94.69 431 LEU A O 1
ATOM 3200 N N . ALA A 1 432 ? -16.156 -5.912 23.299 1.00 92.19 432 ALA A N 1
ATOM 3201 C CA . ALA A 1 432 ? -16.027 -6.854 24.413 1.00 92.19 432 ALA A CA 1
ATOM 3202 C C . ALA A 1 432 ? -15.411 -8.194 23.976 1.00 92.19 432 ALA A C 1
ATOM 3204 O O . ALA A 1 432 ? -14.710 -8.846 24.742 1.00 92.19 432 ALA A O 1
ATOM 3205 N N . THR A 1 433 ? -15.652 -8.605 22.730 1.00 91.38 433 THR A N 1
ATOM 3206 C CA . THR A 1 433 ? -15.095 -9.842 22.171 1.00 91.38 433 THR A CA 1
ATOM 3207 C C . THR A 1 433 ? -13.646 -9.668 21.717 1.00 91.38 433 THR A C 1
ATOM 3209 O O . THR A 1 433 ? -12.806 -10.510 22.024 1.00 91.38 433 THR A O 1
ATOM 3212 N N . ASN A 1 434 ? -13.352 -8.588 20.992 1.00 91.38 434 ASN A N 1
ATOM 3213 C CA . ASN A 1 434 ? -12.082 -8.414 20.290 1.00 91.38 434 ASN A CA 1
ATOM 3214 C C . ASN A 1 434 ? -11.020 -7.700 21.137 1.00 91.38 434 ASN A C 1
ATOM 3216 O O . ASN A 1 434 ? -9.831 -7.951 20.955 1.00 91.38 434 ASN A O 1
ATOM 3220 N N . ASN A 1 435 ? -11.427 -6.821 22.058 1.00 93.19 435 ASN A N 1
ATOM 3221 C CA . ASN A 1 435 ? -10.537 -6.141 22.997 1.00 93.19 435 ASN A CA 1
ATOM 3222 C C . ASN A 1 435 ? -11.277 -5.709 24.288 1.00 93.19 435 ASN A C 1
ATOM 3224 O O . ASN A 1 435 ? -11.553 -4.523 24.495 1.00 93.19 435 ASN A O 1
ATOM 3228 N N . PRO A 1 436 ? -11.591 -6.656 25.193 1.00 91.56 436 PRO A N 1
ATOM 3229 C CA . PRO A 1 436 ? -12.367 -6.376 26.405 1.00 91.56 436 PRO A CA 1
ATOM 3230 C C . PRO A 1 436 ? -11.707 -5.387 27.373 1.00 91.56 436 PRO A C 1
ATOM 3232 O O . PRO A 1 436 ? -12.408 -4.709 28.124 1.00 91.56 436 PRO A O 1
ATOM 3235 N N . ALA A 1 437 ? -10.374 -5.281 27.357 1.00 89.88 437 ALA A N 1
ATOM 3236 C CA . ALA A 1 437 ? -9.631 -4.360 28.215 1.00 89.88 437 ALA A CA 1
ATOM 3237 C C . ALA A 1 437 ? -9.857 -2.882 27.845 1.00 89.88 437 ALA A C 1
ATOM 3239 O O . ALA A 1 437 ? -9.624 -2.004 28.673 1.00 89.88 437 ALA A O 1
ATOM 3240 N N . ALA A 1 438 ? -10.329 -2.602 26.626 1.00 92.44 438 ALA A N 1
ATOM 3241 C CA . ALA A 1 438 ? -10.675 -1.251 26.195 1.00 92.44 438 ALA A CA 1
ATOM 3242 C C . ALA A 1 438 ? -12.035 -0.768 26.740 1.00 92.44 438 ALA A C 1
ATOM 3244 O O . ALA A 1 438 ? -12.350 0.414 26.638 1.00 92.44 438 ALA A O 1
ATOM 3245 N N . ILE A 1 439 ? -12.843 -1.652 27.334 1.00 96.00 439 ILE A N 1
ATOM 3246 C CA . ILE A 1 439 ? -14.102 -1.276 27.987 1.00 96.00 439 ILE A CA 1
ATOM 3247 C C . ILE A 1 439 ? -13.811 -0.980 29.455 1.00 96.00 439 ILE A C 1
ATOM 3249 O O . ILE A 1 439 ? -13.554 -1.890 30.236 1.00 96.00 439 ILE A O 1
ATOM 3253 N N . THR A 1 440 ? -13.852 0.291 29.842 1.00 96.62 440 THR A N 1
ATOM 3254 C CA . THR A 1 440 ? -13.640 0.728 31.231 1.00 96.62 440 THR A CA 1
ATOM 3255 C C . THR A 1 440 ? -14.966 1.018 31.931 1.00 96.62 440 THR A C 1
ATOM 3257 O O . THR A 1 440 ? -15.997 1.201 31.277 1.00 96.62 440 THR A O 1
ATOM 3260 N N . SER A 1 441 ? -14.942 1.116 33.264 1.00 96.25 441 SER A N 1
ATOM 3261 C CA . SER A 1 441 ? -16.092 1.607 34.036 1.00 96.25 441 SER A CA 1
ATOM 3262 C C . SER A 1 441 ? -16.536 2.987 33.560 1.00 96.25 441 SER A C 1
ATOM 3264 O O . SER A 1 441 ? -17.715 3.191 33.299 1.00 96.25 441 SER A O 1
ATOM 3266 N N . ASP A 1 442 ? -15.587 3.895 33.329 1.00 96.88 442 ASP A N 1
ATOM 3267 C CA . ASP A 1 442 ? -15.856 5.250 32.843 1.00 96.88 442 ASP A CA 1
ATOM 3268 C C . ASP A 1 442 ? -16.557 5.254 31.478 1.00 96.88 442 ASP A C 1
ATOM 3270 O O . ASP A 1 442 ? -17.430 6.087 31.235 1.00 96.88 442 ASP A O 1
ATOM 3274 N N . THR A 1 443 ? -16.199 4.318 30.590 1.00 96.56 443 THR A N 1
ATOM 3275 C CA . THR A 1 443 ? -16.860 4.161 29.286 1.00 96.56 443 THR A CA 1
ATOM 3276 C C . THR A 1 443 ? -18.324 3.767 29.469 1.00 96.56 443 THR A C 1
ATOM 3278 O O . THR A 1 443 ? -19.210 4.411 28.905 1.00 96.56 443 THR A O 1
ATOM 3281 N N . LEU A 1 444 ? -18.593 2.730 30.269 1.00 97.31 444 LEU A N 1
ATOM 3282 C CA . LEU A 1 444 ? -19.953 2.232 30.490 1.00 97.31 444 LEU A CA 1
ATOM 3283 C C . LEU A 1 444 ? -20.812 3.233 31.261 1.00 97.31 444 LEU A C 1
ATOM 3285 O O . LEU A 1 444 ? -21.966 3.446 30.906 1.00 97.31 444 LEU A O 1
ATOM 3289 N N . GLU A 1 445 ? -20.257 3.884 32.280 1.00 96.62 445 GLU A N 1
ATOM 3290 C CA . GLU A 1 445 ? -20.947 4.919 33.048 1.00 96.62 445 GLU A CA 1
ATOM 3291 C C . GLU A 1 445 ? -21.311 6.124 32.167 1.00 96.62 445 GLU A C 1
ATOM 3293 O O . GLU A 1 445 ? -22.417 6.665 32.283 1.00 96.62 445 GLU A O 1
ATOM 3298 N N . HIS A 1 446 ? -20.429 6.528 31.245 1.00 96.38 446 HIS A N 1
ATOM 3299 C CA . HIS A 1 446 ? -20.738 7.605 30.309 1.00 96.38 446 HIS A CA 1
ATOM 3300 C C . HIS A 1 446 ? -21.804 7.196 29.288 1.00 96.38 446 HIS A C 1
ATOM 3302 O O . HIS A 1 446 ? -22.753 7.949 29.070 1.00 96.38 446 HIS A O 1
ATOM 3308 N N . LEU A 1 447 ? -21.710 5.997 28.706 1.00 96.81 447 LEU A N 1
ATOM 3309 C CA . LEU A 1 447 ? -22.747 5.482 27.806 1.00 96.81 447 LEU A CA 1
ATOM 3310 C C . LEU A 1 447 ? -24.094 5.368 28.522 1.00 96.81 447 LEU A C 1
ATOM 3312 O O . LEU A 1 447 ? -25.096 5.814 27.985 1.00 96.81 447 LEU A O 1
ATOM 3316 N N . ALA A 1 448 ? -24.128 4.890 29.763 1.00 95.88 448 ALA A N 1
ATOM 3317 C CA . ALA A 1 448 ? -25.359 4.790 30.544 1.00 95.88 448 ALA A CA 1
ATOM 3318 C C . ALA A 1 448 ? -26.057 6.142 30.758 1.00 95.88 448 ALA A C 1
ATOM 3320 O O . ALA A 1 448 ? -27.275 6.184 30.869 1.00 95.88 448 ALA A O 1
ATOM 3321 N N . SER A 1 449 ? -25.309 7.248 30.798 1.00 94.31 449 SER A N 1
ATOM 3322 C CA . SER A 1 449 ? -25.884 8.591 30.969 1.00 94.31 449 SER A CA 1
ATOM 3323 C C . SER A 1 449 ? -26.199 9.309 29.651 1.00 94.31 449 SER A C 1
ATOM 3325 O O . SER A 1 449 ? -27.008 10.234 29.646 1.00 94.31 449 SER A O 1
ATOM 3327 N N . THR A 1 450 ? -25.588 8.907 28.531 1.00 94.75 450 THR A N 1
ATOM 3328 C CA . THR A 1 450 ? -25.668 9.650 27.254 1.00 94.75 450 THR A CA 1
ATOM 3329 C C . THR A 1 450 ? -26.233 8.853 26.079 1.00 94.75 450 THR A C 1
ATOM 3331 O O . THR A 1 450 ? -26.860 9.436 25.197 1.00 94.75 450 THR A O 1
ATOM 3334 N N . ASN A 1 451 ? -26.054 7.534 26.073 1.00 94.00 451 ASN A N 1
ATOM 3335 C CA . ASN A 1 451 ? -26.559 6.594 25.076 1.00 94.00 451 ASN A CA 1
ATOM 3336 C C . ASN A 1 451 ? -26.869 5.232 25.728 1.00 94.00 451 ASN A C 1
ATOM 3338 O O . ASN A 1 451 ? -26.307 4.190 25.385 1.00 94.00 451 ASN A O 1
ATOM 3342 N N . ALA A 1 452 ? -27.773 5.246 26.707 1.00 91.88 452 ALA A N 1
ATOM 3343 C CA . ALA A 1 452 ? -28.095 4.077 27.522 1.00 91.88 452 ALA A CA 1
ATOM 3344 C C . ALA A 1 452 ? -28.611 2.877 26.703 1.00 91.88 452 ALA A C 1
ATOM 3346 O O . ALA A 1 452 ? -28.425 1.734 27.104 1.00 91.88 452 ALA A O 1
ATOM 3347 N N . THR A 1 453 ? -29.183 3.121 25.517 1.00 91.00 453 THR A N 1
ATOM 3348 C CA . THR A 1 453 ? -29.669 2.065 24.610 1.00 91.00 453 THR A CA 1
ATOM 3349 C C . THR A 1 453 ? -28.566 1.153 24.062 1.00 91.00 453 THR A C 1
ATOM 3351 O O . THR A 1 453 ? -28.855 0.041 23.627 1.00 91.00 453 THR A O 1
ATOM 3354 N N . ALA A 1 454 ? -27.299 1.585 24.112 1.00 93.56 454 ALA A N 1
ATOM 3355 C CA . ALA A 1 454 ? -26.154 0.742 23.769 1.00 93.56 454 ALA A CA 1
ATOM 3356 C C . ALA A 1 454 ? -25.864 -0.334 24.834 1.00 93.56 454 ALA A C 1
ATOM 3358 O O . ALA A 1 454 ? -25.129 -1.283 24.562 1.00 93.56 454 ALA A O 1
ATOM 3359 N N . ILE A 1 455 ? -26.427 -0.204 26.041 1.00 95.19 455 ILE A N 1
ATOM 3360 C CA . ILE A 1 455 ? -26.193 -1.099 27.176 1.00 95.19 455 ILE A CA 1
ATOM 3361 C C . ILE A 1 455 ? -27.417 -1.997 27.370 1.00 95.19 455 ILE A C 1
ATOM 3363 O O . ILE A 1 455 ? -28.303 -1.713 28.170 1.00 95.19 455 ILE A O 1
ATOM 3367 N N . SER A 1 456 ? -27.463 -3.099 26.624 1.00 92.81 456 SER A N 1
ATOM 3368 C CA . SER A 1 456 ? -28.491 -4.131 26.781 1.00 92.81 456 SER A CA 1
ATOM 3369 C C . SER A 1 456 ? -28.075 -5.208 27.797 1.00 92.81 456 SER A C 1
ATOM 3371 O O . SER A 1 456 ? -26.881 -5.348 28.095 1.00 92.81 456 SER A O 1
ATOM 3373 N N . PRO A 1 457 ? -29.015 -6.038 28.288 1.00 90.00 457 PRO A N 1
ATOM 3374 C CA . PRO A 1 457 ? -28.685 -7.229 29.072 1.00 90.00 457 PRO A CA 1
ATOM 3375 C C . PRO A 1 457 ? -27.638 -8.128 28.394 1.00 90.00 457 PRO A C 1
ATOM 3377 O O . PRO A 1 457 ? -26.696 -8.573 29.046 1.00 90.00 457 PRO A O 1
ATOM 3380 N N . ASP A 1 458 ? -27.727 -8.332 27.077 1.00 92.19 458 ASP A N 1
ATOM 3381 C CA . ASP A 1 458 ? -26.754 -9.138 26.325 1.00 92.19 458 ASP A CA 1
ATOM 3382 C C . ASP A 1 458 ? -25.347 -8.526 26.356 1.00 92.19 458 ASP A C 1
ATOM 3384 O O . ASP A 1 458 ? -24.358 -9.233 26.570 1.00 92.19 458 ASP A O 1
ATOM 3388 N N . VAL A 1 459 ? -25.250 -7.201 26.202 1.00 94.81 459 VAL A N 1
ATOM 3389 C CA . VAL A 1 459 ? -23.983 -6.468 26.316 1.00 94.81 459 VAL A CA 1
ATOM 3390 C C . VAL A 1 459 ? -23.410 -6.608 27.723 1.00 94.81 459 VAL A C 1
ATOM 3392 O O . VAL A 1 459 ? -22.234 -6.933 27.867 1.00 94.81 459 VAL A O 1
ATOM 3395 N N . ILE A 1 460 ? -24.225 -6.415 28.765 1.00 94.19 460 ILE A N 1
ATOM 3396 C CA . ILE A 1 460 ? -23.801 -6.564 30.166 1.00 94.19 460 ILE A CA 1
ATOM 3397 C C . ILE A 1 460 ? -23.323 -7.989 30.431 1.00 94.19 460 ILE A C 1
ATOM 3399 O O . ILE A 1 460 ? -22.281 -8.175 31.054 1.00 94.19 460 ILE A O 1
ATOM 3403 N N . SER A 1 461 ? -24.047 -8.994 29.938 1.00 91.25 461 SER A N 1
ATOM 3404 C CA . SER A 1 461 ? -23.654 -10.398 30.048 1.00 91.25 461 SER A CA 1
ATOM 3405 C C . SER A 1 461 ? -22.291 -10.637 29.396 1.00 91.25 461 SER A C 1
ATOM 3407 O O . SER A 1 461 ? -21.392 -11.221 30.009 1.00 91.25 461 SER A O 1
ATOM 3409 N N . LYS A 1 462 ? -22.097 -10.117 28.177 1.00 92.06 462 LYS A N 1
ATOM 3410 C CA . LYS A 1 462 ? -20.849 -10.280 27.434 1.00 92.06 462 LYS A CA 1
ATOM 3411 C C . LYS A 1 462 ? -19.678 -9.573 28.110 1.00 92.06 462 LYS A C 1
ATOM 3413 O O . LYS A 1 462 ? -18.644 -10.203 28.315 1.00 92.06 462 LYS A O 1
ATOM 3418 N N . VAL A 1 463 ? -19.851 -8.308 28.491 1.00 90.62 463 VAL A N 1
ATOM 3419 C CA . VAL A 1 463 ? -18.837 -7.524 29.207 1.00 90.62 463 VAL A CA 1
ATOM 3420 C C . VAL A 1 463 ? -18.538 -8.150 30.564 1.00 90.62 463 VAL A C 1
ATOM 3422 O O . VAL A 1 463 ? -17.376 -8.297 30.911 1.00 90.62 463 VAL A O 1
ATOM 3425 N N . GLY A 1 464 ? -19.551 -8.589 31.309 1.00 86.19 464 GLY A N 1
ATOM 3426 C CA . GLY A 1 464 ? -19.376 -9.263 32.593 1.00 86.19 464 GLY A CA 1
ATOM 3427 C C . GLY A 1 464 ? -18.566 -10.555 32.484 1.00 86.19 464 GLY A C 1
ATOM 3428 O O . GLY A 1 464 ? -17.777 -10.860 33.374 1.00 86.19 464 GLY A O 1
ATOM 3429 N N . ALA A 1 465 ? -18.695 -11.286 31.374 1.00 85.44 465 ALA A N 1
ATOM 3430 C CA . ALA A 1 465 ? -17.908 -12.490 31.119 1.00 85.44 465 ALA A CA 1
ATOM 3431 C C . ALA A 1 465 ? -16.439 -12.201 30.754 1.00 85.44 465 ALA A C 1
ATOM 3433 O O . ALA A 1 465 ? -15.574 -13.031 31.032 1.00 85.44 465 ALA A O 1
ATOM 3434 N N . THR A 1 466 ? -16.142 -11.061 30.119 1.00 85.88 466 THR A N 1
ATOM 3435 C CA . THR A 1 466 ? -14.801 -10.761 29.578 1.00 85.88 466 THR A CA 1
ATOM 3436 C C . THR A 1 466 ? -14.016 -9.713 30.370 1.00 85.88 466 THR A C 1
ATOM 3438 O O . THR A 1 466 ? -12.790 -9.756 30.388 1.00 85.88 466 THR A O 1
ATOM 3441 N N . ASN A 1 467 ? -14.703 -8.765 31.004 1.00 89.25 467 ASN A N 1
ATOM 3442 C CA . ASN A 1 467 ? -14.153 -7.696 31.834 1.00 89.25 467 ASN A CA 1
ATOM 3443 C C . ASN A 1 467 ? -15.168 -7.260 32.921 1.00 89.25 467 ASN A C 1
ATOM 3445 O O . ASN A 1 467 ? -15.730 -6.161 32.858 1.00 89.25 467 ASN A O 1
ATOM 3449 N N . PRO A 1 468 ? -15.418 -8.106 33.939 1.00 86.88 468 PRO A N 1
ATOM 3450 C CA . PRO A 1 468 ? -16.377 -7.809 35.006 1.00 86.88 468 PRO A CA 1
ATOM 3451 C C . PRO A 1 468 ? -16.008 -6.564 35.823 1.00 86.88 468 PRO A C 1
ATOM 3453 O O . PRO A 1 468 ? -16.872 -5.959 36.457 1.00 86.88 468 PRO A O 1
ATOM 3456 N N . ASP A 1 469 ? -14.743 -6.142 35.829 1.00 89.31 469 ASP A N 1
ATOM 3457 C CA . ASP A 1 469 ? -14.302 -4.968 36.583 1.00 89.31 469 ASP A CA 1
ATOM 3458 C C . ASP A 1 469 ? -14.844 -3.649 36.029 1.00 89.31 469 ASP A C 1
ATOM 3460 O O . ASP A 1 469 ? -15.051 -2.718 36.807 1.00 89.31 469 ASP A O 1
ATOM 3464 N N . ALA A 1 470 ? -15.209 -3.607 34.745 1.00 91.38 470 ALA A N 1
ATOM 3465 C CA . ALA A 1 470 ? -15.901 -2.468 34.149 1.00 91.38 470 ALA A CA 1
ATOM 3466 C C . ALA A 1 470 ? -17.324 -2.262 34.709 1.00 91.38 470 ALA A C 1
ATOM 3468 O O . ALA A 1 470 ? -17.850 -1.154 34.658 1.00 91.38 470 ALA A O 1
ATOM 3469 N N . ILE A 1 471 ? -17.955 -3.301 35.270 1.00 94.62 471 ILE A N 1
ATOM 3470 C CA . ILE A 1 471 ? -19.289 -3.205 35.875 1.00 94.62 471 ILE A CA 1
ATOM 3471 C C . ILE A 1 471 ? -19.149 -2.683 37.312 1.00 94.62 471 ILE A C 1
ATOM 3473 O O . ILE A 1 471 ? -18.587 -3.351 38.187 1.00 94.62 471 ILE A O 1
ATOM 3477 N N . THR A 1 472 ? -19.676 -1.487 37.562 1.00 95.19 472 THR A N 1
ATOM 3478 C CA . THR A 1 472 ? -19.620 -0.776 38.850 1.00 95.19 472 THR A CA 1
ATOM 3479 C C . THR A 1 472 ? -21.021 -0.368 39.311 1.00 95.19 472 THR A C 1
ATOM 3481 O O . THR A 1 472 ? -21.999 -0.463 38.570 1.00 95.19 472 THR A O 1
ATOM 3484 N N . SER A 1 473 ? -21.139 0.127 40.545 1.00 93.25 473 SER A N 1
ATOM 3485 C CA . SER A 1 473 ? -22.402 0.694 41.035 1.00 93.25 473 SER A CA 1
ATOM 3486 C C . SER A 1 473 ? -22.790 1.979 40.294 1.00 93.25 473 SER A C 1
ATOM 3488 O O . SER A 1 473 ? -23.971 2.314 40.246 1.00 93.25 473 SER A O 1
ATOM 3490 N N . GLY A 1 474 ? -21.813 2.685 39.709 1.00 94.12 474 GLY A N 1
ATOM 3491 C CA . GLY A 1 474 ? -22.054 3.866 38.878 1.00 94.12 474 GLY A CA 1
ATOM 3492 C C . GLY A 1 474 ? -22.877 3.528 37.636 1.00 94.12 474 GLY A C 1
ATOM 3493 O O . GLY A 1 474 ? -23.821 4.246 37.319 1.00 94.12 474 GLY A O 1
ATOM 3494 N N . LEU A 1 475 ? -22.607 2.379 37.003 1.00 96.00 475 LEU A N 1
ATOM 3495 C CA . LEU A 1 475 ? -23.389 1.895 35.863 1.00 96.00 475 LEU A CA 1
ATOM 3496 C C . LEU A 1 475 ? -24.874 1.725 36.220 1.00 96.00 475 LEU A C 1
ATOM 3498 O O . LEU A 1 475 ? -25.739 2.218 35.500 1.00 96.00 475 LEU A O 1
ATOM 3502 N N . ILE A 1 476 ? -25.168 1.065 37.348 1.00 94.94 476 ILE A N 1
ATOM 3503 C CA . ILE A 1 476 ? -26.548 0.833 37.807 1.00 94.94 476 ILE A CA 1
ATOM 3504 C C . ILE A 1 476 ? -27.266 2.164 38.034 1.00 94.94 476 ILE A C 1
ATOM 3506 O O . ILE A 1 476 ? -28.380 2.355 37.549 1.00 94.94 476 ILE A O 1
ATOM 3510 N N . ASN A 1 477 ? -26.622 3.085 38.753 1.00 92.56 477 ASN A N 1
ATOM 3511 C CA . ASN A 1 477 ? -27.188 4.397 39.044 1.00 92.56 477 ASN A CA 1
ATOM 3512 C C . ASN A 1 477 ? -27.507 5.176 37.763 1.00 92.56 477 ASN A C 1
ATOM 3514 O O . ASN A 1 477 ? -28.621 5.670 37.617 1.00 92.56 477 ASN A O 1
ATOM 3518 N N . ASN A 1 478 ? -26.567 5.239 36.818 1.00 94.81 478 ASN A N 1
ATOM 3519 C CA . ASN A 1 478 ? -26.749 6.009 35.589 1.00 94.81 478 ASN A CA 1
ATOM 3520 C C . ASN A 1 478 ? -27.847 5.411 34.695 1.00 94.81 478 ASN A C 1
ATOM 3522 O O . ASN A 1 478 ? -28.642 6.158 34.132 1.00 94.81 478 ASN A O 1
ATOM 3526 N N . LEU A 1 479 ? -27.953 4.077 34.609 1.00 93.56 479 LEU A N 1
ATOM 3527 C CA . LEU A 1 479 ? -29.059 3.419 33.900 1.00 93.56 479 LEU A CA 1
ATOM 3528 C C . LEU A 1 479 ? -30.413 3.713 34.556 1.00 93.56 479 LEU A C 1
ATOM 3530 O O . LEU A 1 479 ? -31.407 3.914 33.856 1.00 93.56 479 LEU A O 1
ATOM 3534 N N . ALA A 1 480 ? -30.457 3.751 35.891 1.00 90.69 480 ALA A N 1
ATOM 3535 C CA . ALA A 1 480 ? -31.661 4.089 36.640 1.00 90.69 480 ALA A CA 1
ATOM 3536 C C . ALA A 1 480 ? -32.080 5.545 36.378 1.00 90.69 480 ALA A C 1
ATOM 3538 O O . ALA A 1 480 ? -33.234 5.806 36.046 1.00 90.69 480 ALA A O 1
ATOM 3539 N N . GLU A 1 481 ? -31.136 6.487 36.448 1.00 90.00 481 GLU A N 1
ATOM 3540 C CA . GLU A 1 481 ? -31.370 7.907 36.156 1.00 90.00 481 GLU A CA 1
ATOM 3541 C C . GLU A 1 481 ? -31.796 8.150 34.699 1.00 90.00 481 GLU A C 1
ATOM 3543 O O . GLU A 1 481 ? -32.650 8.998 34.441 1.00 90.00 481 GLU A O 1
ATOM 3548 N N . ALA A 1 482 ? -31.263 7.371 33.753 1.00 88.94 482 ALA A N 1
ATOM 3549 C CA . ALA A 1 482 ? -31.672 7.394 32.349 1.00 88.94 482 ALA A CA 1
ATOM 3550 C C . ALA A 1 482 ? -33.025 6.696 32.085 1.00 88.94 482 ALA A C 1
ATOM 3552 O O . ALA A 1 482 ? -33.515 6.715 30.953 1.00 88.94 482 ALA A O 1
ATOM 3553 N N . GLY A 1 483 ? -33.629 6.059 33.096 1.00 88.00 483 GLY A N 1
ATOM 3554 C CA . GLY A 1 483 ? -34.871 5.295 32.957 1.00 88.00 483 GLY A CA 1
ATOM 3555 C C . GLY A 1 483 ? -34.738 4.059 32.060 1.00 88.00 483 GLY A C 1
ATOM 3556 O O . GLY A 1 483 ? -35.717 3.654 31.442 1.00 88.00 483 GLY A O 1
ATOM 3557 N N . GLN A 1 484 ? -33.529 3.500 31.938 1.00 88.56 484 GLN A N 1
ATOM 3558 C CA . GLN A 1 484 ? -33.228 2.295 31.150 1.00 88.56 484 GLN A CA 1
ATOM 3559 C C . GLN A 1 484 ? -32.882 1.079 32.023 1.00 88.56 484 GLN A C 1
ATOM 3561 O O . GLN A 1 484 ? -32.587 0.011 31.499 1.00 88.56 484 GLN A O 1
ATOM 3566 N N . LEU A 1 485 ? -32.903 1.221 33.351 1.00 91.50 485 LEU A N 1
ATOM 3567 C CA . LEU A 1 485 ? -32.752 0.087 34.256 1.00 91.50 485 LEU A CA 1
ATOM 3568 C C . LEU A 1 485 ? -34.099 -0.628 34.423 1.00 91.50 485 LEU A C 1
ATOM 3570 O O . LEU A 1 485 ? -34.981 -0.126 35.114 1.00 91.50 485 LEU A O 1
ATOM 3574 N N . ASP A 1 486 ? -34.242 -1.803 33.818 1.00 89.69 486 ASP A N 1
ATOM 3575 C CA . ASP A 1 486 ? -35.359 -2.723 34.050 1.00 89.69 486 ASP A CA 1
ATOM 3576 C C . ASP A 1 486 ? -34.936 -3.922 34.922 1.00 89.69 486 ASP A C 1
ATOM 3578 O O . ASP A 1 486 ? -33.774 -4.056 35.337 1.00 89.69 486 ASP A O 1
ATOM 3582 N N . ALA A 1 487 ? -35.898 -4.790 35.247 1.00 88.00 487 ALA A N 1
ATOM 3583 C CA . ALA A 1 487 ? -35.635 -5.961 36.080 1.00 88.00 487 ALA A CA 1
ATOM 3584 C C . ALA A 1 487 ? -34.637 -6.939 35.434 1.00 88.00 487 ALA A C 1
ATOM 3586 O O . ALA A 1 487 ? -33.804 -7.502 36.143 1.00 88.00 487 ALA A O 1
ATOM 3587 N N . ASP A 1 488 ? -34.690 -7.120 34.113 1.00 89.50 488 ASP A N 1
ATOM 3588 C CA . ASP A 1 488 ? -33.844 -8.073 33.383 1.00 89.50 488 ASP A CA 1
ATOM 3589 C C . ASP A 1 488 ? -32.388 -7.585 33.308 1.00 89.50 488 ASP A C 1
ATOM 3591 O O . ASP A 1 488 ? -31.442 -8.350 33.524 1.00 89.50 488 ASP A O 1
ATOM 3595 N N . THR A 1 489 ? -32.198 -6.286 33.091 1.00 91.06 489 THR A N 1
ATOM 3596 C CA . THR A 1 489 ? -30.906 -5.597 33.124 1.00 91.06 489 THR A CA 1
ATOM 3597 C C . THR A 1 489 ? -30.289 -5.703 34.514 1.00 91.06 489 THR A C 1
ATOM 3599 O O . THR A 1 489 ? -29.151 -6.160 34.649 1.00 91.06 489 THR A O 1
ATOM 3602 N N . LEU A 1 490 ? -31.041 -5.365 35.571 1.00 91.50 490 LEU A N 1
ATOM 3603 C CA . LEU A 1 490 ? -30.547 -5.461 36.947 1.00 91.50 490 LEU A CA 1
ATOM 3604 C C . LEU A 1 490 ? -30.262 -6.914 37.358 1.00 91.50 490 LEU A C 1
ATOM 3606 O O . LEU A 1 490 ? -29.251 -7.174 38.012 1.00 91.50 490 LEU A O 1
ATOM 3610 N N . ALA A 1 491 ? -31.100 -7.869 36.944 1.00 90.00 491 ALA A N 1
ATOM 3611 C CA . ALA A 1 491 ? -30.872 -9.294 37.174 1.00 90.00 491 ALA A CA 1
ATOM 3612 C C . ALA A 1 491 ? -29.594 -9.779 36.480 1.00 90.00 491 ALA A C 1
ATOM 3614 O O . ALA A 1 491 ? -28.832 -10.546 37.067 1.00 90.00 491 ALA A O 1
ATOM 3615 N N . THR A 1 492 ? -29.322 -9.301 35.264 1.00 92.12 492 THR A N 1
ATOM 3616 C CA . THR A 1 492 ? -28.107 -9.649 34.517 1.00 92.12 492 THR A CA 1
ATOM 3617 C C . THR A 1 492 ? -26.855 -9.062 35.170 1.00 92.12 492 THR A C 1
ATOM 3619 O O . THR A 1 492 ? -25.838 -9.751 35.281 1.00 92.12 492 THR A O 1
ATOM 3622 N N . ILE A 1 493 ? -26.922 -7.830 35.688 1.00 91.50 493 ILE A N 1
ATOM 3623 C CA . ILE A 1 493 ? -25.842 -7.235 36.496 1.00 91.50 493 ILE A CA 1
ATOM 3624 C C . ILE A 1 493 ? -25.624 -8.041 37.785 1.00 91.50 493 ILE A C 1
ATOM 3626 O O . ILE A 1 493 ? -24.489 -8.378 38.118 1.00 91.50 493 ILE A O 1
ATOM 3630 N N . ALA A 1 494 ? -26.698 -8.402 38.493 1.00 87.69 494 ALA A N 1
ATOM 3631 C CA . ALA A 1 494 ? -26.621 -9.223 39.699 1.00 87.69 494 ALA A CA 1
ATOM 3632 C C . ALA A 1 494 ? -26.015 -10.607 39.416 1.00 87.69 494 ALA A C 1
ATOM 3634 O O . ALA A 1 494 ? -25.204 -11.085 40.200 1.00 87.69 494 ALA A O 1
ATOM 3635 N N . ALA A 1 495 ? -26.349 -11.232 38.284 1.00 86.19 495 ALA A N 1
ATOM 3636 C CA . ALA A 1 495 ? -25.812 -12.535 37.898 1.00 86.19 495 ALA A CA 1
ATOM 3637 C C . ALA A 1 495 ? -24.327 -12.474 37.497 1.00 86.19 495 ALA A C 1
ATOM 3639 O O . ALA A 1 495 ? -23.570 -13.396 37.798 1.00 86.19 495 ALA A O 1
ATOM 3640 N N . THR A 1 496 ? -23.900 -11.397 36.830 1.00 85.62 496 THR A N 1
ATOM 3641 C CA . THR A 1 496 ? -22.509 -11.218 36.372 1.00 85.62 496 THR A CA 1
ATOM 3642 C C . THR A 1 496 ? -21.576 -10.742 37.482 1.00 85.62 496 THR A C 1
ATOM 3644 O O . THR A 1 496 ? -20.455 -11.237 37.594 1.00 85.62 496 THR A O 1
ATOM 3647 N N . LYS A 1 497 ? -22.020 -9.802 38.325 1.00 88.81 497 LYS A N 1
ATOM 3648 C CA . LYS A 1 497 ? -21.228 -9.247 39.429 1.00 88.81 497 LYS A CA 1
ATOM 3649 C C . LYS A 1 497 ? -22.107 -8.920 40.649 1.00 88.81 497 LYS A C 1
ATOM 3651 O O . LYS A 1 497 ? -22.345 -7.746 40.949 1.00 88.81 497 LYS A O 1
ATOM 3656 N N . PRO A 1 498 ? -22.531 -9.944 41.419 1.00 86.50 498 PRO A N 1
ATOM 3657 C CA . PRO A 1 498 ? -23.470 -9.779 42.535 1.00 86.50 498 PRO A CA 1
ATOM 3658 C C . PRO A 1 498 ? -23.003 -8.776 43.597 1.00 86.50 498 PRO A C 1
ATOM 3660 O O . PRO A 1 498 ? -23.808 -8.064 44.200 1.00 86.50 498 PRO A O 1
ATOM 3663 N N . SER A 1 499 ? -21.685 -8.681 43.810 1.00 89.00 499 SER A N 1
ATOM 3664 C CA . SER A 1 499 ? -21.079 -7.766 44.782 1.00 89.00 499 SER A CA 1
ATOM 3665 C C . SER A 1 499 ? -21.387 -6.295 44.498 1.00 89.00 499 SER A C 1
ATOM 3667 O O . SER A 1 499 ? -21.484 -5.512 45.438 1.00 89.00 499 SER A O 1
ATOM 3669 N N . VAL A 1 500 ? -21.586 -5.911 43.234 1.00 92.12 500 VAL A N 1
ATOM 3670 C CA . VAL A 1 500 ? -21.934 -4.532 42.869 1.00 92.12 500 VAL A CA 1
ATOM 3671 C C . VAL A 1 500 ? -23.340 -4.176 43.346 1.00 92.12 500 VAL A C 1
ATOM 3673 O O . VAL A 1 500 ? -23.533 -3.089 43.880 1.00 92.12 500 VAL A O 1
ATOM 3676 N N . VAL A 1 501 ? -24.300 -5.099 43.223 1.00 92.00 501 VAL A N 1
ATOM 3677 C CA . VAL A 1 501 ? -25.684 -4.894 43.686 1.00 92.00 501 VAL A CA 1
ATOM 3678 C C . VAL A 1 501 ? -25.768 -4.987 45.212 1.00 92.00 501 VAL A C 1
ATOM 3680 O O . VAL A 1 501 ? -26.449 -4.188 45.855 1.00 92.00 501 VAL A O 1
ATOM 3683 N N . ALA A 1 502 ? -25.028 -5.924 45.814 1.00 87.94 502 ALA A N 1
ATOM 3684 C CA . ALA A 1 502 ? -24.983 -6.097 47.265 1.00 87.94 502 ALA A CA 1
ATOM 3685 C C . ALA A 1 502 ? -24.421 -4.871 48.004 1.00 87.94 502 ALA A C 1
ATOM 3687 O O . ALA A 1 502 ? -24.867 -4.573 49.111 1.00 87.94 502 ALA A O 1
ATOM 3688 N N . ASN A 1 503 ? -23.482 -4.153 47.382 1.00 90.44 503 ASN A N 1
ATOM 3689 C CA . ASN A 1 503 ? -22.804 -3.001 47.975 1.00 90.44 503 ASN A CA 1
ATOM 3690 C C . ASN A 1 503 ? -23.493 -1.651 47.697 1.00 90.44 503 ASN A C 1
ATOM 3692 O O . ASN A 1 503 ? -22.947 -0.616 48.081 1.00 90.44 503 ASN A O 1
ATOM 3696 N N . LEU A 1 504 ? -24.668 -1.635 47.055 1.00 92.88 504 LEU A N 1
ATOM 3697 C CA . LEU A 1 504 ? -25.446 -0.406 46.867 1.00 92.88 504 LEU A CA 1
ATOM 3698 C C . LEU A 1 504 ? -25.878 0.183 48.218 1.00 92.88 504 LEU A C 1
ATOM 3700 O O . LEU A 1 504 ? -26.395 -0.533 49.083 1.00 92.88 504 LEU A O 1
ATOM 3704 N N . THR A 1 505 ? -25.718 1.497 48.388 1.00 92.94 505 THR A N 1
ATOM 3705 C CA . THR A 1 505 ? -26.176 2.210 49.586 1.00 92.94 505 THR A CA 1
ATOM 3706 C C . THR A 1 505 ? -27.708 2.262 49.647 1.00 92.94 505 THR A C 1
ATOM 3708 O O . THR A 1 505 ? -28.375 2.144 48.613 1.00 92.94 505 THR A O 1
ATOM 3711 N N . PRO A 1 506 ? -28.307 2.458 50.838 1.00 90.19 506 PRO A N 1
ATOM 3712 C CA . PRO A 1 506 ? -29.754 2.630 50.968 1.00 90.19 506 PRO A CA 1
ATOM 3713 C C . PRO A 1 506 ? -30.316 3.722 50.048 1.00 90.19 506 PRO A C 1
ATOM 3715 O O . PRO A 1 506 ? -31.362 3.524 49.436 1.00 90.19 506 PRO A O 1
ATOM 3718 N N . GLU A 1 507 ? -29.592 4.831 49.882 1.00 89.38 507 GLU A N 1
ATOM 3719 C CA . GLU A 1 507 ? -29.983 5.938 49.006 1.00 89.38 507 GLU A CA 1
ATOM 3720 C C . GLU A 1 507 ? -29.972 5.534 47.522 1.00 89.38 507 GLU A C 1
ATOM 3722 O O . GLU A 1 507 ? -30.864 5.924 46.766 1.00 89.38 507 GLU A O 1
ATOM 3727 N N . GLN A 1 508 ? -29.000 4.717 47.095 1.00 90.56 508 GLN A N 1
ATOM 3728 C CA . GLN A 1 508 ? -28.961 4.176 45.731 1.00 90.56 508 GLN A CA 1
ATOM 3729 C C . GLN A 1 508 ? -30.143 3.231 45.480 1.00 90.56 508 GLN A C 1
ATOM 3731 O O . GLN A 1 508 ? -30.828 3.359 44.467 1.00 90.56 508 GLN A O 1
ATOM 3736 N N . LYS A 1 509 ? -30.445 2.331 46.427 1.00 90.81 509 LYS A N 1
ATOM 3737 C CA . LYS A 1 509 ? -31.602 1.421 46.337 1.00 90.81 509 LYS A CA 1
ATOM 3738 C C . LYS A 1 509 ? -32.933 2.180 46.295 1.00 90.81 509 LYS A C 1
ATOM 3740 O O . LYS A 1 509 ? -33.817 1.842 45.508 1.00 90.81 509 LYS A O 1
ATOM 3745 N N . GLU A 1 510 ? -33.071 3.231 47.100 1.00 88.06 510 GLU A N 1
ATOM 3746 C CA . GLU A 1 510 ? -34.246 4.108 47.080 1.00 88.06 510 GLU A CA 1
ATOM 3747 C C . GLU A 1 510 ? -34.378 4.851 45.741 1.00 88.06 510 GLU A C 1
ATOM 3749 O O . GLU A 1 510 ? -35.478 4.994 45.212 1.00 88.06 510 GLU A O 1
ATOM 3754 N N . THR A 1 511 ? -33.263 5.303 45.167 1.00 87.19 511 THR A N 1
ATOM 3755 C CA . THR A 1 511 ? -33.261 5.970 43.857 1.00 87.19 511 THR A CA 1
ATOM 3756 C C . THR A 1 511 ? -33.722 5.012 42.764 1.00 87.19 511 THR A C 1
ATOM 3758 O O . THR A 1 511 ? -34.652 5.343 42.035 1.00 87.19 511 THR A O 1
ATOM 3761 N N . ILE A 1 512 ? -33.155 3.802 42.711 1.00 90.62 512 ILE A N 1
ATOM 3762 C CA . ILE A 1 512 ? -33.527 2.753 41.751 1.00 90.62 512 ILE A CA 1
ATOM 3763 C C . ILE A 1 512 ? -35.027 2.439 41.844 1.00 90.62 512 ILE A C 1
ATOM 3765 O O . ILE A 1 512 ? -35.739 2.509 40.850 1.00 90.62 512 ILE A O 1
ATOM 3769 N N . THR A 1 513 ? -35.544 2.170 43.042 1.00 88.12 513 THR A N 1
ATOM 3770 C CA . THR A 1 513 ? -36.962 1.807 43.241 1.00 88.12 513 THR A CA 1
ATOM 3771 C C . THR A 1 513 ? -37.946 2.930 42.901 1.00 88.12 513 THR A C 1
ATOM 3773 O O . THR A 1 513 ? -39.094 2.652 42.565 1.00 88.12 513 THR A O 1
ATOM 3776 N N . LYS A 1 514 ? -37.523 4.200 42.937 1.00 85.81 514 LYS A N 1
ATOM 3777 C CA . LYS A 1 514 ? -38.359 5.341 42.524 1.00 85.81 514 LYS A CA 1
ATOM 3778 C C . LYS A 1 514 ? -38.457 5.522 41.012 1.00 85.81 514 LYS A C 1
ATOM 3780 O O . LYS A 1 514 ? -39.435 6.114 40.557 1.00 85.81 514 LYS A O 1
ATOM 3785 N N . VAL A 1 515 ? -37.439 5.099 40.265 1.00 84.12 515 VAL A N 1
ATOM 3786 C CA . VAL A 1 515 ? -37.325 5.382 38.823 1.00 84.12 515 VAL A CA 1
ATOM 3787 C C . VAL A 1 515 ? -37.681 4.188 37.943 1.00 84.12 515 VAL A C 1
ATOM 3789 O O . VAL A 1 515 ? -38.030 4.385 36.781 1.00 84.12 515 VAL A O 1
ATOM 3792 N N . VAL A 1 516 ? -37.657 2.966 38.482 1.00 82.25 516 VAL A N 1
ATO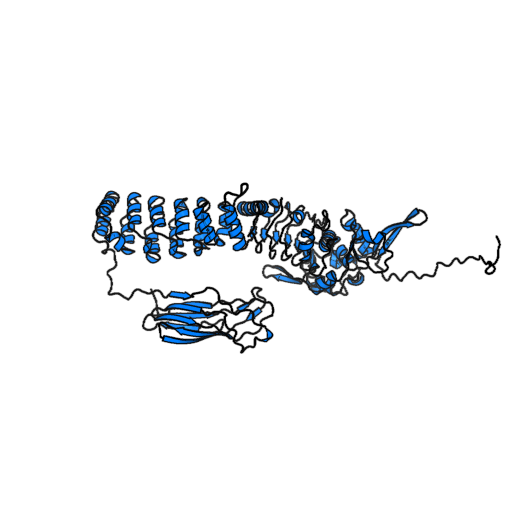M 3793 C CA . VAL A 1 516 ? -38.127 1.775 37.762 1.00 82.25 516 VAL A CA 1
ATOM 3794 C C . VAL A 1 516 ? -39.647 1.798 37.583 1.00 82.25 516 VAL A C 1
ATOM 3796 O O . VAL A 1 516 ? -40.395 2.237 38.460 1.00 82.25 516 VAL A O 1
ATOM 3799 N N . GLY A 1 517 ? -40.119 1.331 36.425 1.00 79.06 517 GLY A N 1
ATOM 3800 C CA . GLY A 1 517 ? -41.546 1.279 36.112 1.00 79.06 517 GLY A CA 1
ATOM 3801 C C . GLY A 1 517 ? -42.333 0.426 37.114 1.00 79.06 517 GLY A C 1
ATOM 3802 O O . GLY A 1 517 ? -41.817 -0.550 37.660 1.00 79.06 517 GLY A O 1
ATOM 3803 N N . ALA A 1 518 ? -43.609 0.765 37.331 1.00 79.12 518 ALA A N 1
ATOM 3804 C CA . ALA A 1 518 ? -44.477 0.056 38.279 1.00 79.12 518 ALA A CA 1
ATOM 3805 C C . ALA A 1 518 ? -44.564 -1.460 38.009 1.00 79.12 518 ALA A C 1
ATOM 3807 O O . ALA A 1 518 ? -44.725 -2.237 38.948 1.00 79.12 518 ALA A O 1
ATOM 3808 N N . ASP A 1 519 ? -44.411 -1.863 36.745 1.00 80.50 519 ASP A N 1
ATOM 3809 C CA . ASP A 1 519 ? -44.466 -3.258 36.299 1.00 80.50 519 ASP A CA 1
ATOM 3810 C C . ASP A 1 519 ? -43.231 -4.083 36.713 1.00 80.50 519 ASP A C 1
ATOM 3812 O O . ASP A 1 519 ? -43.329 -5.304 36.847 1.00 80.50 519 ASP A O 1
ATOM 3816 N N . ASP A 1 520 ? -42.091 -3.433 36.973 1.00 84.06 520 ASP A N 1
ATOM 3817 C CA . ASP A 1 520 ? -40.840 -4.092 37.374 1.00 84.06 520 ASP A CA 1
ATOM 3818 C C . ASP A 1 520 ? -40.456 -3.851 38.836 1.00 84.06 520 ASP A C 1
ATOM 3820 O O . ASP A 1 520 ? -39.576 -4.541 39.354 1.00 84.06 520 ASP A O 1
ATOM 3824 N N . LEU A 1 521 ? -41.144 -2.942 39.537 1.00 86.12 521 LEU A N 1
ATOM 3825 C CA . LEU A 1 521 ? -40.829 -2.557 40.914 1.00 86.12 521 LEU A CA 1
ATOM 3826 C C . LEU A 1 521 ? -40.696 -3.759 41.863 1.00 86.12 521 LEU A C 1
ATOM 3828 O O . LEU A 1 521 ? -39.748 -3.814 42.643 1.00 86.12 521 LEU A O 1
ATOM 3832 N N . SER A 1 522 ? -41.606 -4.738 41.791 1.00 86.56 522 SER A N 1
ATOM 3833 C CA . SER A 1 522 ? -41.544 -5.919 42.664 1.00 86.56 522 SER A CA 1
ATOM 3834 C C . SER A 1 522 ? -40.333 -6.803 42.363 1.00 86.56 522 SER A C 1
ATOM 3836 O O . SER A 1 522 ? -39.666 -7.255 43.285 1.00 86.56 522 SER A O 1
ATOM 3838 N N . LYS A 1 523 ? -40.010 -7.012 41.079 1.00 87.62 523 LYS A N 1
ATOM 3839 C CA . LYS A 1 523 ? -38.865 -7.837 40.664 1.00 87.62 523 LYS A CA 1
ATOM 3840 C C . LYS A 1 523 ? -37.541 -7.157 41.000 1.00 87.62 523 LYS A C 1
ATOM 3842 O O . LYS A 1 523 ? -36.612 -7.804 41.467 1.00 87.62 523 LYS A O 1
ATOM 3847 N N . VAL A 1 524 ? -37.460 -5.846 40.778 1.00 88.38 524 VAL A N 1
ATOM 3848 C CA . VAL A 1 524 ? -36.295 -5.028 41.127 1.00 88.38 524 VAL A CA 1
ATOM 3849 C C . VAL A 1 524 ? -36.064 -5.055 42.635 1.00 88.38 524 VAL A C 1
ATOM 3851 O O . VAL A 1 524 ? -34.936 -5.285 43.063 1.00 88.38 524 VAL A O 1
ATOM 3854 N N . GLN A 1 525 ? -37.116 -4.891 43.444 1.00 87.88 525 GLN A N 1
ATOM 3855 C CA . GLN A 1 525 ? -37.018 -4.980 44.902 1.00 87.88 525 GLN A CA 1
ATOM 3856 C C . GLN A 1 525 ? -36.510 -6.359 45.350 1.00 87.88 525 GLN A C 1
ATOM 3858 O O . GLN A 1 525 ? -35.578 -6.426 46.150 1.00 87.88 525 GLN A O 1
ATOM 3863 N N . ASP A 1 526 ? -37.035 -7.443 44.768 1.00 87.88 526 ASP A N 1
ATOM 3864 C CA . ASP A 1 526 ? -36.574 -8.807 45.053 1.00 87.88 526 ASP A CA 1
ATOM 3865 C C . ASP A 1 526 ? -35.074 -8.989 44.742 1.00 87.88 526 ASP A C 1
ATOM 3867 O O . ASP A 1 526 ? -34.346 -9.598 45.530 1.00 87.88 526 ASP A O 1
ATOM 3871 N N . ILE A 1 527 ? -34.579 -8.422 43.633 1.00 90.00 527 ILE A N 1
ATOM 3872 C CA . ILE A 1 527 ? -33.152 -8.468 43.264 1.00 90.00 527 ILE A CA 1
ATOM 3873 C C . ILE A 1 527 ? -32.298 -7.622 44.223 1.00 90.00 527 ILE A C 1
ATOM 3875 O O . ILE A 1 527 ? -31.202 -8.035 44.596 1.00 90.00 527 ILE A O 1
ATOM 3879 N N . LEU A 1 528 ? -32.771 -6.447 44.650 1.00 89.06 528 LEU A N 1
ATOM 3880 C CA . LEU A 1 528 ? -32.040 -5.568 45.575 1.00 89.06 528 LEU A CA 1
ATOM 3881 C C . LEU A 1 528 ? -31.946 -6.138 46.998 1.00 89.06 528 LEU A C 1
ATOM 3883 O O . LEU A 1 528 ? -30.943 -5.901 47.689 1.00 89.06 528 LEU A O 1
ATOM 3887 N N . ASP A 1 529 ? -32.985 -6.849 47.436 1.00 86.69 529 ASP A N 1
ATOM 3888 C CA . ASP A 1 529 ? -33.049 -7.512 48.741 1.00 86.69 529 ASP A CA 1
ATOM 3889 C C . ASP A 1 529 ? -32.297 -8.844 48.731 1.00 86.69 529 ASP A C 1
ATOM 3891 O O . ASP A 1 529 ? -31.723 -9.248 49.747 1.00 86.69 529 ASP A O 1
ATOM 3895 N N . ASN A 1 530 ? -32.244 -9.506 47.574 1.00 84.62 530 ASN A N 1
ATOM 3896 C CA . ASN A 1 530 ? -31.546 -10.766 47.397 1.00 84.62 530 ASN A CA 1
ATOM 3897 C C . ASN A 1 530 ? -30.664 -10.765 46.130 1.00 84.62 530 ASN A C 1
ATOM 3899 O O . ASN A 1 530 ? -30.922 -11.510 45.184 1.00 84.62 530 ASN A O 1
ATOM 3903 N N . PRO A 1 531 ? -29.561 -9.992 46.117 1.00 77.88 531 PRO A N 1
ATOM 3904 C CA . PRO A 1 531 ? -28.679 -9.863 44.949 1.00 77.88 531 PRO A CA 1
ATOM 3905 C C . PRO A 1 531 ? -27.983 -11.174 44.565 1.00 77.88 531 PRO A C 1
ATOM 3907 O O . PRO A 1 531 ? -27.468 -11.306 43.460 1.00 77.88 531 PRO A O 1
ATOM 3910 N N . ASN A 1 532 ? -28.002 -12.163 45.465 1.00 73.62 532 ASN A N 1
ATOM 3911 C CA . ASN A 1 532 ? -27.472 -13.501 45.240 1.00 73.62 532 ASN A CA 1
ATOM 3912 C C . ASN A 1 532 ? -28.561 -14.533 44.880 1.00 73.62 532 ASN A C 1
ATOM 3914 O O . ASN A 1 532 ? -28.206 -15.667 44.578 1.00 73.62 532 ASN A O 1
ATOM 3918 N N . ALA A 1 533 ? -29.861 -14.197 44.905 1.00 61.62 533 ALA A N 1
ATOM 3919 C CA . ALA A 1 533 ? -30.931 -15.140 44.528 1.00 61.62 533 ALA A CA 1
ATOM 3920 C C . ALA A 1 533 ? -30.886 -15.507 43.046 1.00 61.62 533 ALA A C 1
ATOM 3922 O O . ALA A 1 533 ? -31.242 -16.623 42.675 1.00 61.62 533 ALA A O 1
ATOM 3923 N N . SER A 1 534 ? -30.459 -14.554 42.217 1.00 49.78 534 SER A N 1
ATOM 3924 C CA . SER A 1 534 ? -30.280 -14.716 40.775 1.00 49.78 534 SER A CA 1
ATOM 3925 C C . SER A 1 534 ? -28.963 -15.412 40.424 1.00 49.78 534 SER A C 1
ATOM 3927 O O . SER A 1 534 ? -28.748 -15.759 39.264 1.00 49.78 534 SER A O 1
ATOM 3929 N N . ALA A 1 535 ? -28.074 -15.629 41.404 1.00 39.47 535 ALA A N 1
ATOM 3930 C CA . ALA A 1 535 ? -26.916 -16.480 41.202 1.00 39.47 535 ALA A CA 1
ATOM 3931 C C . ALA A 1 535 ? -27.424 -17.924 41.061 1.00 39.47 535 ALA A C 1
ATOM 3933 O O . ALA A 1 535 ? -28.138 -18.406 41.948 1.00 39.47 535 ALA A O 1
ATOM 3934 N N . PRO A 1 536 ? -27.071 -18.653 39.988 1.00 31.17 536 PRO A N 1
ATOM 3935 C CA . PRO A 1 536 ? -27.288 -20.089 39.961 1.00 31.17 536 PRO A CA 1
ATOM 3936 C C . PRO A 1 536 ? -26.709 -20.675 41.250 1.00 31.17 536 PRO A C 1
ATOM 3938 O O . PRO A 1 536 ? -25.591 -20.319 41.634 1.00 31.17 536 PRO A O 1
ATOM 3941 N N . ALA A 1 537 ? -27.476 -21.531 41.933 1.00 27.59 537 ALA A N 1
ATOM 3942 C CA . ALA A 1 537 ? -27.011 -22.245 43.114 1.00 27.59 537 ALA A CA 1
ATOM 3943 C C . ALA A 1 537 ? -25.609 -22.781 42.835 1.00 27.59 537 ALA A C 1
ATOM 3945 O O . ALA A 1 537 ? -25.455 -23.564 41.903 1.00 27.59 537 ALA A O 1
ATOM 3946 N N . VAL A 1 538 ? -24.615 -22.339 43.614 1.00 31.67 538 VAL A N 1
ATOM 3947 C CA . VAL A 1 538 ? -23.251 -22.865 43.557 1.00 31.67 538 VAL A CA 1
ATOM 3948 C C . VAL A 1 538 ? -23.370 -24.381 43.722 1.00 31.67 538 VAL A C 1
ATOM 3950 O O . VAL A 1 538 ? -23.644 -24.842 44.836 1.00 31.67 538 VAL A O 1
ATOM 3953 N N . PRO A 1 539 ? -23.185 -25.190 42.658 1.00 27.22 539 PRO A N 1
ATOM 3954 C CA . PRO A 1 539 ? -22.793 -26.564 42.887 1.00 27.22 539 PRO A CA 1
ATOM 3955 C C . PRO A 1 539 ? -21.458 -26.432 43.608 1.00 27.22 539 PRO A C 1
ATOM 3957 O O . PRO A 1 539 ? -20.650 -25.588 43.219 1.00 27.22 539 PRO A O 1
ATOM 3960 N N . SER A 1 540 ? -21.234 -27.206 44.669 1.00 28.50 540 SER A N 1
ATOM 3961 C CA . SER A 1 540 ? -19.905 -27.371 45.262 1.00 28.50 540 SER A CA 1
ATOM 3962 C C . SER A 1 540 ? -18.852 -27.279 44.158 1.00 28.50 540 SER A C 1
ATOM 3964 O O . SER A 1 540 ? -18.866 -28.126 43.264 1.00 28.50 540 SER A O 1
ATOM 3966 N N . ASN A 1 541 ? -18.085 -26.188 44.184 1.00 29.31 541 ASN A N 1
ATOM 3967 C CA . ASN A 1 541 ? -17.180 -25.730 43.137 1.00 29.31 541 ASN A CA 1
ATOM 3968 C C . ASN A 1 541 ? -16.682 -26.912 42.275 1.00 29.31 541 ASN A C 1
ATOM 3970 O O . ASN A 1 541 ? -15.872 -27.698 42.776 1.00 29.31 541 ASN A O 1
ATOM 3974 N N . PRO A 1 542 ? -17.076 -27.081 40.997 1.00 34.94 542 PRO A N 1
ATOM 3975 C CA . PRO A 1 542 ? -16.021 -27.415 40.066 1.00 34.94 542 PRO A CA 1
ATOM 3976 C C . PRO A 1 542 ? -15.092 -26.207 40.142 1.00 34.94 542 PRO A C 1
ATOM 3978 O O . PRO A 1 542 ? -15.556 -25.077 39.998 1.00 34.94 542 PRO A O 1
ATOM 3981 N N . ALA A 1 543 ? -13.825 -26.435 40.493 1.00 29.70 543 ALA A N 1
ATOM 3982 C CA . ALA A 1 543 ? -12.785 -25.409 40.469 1.00 29.70 543 ALA A CA 1
ATOM 3983 C C . ALA A 1 543 ? -13.015 -24.460 39.280 1.00 29.70 543 ALA A C 1
ATOM 3985 O O . ALA A 1 543 ? -13.459 -24.970 38.242 1.00 29.70 543 ALA A O 1
ATOM 3986 N N . PRO A 1 544 ? -12.751 -23.137 39.424 1.00 35.78 544 PRO A N 1
ATOM 3987 C CA . PRO A 1 544 ? -12.972 -22.163 38.355 1.00 35.78 544 PRO A CA 1
ATOM 3988 C C . PRO A 1 544 ? -12.563 -22.833 37.061 1.00 35.78 544 PRO A C 1
ATOM 3990 O O . PRO A 1 544 ? -11.445 -23.358 37.019 1.00 35.78 544 PRO A O 1
ATOM 3993 N N . THR A 1 545 ? -13.480 -22.944 36.093 1.00 43.91 545 THR A N 1
ATOM 3994 C CA . THR A 1 545 ? -13.150 -23.485 34.776 1.00 43.91 545 THR A CA 1
ATOM 3995 C C . THR A 1 545 ? -12.129 -22.523 34.217 1.00 43.91 545 THR A C 1
ATOM 3997 O O . THR A 1 545 ? -12.451 -21.514 33.595 1.00 43.91 545 THR A O 1
ATOM 4000 N N . THR A 1 546 ? -10.882 -22.788 34.581 1.00 51.41 546 THR A N 1
ATOM 4001 C CA . THR A 1 546 ? -9.693 -22.158 34.075 1.00 51.41 546 THR A CA 1
ATOM 4002 C C . THR A 1 546 ? -9.871 -22.432 32.605 1.00 51.41 546 THR A C 1
ATOM 4004 O O . THR A 1 546 ? -10.000 -23.589 32.227 1.00 51.41 546 THR A O 1
ATOM 4007 N N . GLN A 1 547 ? -10.106 -21.407 31.797 1.00 63.97 547 GLN A N 1
ATOM 4008 C CA . GLN A 1 547 ? -10.013 -21.616 30.367 1.00 63.97 547 GLN A CA 1
ATOM 4009 C C . GLN A 1 547 ? -8.542 -21.858 30.091 1.00 63.97 547 GLN A C 1
ATOM 4011 O O . GLN A 1 547 ? -7.677 -21.236 30.719 1.00 63.97 547 GLN A O 1
ATOM 4016 N N . GLY A 1 548 ? -8.256 -22.798 29.197 1.00 69.69 548 GLY A N 1
ATOM 4017 C CA . GLY A 1 548 ? -6.883 -23.028 28.811 1.00 69.69 548 GLY A CA 1
ATOM 4018 C C . GLY A 1 548 ? -6.339 -21.719 28.255 1.00 69.69 548 GLY A C 1
ATOM 4019 O O . GLY A 1 548 ? -6.944 -21.119 27.366 1.00 69.69 548 GLY A O 1
ATOM 4020 N N . LYS A 1 549 ? -5.224 -21.251 28.803 1.00 84.12 549 LYS A N 1
ATOM 4021 C CA . LYS A 1 549 ? -4.563 -20.027 28.360 1.00 84.12 549 LYS A CA 1
ATOM 4022 C C . LYS A 1 549 ? -3.126 -20.365 28.046 1.00 84.12 549 LYS A C 1
ATOM 4024 O O . LYS A 1 549 ? -2.473 -21.053 28.819 1.00 84.12 549 LYS A O 1
ATOM 4029 N N . VAL A 1 550 ? -2.633 -19.853 26.929 1.00 87.31 550 VAL A N 1
ATOM 4030 C CA . VAL A 1 550 ? -1.209 -19.842 26.611 1.00 87.31 550 VAL A CA 1
ATOM 4031 C C . VAL A 1 550 ? -0.802 -18.407 26.318 1.00 87.31 550 VAL A C 1
ATOM 4033 O O . VAL A 1 550 ? -1.537 -17.648 25.689 1.00 87.31 550 VAL A O 1
ATOM 4036 N N . SER A 1 551 ? 0.341 -17.995 26.838 1.00 86.81 551 SER A N 1
ATOM 4037 C CA . SER A 1 551 ? 0.928 -16.681 26.625 1.00 86.81 551 SER A CA 1
ATOM 4038 C C . SER A 1 551 ? 2.398 -16.861 26.300 1.00 86.81 551 SER A C 1
ATOM 4040 O O . SER A 1 551 ? 3.089 -17.675 26.905 1.00 86.81 551 SER A O 1
ATOM 4042 N N . VAL A 1 552 ? 2.857 -16.109 25.310 1.00 89.56 552 VAL A N 1
ATOM 4043 C CA . VAL A 1 552 ? 4.252 -16.076 24.884 1.00 89.56 552 VAL A CA 1
ATOM 4044 C C . VAL A 1 552 ? 4.755 -14.672 25.177 1.00 89.56 552 VAL A C 1
ATOM 4046 O O . VAL A 1 552 ? 4.071 -13.700 24.864 1.00 89.56 552 VAL A O 1
ATOM 4049 N N . ASP A 1 553 ? 5.919 -14.556 25.806 1.00 86.25 553 ASP A N 1
ATOM 4050 C CA . ASP A 1 553 ? 6.463 -13.274 26.263 1.00 86.25 553 ASP A CA 1
ATOM 4051 C C . ASP A 1 553 ? 6.849 -12.316 25.123 1.00 86.25 553 ASP A C 1
ATOM 4053 O O . ASP A 1 553 ? 6.984 -11.112 25.345 1.00 86.25 553 ASP A O 1
ATOM 4057 N N . LYS A 1 554 ? 7.034 -12.839 23.905 1.00 83.44 554 LYS A N 1
ATOM 4058 C CA . LYS A 1 554 ? 7.471 -12.091 22.721 1.00 83.44 554 LYS A CA 1
ATOM 4059 C C . LYS A 1 554 ? 6.765 -12.578 21.460 1.00 83.44 554 LYS A C 1
ATOM 4061 O O . LYS A 1 554 ? 6.456 -13.757 21.313 1.00 83.44 554 LYS A O 1
ATOM 4066 N N . THR A 1 555 ? 6.579 -11.664 20.511 1.00 80.19 555 THR A N 1
ATOM 4067 C CA . THR A 1 555 ? 5.941 -11.934 19.212 1.00 80.19 555 THR A CA 1
ATOM 4068 C C . THR A 1 555 ? 6.937 -12.237 18.090 1.00 80.19 555 THR A C 1
ATOM 4070 O O . THR A 1 555 ? 6.528 -12.683 17.020 1.00 80.19 555 THR A O 1
ATOM 4073 N N . SER A 1 556 ? 8.241 -12.034 18.316 1.00 83.56 556 SER A N 1
ATOM 4074 C CA . SER A 1 556 ? 9.295 -12.297 17.333 1.00 83.56 556 SER A CA 1
ATOM 4075 C C . SER A 1 556 ? 10.504 -13.002 17.952 1.00 83.56 556 SER A C 1
ATOM 4077 O O . SER A 1 556 ? 10.849 -12.802 19.118 1.00 83.56 556 SER A O 1
ATOM 4079 N N . LEU A 1 557 ? 11.148 -13.848 17.146 1.00 86.62 557 LEU A N 1
ATOM 4080 C CA . LEU A 1 557 ? 12.334 -14.615 17.512 1.00 86.62 557 LEU A CA 1
ATOM 4081 C C . LEU A 1 557 ? 13.336 -14.561 16.351 1.00 86.62 557 LEU A C 1
ATOM 4083 O O . LEU A 1 557 ? 13.064 -15.078 15.268 1.00 86.62 557 LEU A O 1
ATOM 4087 N N . SER A 1 558 ? 14.479 -13.910 16.570 1.00 90.06 558 SER A N 1
ATOM 4088 C CA . SER A 1 558 ? 15.544 -13.767 15.568 1.00 90.06 558 SER A CA 1
ATOM 4089 C C . SER A 1 558 ? 16.525 -14.934 15.637 1.00 90.06 558 SER A C 1
ATOM 4091 O O . SER A 1 558 ? 16.939 -15.322 16.726 1.00 90.06 558 SER A O 1
ATOM 4093 N N . PHE A 1 559 ? 16.928 -15.446 14.472 1.00 88.56 559 PHE A N 1
ATOM 4094 C CA . PHE A 1 559 ? 18.013 -16.426 14.294 1.00 88.56 559 PHE A CA 1
ATOM 4095 C C . PHE A 1 559 ? 19.261 -15.795 13.646 1.00 88.56 559 PHE A C 1
ATOM 4097 O O . PHE A 1 559 ? 20.130 -16.500 13.128 1.00 88.56 559 PHE A O 1
ATOM 4104 N N . GLY A 1 560 ? 19.328 -14.461 13.650 1.00 88.25 560 GLY A N 1
ATOM 4105 C CA . GLY A 1 560 ? 20.451 -13.680 13.154 1.00 88.25 560 GLY A CA 1
ATOM 4106 C C . GLY A 1 560 ? 20.665 -13.764 11.640 1.00 88.25 560 GLY A C 1
ATOM 4107 O O . GLY A 1 560 ? 19.772 -14.100 10.860 1.00 88.25 560 GLY A O 1
ATOM 4108 N N . THR A 1 561 ? 21.888 -13.436 11.221 1.00 88.81 561 THR A N 1
ATOM 4109 C CA . THR A 1 561 ? 22.339 -13.441 9.820 1.00 88.81 561 THR A CA 1
ATOM 4110 C C . THR A 1 561 ? 23.435 -14.497 9.614 1.00 88.81 561 THR A C 1
ATOM 4112 O O . THR A 1 561 ? 24.616 -14.145 9.517 1.00 88.81 561 THR A O 1
ATOM 4115 N N . PRO A 1 562 ? 23.090 -15.799 9.600 1.00 83.62 562 PRO A N 1
ATOM 4116 C CA . PRO A 1 562 ? 24.065 -16.871 9.436 1.00 83.62 562 PRO A CA 1
ATOM 4117 C C . PRO A 1 562 ? 24.703 -16.831 8.042 1.00 83.62 562 PRO A C 1
ATOM 4119 O O . PRO A 1 562 ? 24.046 -16.528 7.043 1.00 83.62 562 PRO A O 1
ATOM 4122 N N . ASN A 1 563 ? 25.986 -17.179 7.957 1.00 84.00 563 ASN A N 1
ATOM 4123 C CA . ASN A 1 563 ? 26.657 -17.328 6.672 1.00 84.00 563 ASN A CA 1
ATOM 4124 C C . ASN A 1 563 ? 26.168 -18.612 5.984 1.00 84.00 563 ASN A C 1
ATOM 4126 O O . ASN A 1 563 ? 26.230 -19.695 6.560 1.00 84.00 563 ASN A O 1
ATOM 4130 N N . VAL A 1 564 ? 25.683 -18.500 4.744 1.00 81.56 564 VAL A N 1
ATOM 4131 C CA . VAL A 1 564 ? 25.056 -19.616 4.013 1.00 81.56 564 VAL A CA 1
ATOM 4132 C C . VAL A 1 564 ? 26.009 -20.799 3.820 1.00 81.56 564 VAL A C 1
ATOM 4134 O O . VAL A 1 564 ? 25.553 -21.938 3.789 1.00 81.56 564 VAL A O 1
ATOM 4137 N N . THR A 1 565 ? 27.323 -20.562 3.751 1.00 81.50 565 THR A N 1
ATOM 4138 C CA . THR A 1 565 ? 28.327 -21.640 3.664 1.00 81.50 565 THR A CA 1
ATOM 4139 C C . THR A 1 565 ? 28.367 -22.534 4.902 1.00 81.50 565 THR A C 1
ATOM 4141 O O . THR A 1 565 ? 28.761 -23.697 4.808 1.00 81.50 565 THR A O 1
ATOM 4144 N N . ASP A 1 566 ? 27.922 -22.012 6.043 1.00 77.00 566 ASP A N 1
ATOM 4145 C CA . ASP A 1 566 ? 28.016 -22.665 7.350 1.00 77.00 566 ASP A CA 1
ATOM 4146 C C . ASP A 1 566 ? 26.721 -23.437 7.689 1.00 77.00 566 ASP A C 1
ATOM 4148 O O . ASP A 1 566 ? 26.643 -24.182 8.674 1.00 77.00 566 ASP A O 1
ATOM 4152 N N . ILE A 1 567 ? 25.698 -23.307 6.835 1.00 81.75 567 ILE A N 1
ATOM 4153 C CA . ILE A 1 567 ? 24.404 -23.976 6.960 1.00 81.75 567 ILE A CA 1
ATOM 4154 C C . ILE A 1 567 ? 24.472 -25.336 6.257 1.00 81.75 567 ILE A C 1
ATOM 4156 O O . ILE A 1 567 ? 24.299 -25.452 5.046 1.00 81.75 567 ILE A O 1
ATOM 4160 N N . GLN A 1 568 ? 24.719 -26.382 7.040 1.00 75.56 568 GLN A N 1
ATOM 4161 C CA . GLN A 1 568 ? 24.594 -27.781 6.631 1.00 75.56 568 GLN A CA 1
ATOM 4162 C C . GLN A 1 568 ? 23.279 -28.352 7.182 1.00 75.56 568 GLN A C 1
ATOM 4164 O O . GLN A 1 568 ? 22.732 -27.829 8.152 1.00 75.56 568 GLN A O 1
ATOM 4169 N N . ALA A 1 569 ? 22.785 -29.465 6.630 1.00 67.75 569 ALA A N 1
ATOM 4170 C CA . ALA A 1 569 ? 21.533 -30.083 7.096 1.00 67.75 569 ALA A CA 1
ATOM 4171 C C . ALA A 1 569 ? 21.544 -30.423 8.606 1.00 67.75 569 ALA A C 1
ATOM 4173 O O . ALA A 1 569 ? 20.502 -30.392 9.261 1.00 67.75 569 ALA A O 1
ATOM 4174 N N . THR A 1 570 ? 22.727 -30.702 9.165 1.00 72.19 570 THR A N 1
ATOM 4175 C CA . THR A 1 570 ? 22.951 -30.999 10.588 1.00 72.19 570 THR A CA 1
ATOM 4176 C C . THR A 1 570 ? 23.357 -29.783 11.427 1.00 72.19 570 THR A C 1
ATOM 4178 O O . THR A 1 570 ? 23.508 -29.923 12.639 1.00 72.19 570 THR A O 1
ATOM 4181 N N . SER A 1 571 ? 23.582 -28.613 10.819 1.00 78.94 571 SER A N 1
ATOM 4182 C CA . SER A 1 571 ? 23.933 -27.394 11.556 1.00 78.94 571 SER A CA 1
ATOM 4183 C C . SER A 1 571 ? 22.747 -26.942 12.410 1.00 78.94 571 SER A C 1
ATOM 4185 O O . SER A 1 571 ? 21.612 -26.910 11.932 1.00 78.94 571 SER A O 1
ATOM 4187 N N . VAL A 1 572 ? 23.015 -26.573 13.666 1.00 86.62 572 VAL A N 1
ATOM 4188 C CA . VAL A 1 572 ? 22.022 -25.973 14.567 1.00 86.62 572 VAL A CA 1
ATOM 4189 C C . VAL A 1 572 ? 22.209 -24.460 14.550 1.00 86.62 572 VAL A C 1
ATOM 4191 O O . VAL A 1 572 ? 23.217 -23.962 15.050 1.00 86.62 572 VAL A O 1
ATOM 4194 N N . ILE A 1 573 ? 21.238 -23.729 14.008 1.00 88.75 573 ILE A N 1
ATOM 4195 C CA . ILE A 1 573 ? 21.191 -22.266 14.107 1.00 88.75 573 ILE A CA 1
ATOM 4196 C C . ILE A 1 573 ? 20.378 -21.913 15.344 1.00 88.75 573 ILE A C 1
ATOM 4198 O O . ILE A 1 573 ? 19.241 -22.356 15.482 1.00 88.75 573 ILE A O 1
ATOM 4202 N N . LYS A 1 574 ? 20.967 -21.158 16.266 1.00 90.00 574 LYS A N 1
ATOM 4203 C CA . LYS A 1 574 ? 20.313 -20.779 17.519 1.00 90.00 574 LYS A CA 1
ATOM 4204 C C . LYS A 1 574 ? 19.688 -19.401 17.392 1.00 90.00 574 LYS A C 1
ATOM 4206 O O . LYS A 1 574 ? 20.265 -18.526 16.755 1.00 90.00 574 LYS A O 1
ATOM 4211 N N . ALA A 1 575 ? 18.533 -19.226 18.016 1.00 89.94 575 ALA A N 1
ATOM 4212 C CA . ALA A 1 575 ? 17.947 -17.915 18.193 1.00 89.94 575 ALA A CA 1
ATOM 4213 C C . ALA A 1 575 ? 18.831 -17.038 19.094 1.00 89.94 575 ALA A C 1
ATOM 4215 O O . ALA A 1 575 ? 19.448 -17.538 20.040 1.00 89.94 575 ALA A O 1
ATOM 4216 N N . ASP A 1 576 ? 18.848 -15.734 18.818 1.00 83.06 576 ASP A N 1
ATOM 4217 C CA . ASP A 1 576 ? 19.653 -14.742 19.546 1.00 83.06 576 ASP A CA 1
ATOM 4218 C C . ASP A 1 576 ? 19.174 -14.557 20.994 1.00 83.06 576 ASP A C 1
ATOM 4220 O O . ASP A 1 576 ? 19.935 -14.151 21.871 1.00 83.06 576 ASP A O 1
ATOM 4224 N N . THR A 1 577 ? 17.896 -14.848 21.250 1.00 82.56 577 THR A N 1
ATOM 4225 C CA . THR A 1 577 ? 17.287 -14.769 22.579 1.00 82.56 577 THR A CA 1
ATOM 4226 C C . THR A 1 577 ? 16.397 -15.977 22.846 1.00 82.56 577 THR A C 1
ATOM 4228 O O . THR A 1 577 ? 15.925 -16.633 21.918 1.00 82.56 577 THR A O 1
ATOM 4231 N N . GLY A 1 578 ? 16.175 -16.264 24.128 1.00 84.31 578 GLY A N 1
ATOM 4232 C CA . GLY A 1 578 ? 15.215 -17.266 24.573 1.00 84.31 578 GLY A CA 1
ATOM 4233 C C . GLY A 1 578 ? 13.757 -16.806 24.475 1.00 84.31 578 GLY A C 1
ATOM 4234 O O . GLY A 1 578 ? 13.465 -15.624 24.243 1.00 84.31 578 GLY A O 1
ATOM 4235 N N . LEU A 1 579 ? 12.854 -17.758 24.700 1.00 90.12 579 LEU A N 1
ATOM 4236 C CA . LEU A 1 579 ? 11.400 -17.590 24.671 1.00 90.12 579 LEU A CA 1
ATOM 4237 C C . LEU A 1 579 ? 10.809 -18.076 25.995 1.00 90.12 579 LEU A C 1
ATOM 4239 O O . LEU A 1 579 ? 11.179 -19.157 26.452 1.00 90.12 579 LEU A O 1
ATOM 4243 N N . ARG A 1 580 ? 9.864 -17.338 26.580 1.00 91.88 580 ARG A N 1
ATOM 4244 C CA . ARG A 1 580 ? 9.109 -17.805 27.748 1.00 91.88 580 ARG A CA 1
ATOM 4245 C C . ARG A 1 580 ? 7.648 -18.019 27.378 1.00 91.88 580 ARG A C 1
ATOM 4247 O O . ARG A 1 580 ? 6.990 -17.122 26.852 1.00 91.88 580 ARG A O 1
ATOM 4254 N N . VAL A 1 581 ? 7.148 -19.218 27.657 1.00 90.69 581 VAL A N 1
ATOM 4255 C CA . VAL A 1 581 ? 5.774 -19.629 27.366 1.00 90.69 581 VAL A CA 1
ATOM 4256 C C . VAL A 1 581 ? 5.113 -20.050 28.665 1.00 90.69 581 VAL A C 1
ATOM 4258 O O . VAL A 1 581 ? 5.552 -20.996 29.314 1.00 90.69 581 VAL A O 1
ATOM 4261 N N . THR A 1 582 ? 4.051 -19.350 29.039 1.00 90.38 582 THR A N 1
ATOM 4262 C CA . THR A 1 582 ? 3.335 -19.573 30.296 1.00 90.38 582 THR A CA 1
ATOM 4263 C C . THR A 1 582 ? 1.870 -19.855 30.034 1.00 90.38 582 THR A C 1
ATOM 4265 O O . THR A 1 582 ? 1.308 -19.425 29.022 1.00 90.38 582 THR A O 1
ATOM 4268 N N . GLY A 1 583 ? 1.228 -20.583 30.938 1.00 89.88 583 GLY A N 1
ATOM 4269 C CA . GLY A 1 583 ? -0.185 -20.857 30.777 1.00 89.88 583 GLY A CA 1
ATOM 4270 C C . GLY A 1 583 ? -0.730 -21.976 31.640 1.00 89.88 583 GLY A C 1
ATOM 4271 O O . GLY A 1 583 ? -0.052 -22.512 32.511 1.00 89.88 583 GLY A O 1
ATOM 4272 N N . THR A 1 584 ? -1.967 -22.338 31.322 1.00 88.62 584 THR A N 1
ATOM 4273 C CA . THR A 1 584 ? -2.713 -23.438 31.927 1.00 88.62 584 THR A CA 1
ATOM 4274 C C . THR A 1 584 ? -3.305 -24.282 30.808 1.00 88.62 584 THR A C 1
ATOM 4276 O O . THR A 1 584 ? -4.015 -23.760 29.948 1.00 88.62 584 THR A O 1
ATOM 4279 N N . VAL A 1 585 ? -3.035 -25.587 30.812 1.00 86.06 585 VAL A N 1
ATOM 4280 C CA . VAL A 1 585 ? -3.738 -26.574 29.979 1.00 86.06 585 VAL A CA 1
ATOM 4281 C C . VAL A 1 585 ? -4.812 -27.217 30.833 1.00 86.06 585 VAL A C 1
ATOM 4283 O O . VAL A 1 585 ? -4.524 -27.757 31.898 1.00 86.06 585 VAL A O 1
ATOM 4286 N N . THR A 1 586 ? -6.057 -27.165 30.389 1.00 86.06 586 THR A N 1
ATOM 4287 C CA . THR A 1 586 ? -7.171 -27.628 31.216 1.00 86.06 586 THR A CA 1
ATOM 4288 C C . THR A 1 586 ? -7.425 -29.103 31.009 1.00 86.06 586 THR A C 1
ATOM 4290 O O . THR A 1 586 ? -7.063 -29.675 29.980 1.00 86.06 586 THR A O 1
ATOM 4293 N N . LYS A 1 587 ? -8.057 -29.742 31.991 1.00 84.19 587 LYS A N 1
ATOM 4294 C CA . LYS A 1 587 ? -8.444 -31.145 31.902 1.00 84.19 587 LYS A CA 1
ATOM 4295 C C . LYS A 1 587 ? -9.216 -31.412 30.606 1.00 84.19 587 LYS A C 1
ATOM 4297 O O . LYS A 1 587 ? -10.235 -30.784 30.333 1.00 84.19 587 LYS A O 1
ATOM 4302 N N . GLY A 1 588 ? -8.752 -32.388 29.832 1.00 79.88 588 GLY A N 1
ATOM 4303 C CA . GLY A 1 588 ? -9.309 -32.713 28.521 1.00 79.88 588 GLY A CA 1
ATOM 4304 C C . GLY A 1 588 ? -8.699 -31.914 27.368 1.00 79.88 588 GLY A C 1
ATOM 4305 O O . GLY A 1 588 ? -9.161 -32.063 26.241 1.00 79.88 588 GLY A O 1
ATOM 4306 N N . GLN A 1 589 ? -7.657 -31.113 27.604 1.00 84.00 589 GLN A N 1
ATOM 4307 C CA . GLN A 1 589 ? -6.916 -30.396 26.567 1.00 84.00 589 GLN A CA 1
ATOM 4308 C C . GLN A 1 589 ? -5.470 -30.879 26.423 1.00 84.00 589 GLN A C 1
ATOM 4310 O O . GLN A 1 589 ? -4.885 -31.558 27.273 1.00 84.00 589 GLN A O 1
ATOM 4315 N N . SER A 1 590 ? -4.884 -30.500 25.295 1.00 86.19 590 SER A N 1
ATOM 4316 C CA . SER A 1 590 ? -3.464 -30.624 25.002 1.00 86.19 590 SER A CA 1
ATOM 4317 C C . SER A 1 590 ? -2.922 -29.302 24.473 1.00 86.19 590 SER A C 1
ATOM 4319 O O . SER A 1 590 ? -3.573 -28.649 23.659 1.00 86.19 590 SER A O 1
ATOM 4321 N N . LEU A 1 591 ? -1.723 -28.927 24.915 1.00 88.62 591 LEU A N 1
ATOM 4322 C CA . LEU A 1 591 ? -0.929 -27.876 24.297 1.00 88.62 591 LEU A CA 1
ATOM 4323 C C . LEU A 1 591 ? -0.145 -28.475 23.135 1.00 88.62 591 LEU A C 1
ATOM 4325 O O . LEU A 1 591 ? 0.632 -29.421 23.301 1.00 88.62 591 LEU A O 1
ATOM 4329 N N . ARG A 1 592 ? -0.332 -27.892 21.960 1.00 87.50 592 ARG A N 1
ATOM 4330 C CA . ARG A 1 592 ? 0.345 -28.258 20.723 1.00 87.50 592 ARG A CA 1
ATOM 4331 C C . ARG A 1 592 ? 1.110 -27.068 20.181 1.00 87.50 592 ARG A C 1
ATOM 4333 O O . ARG A 1 592 ? 0.661 -25.931 20.289 1.00 87.50 592 ARG A O 1
ATOM 4340 N N . LEU A 1 593 ? 2.250 -27.347 19.566 1.00 89.81 593 LEU A N 1
ATOM 4341 C CA . LEU A 1 593 ? 3.002 -26.370 18.800 1.00 89.81 593 LEU A CA 1
ATOM 4342 C C . LEU A 1 593 ? 2.973 -26.761 17.330 1.00 89.81 593 LEU A C 1
ATOM 4344 O O . LEU A 1 593 ? 3.344 -27.877 16.963 1.00 89.81 593 LEU A O 1
ATOM 4348 N N . LEU A 1 594 ? 2.531 -25.821 16.502 1.00 85.94 594 LEU A N 1
ATOM 4349 C CA . LEU A 1 594 ? 2.646 -25.895 15.056 1.00 85.94 594 LEU A CA 1
ATOM 4350 C C . LEU A 1 594 ? 3.778 -24.974 14.618 1.00 85.94 594 LEU A C 1
ATOM 4352 O O . LEU A 1 594 ? 3.764 -23.778 14.908 1.00 85.94 594 LEU A O 1
ATOM 4356 N N . ALA A 1 595 ? 4.741 -25.531 13.895 1.00 88.12 595 ALA A N 1
ATOM 4357 C CA . ALA A 1 595 ? 5.780 -24.763 13.227 1.00 88.12 595 ALA A CA 1
ATOM 4358 C C . ALA A 1 595 ? 5.463 -24.679 11.730 1.00 88.12 595 ALA A C 1
ATOM 4360 O O . ALA A 1 595 ? 5.193 -25.699 11.090 1.00 88.12 595 ALA A O 1
ATOM 4361 N N . SER A 1 596 ? 5.503 -23.481 11.148 1.00 88.50 596 SER A N 1
ATOM 4362 C CA . SER A 1 596 ? 5.368 -23.330 9.700 1.00 88.50 596 SER A CA 1
ATOM 4363 C C . SER A 1 596 ? 6.688 -23.613 8.986 1.00 88.50 596 SER A C 1
ATOM 4365 O O . SER A 1 596 ? 7.780 -23.548 9.559 1.00 88.50 596 SER A O 1
ATOM 4367 N N . LYS A 1 597 ? 6.596 -23.852 7.675 1.00 90.88 597 LYS A N 1
ATOM 4368 C CA . LYS A 1 597 ? 7.761 -23.722 6.795 1.00 90.88 597 LYS A CA 1
ATOM 4369 C C . LYS A 1 597 ? 8.269 -22.286 6.833 1.00 90.88 597 LYS A C 1
ATOM 4371 O O . LYS A 1 597 ? 7.483 -21.348 6.978 1.00 90.88 597 LYS A O 1
ATOM 4376 N N . TRP A 1 598 ? 9.574 -22.141 6.672 1.00 91.56 598 TRP A N 1
ATOM 4377 C CA . TRP A 1 598 ? 10.230 -20.852 6.559 1.00 91.56 598 TRP A CA 1
ATOM 4378 C C . TRP A 1 598 ? 10.324 -20.486 5.090 1.00 91.56 598 TRP A C 1
ATOM 4380 O O . TRP A 1 598 ? 10.925 -21.219 4.302 1.00 91.56 598 TRP A O 1
ATOM 4390 N N . THR A 1 599 ? 9.705 -19.374 4.720 1.00 90.69 599 THR A N 1
ATOM 4391 C CA . THR A 1 599 ? 9.604 -18.923 3.331 1.00 90.69 599 THR A CA 1
ATOM 4392 C C . THR A 1 599 ? 10.346 -17.607 3.195 1.00 90.69 599 THR A C 1
ATOM 4394 O O . THR A 1 599 ? 10.263 -16.749 4.075 1.00 90.69 599 THR A O 1
ATOM 4397 N N . ALA A 1 600 ? 11.118 -17.464 2.119 1.00 91.19 600 ALA A N 1
ATOM 4398 C CA . ALA A 1 600 ? 11.718 -16.185 1.781 1.00 91.19 600 ALA A CA 1
ATOM 4399 C C . ALA A 1 600 ? 10.597 -15.150 1.616 1.00 91.19 600 ALA A C 1
ATOM 4401 O O . ALA A 1 600 ? 9.559 -15.476 1.045 1.00 91.19 600 ALA A O 1
ATOM 4402 N N . LEU A 1 601 ? 10.791 -13.920 2.091 1.00 83.62 601 LEU A N 1
ATOM 4403 C CA . LEU A 1 601 ? 9.751 -12.879 2.016 1.00 83.62 601 LEU A CA 1
ATOM 4404 C C . LEU A 1 601 ? 9.305 -12.566 0.574 1.00 83.62 601 LEU A C 1
ATOM 4406 O O . LEU A 1 601 ? 8.214 -12.057 0.364 1.00 83.62 601 LEU A O 1
ATOM 4410 N N . ASP A 1 602 ? 10.126 -12.918 -0.416 1.00 79.81 602 ASP A N 1
ATOM 4411 C CA . ASP A 1 602 ? 9.823 -12.810 -1.846 1.00 79.81 602 ASP A CA 1
ATOM 4412 C C . ASP A 1 602 ? 9.180 -14.076 -2.456 1.00 79.81 602 ASP A C 1
ATOM 4414 O O . ASP A 1 602 ? 9.004 -14.163 -3.668 1.00 79.81 602 ASP A O 1
ATOM 4418 N N . GLY A 1 603 ? 8.896 -15.101 -1.647 1.00 81.38 603 GLY A N 1
ATOM 4419 C CA . GLY A 1 603 ? 8.296 -16.371 -2.069 1.00 81.38 603 GLY A CA 1
ATOM 4420 C C . GLY A 1 603 ? 9.201 -17.291 -2.902 1.00 81.38 603 GLY A C 1
ATOM 4421 O O . GLY A 1 603 ? 8.792 -18.393 -3.262 1.00 81.38 603 GLY A O 1
ATOM 4422 N N . THR A 1 604 ? 10.444 -16.901 -3.205 1.00 83.38 604 THR A N 1
ATOM 4423 C CA . THR A 1 604 ? 11.289 -17.588 -4.207 1.00 83.38 604 THR A CA 1
ATOM 4424 C C . THR A 1 604 ? 11.982 -18.862 -3.711 1.00 83.38 604 THR A C 1
ATOM 4426 O O . THR A 1 604 ? 12.663 -19.555 -4.482 1.00 83.38 604 THR A O 1
ATOM 4429 N N . SER A 1 605 ? 11.899 -19.145 -2.412 1.00 87.31 605 SER A N 1
ATOM 4430 C CA . SER A 1 605 ? 12.461 -20.340 -1.777 1.00 87.31 605 SER A CA 1
ATOM 4431 C C . SER A 1 605 ? 11.851 -20.560 -0.397 1.00 87.31 605 SER A C 1
ATOM 4433 O O . SER A 1 605 ? 11.472 -19.608 0.280 1.00 87.31 605 SER A O 1
ATOM 4435 N N . SER A 1 606 ? 11.776 -21.818 0.029 1.00 89.50 606 SER A N 1
ATOM 4436 C CA . SER A 1 606 ? 11.270 -22.195 1.349 1.00 89.50 606 SER A CA 1
ATOM 4437 C C . SER A 1 606 ? 11.974 -23.444 1.862 1.00 89.50 606 SER A C 1
ATOM 4439 O O . SER A 1 606 ? 12.342 -24.301 1.057 1.00 89.50 606 SER A O 1
ATOM 4441 N N . PHE A 1 607 ? 12.073 -23.598 3.178 1.00 89.62 607 PHE A N 1
ATOM 4442 C CA . PHE A 1 607 ? 12.561 -24.816 3.821 1.00 89.62 607 PHE A CA 1
ATOM 4443 C C . PHE A 1 607 ? 11.688 -25.194 5.025 1.00 89.62 607 PHE A C 1
ATOM 4445 O O . PHE A 1 607 ? 10.963 -24.366 5.575 1.00 89.62 607 PHE A O 1
ATOM 4452 N N . ALA A 1 608 ? 11.722 -26.469 5.414 1.00 90.00 608 ALA A N 1
ATOM 4453 C CA . ALA A 1 608 ? 10.942 -27.013 6.525 1.00 90.00 608 ALA A CA 1
ATOM 4454 C C . ALA A 1 608 ? 11.893 -27.421 7.665 1.00 90.00 608 ALA A C 1
ATOM 4456 O O . ALA A 1 608 ? 12.391 -28.551 7.666 1.00 90.00 608 ALA A O 1
ATOM 4457 N N . PRO A 1 609 ? 12.202 -26.505 8.599 1.00 91.81 609 PRO A N 1
ATOM 4458 C CA . PRO A 1 609 ? 13.145 -26.815 9.661 1.00 91.81 609 PRO A CA 1
ATOM 4459 C C . PRO A 1 609 ? 12.564 -27.779 10.695 1.00 91.81 609 PRO A C 1
ATOM 4461 O O . PRO A 1 609 ? 11.352 -27.934 10.823 1.00 91.81 609 PRO A O 1
ATOM 4464 N N . THR A 1 610 ? 13.446 -28.377 11.493 1.00 91.50 610 THR A N 1
ATOM 4465 C CA . THR A 1 610 ? 13.080 -28.960 12.789 1.00 91.50 610 THR A CA 1
ATOM 4466 C C . THR A 1 610 ? 13.617 -28.075 13.901 1.00 91.50 610 THR A C 1
ATOM 4468 O O . THR A 1 610 ? 14.826 -27.837 13.989 1.00 91.50 610 THR A O 1
ATOM 4471 N N . LEU A 1 611 ? 12.711 -27.575 14.734 1.00 91.88 611 LEU A N 1
ATOM 4472 C CA . LEU A 1 611 ? 13.018 -26.732 15.877 1.00 91.88 611 LEU A CA 1
ATOM 4473 C C . LEU A 1 611 ? 13.318 -27.592 17.097 1.00 91.88 611 LEU A C 1
ATOM 4475 O O . LEU A 1 611 ? 12.571 -28.515 17.406 1.00 91.88 611 LEU A O 1
ATOM 4479 N N . GLN A 1 612 ? 14.410 -27.275 17.780 1.00 90.94 612 GLN A N 1
ATOM 4480 C CA . GLN A 1 612 ? 14.821 -27.891 19.033 1.00 90.94 612 GLN A CA 1
ATOM 4481 C C . GLN A 1 612 ? 14.519 -26.916 20.166 1.00 90.94 612 GLN A C 1
ATOM 4483 O O . GLN A 1 612 ? 15.126 -25.847 20.260 1.00 90.94 612 GLN A O 1
ATOM 4488 N N . LEU A 1 613 ? 13.557 -27.284 21.004 1.00 90.31 613 LEU A N 1
ATOM 4489 C CA . LEU A 1 613 ? 13.119 -26.516 22.161 1.00 90.31 613 LEU A CA 1
ATOM 4490 C C . LEU A 1 613 ? 13.765 -27.129 23.395 1.00 90.31 613 LEU A C 1
ATOM 4492 O O . LEU A 1 613 ? 13.391 -28.230 23.804 1.00 90.31 613 LEU A O 1
ATOM 4496 N N . ILE A 1 614 ? 14.751 -26.431 23.951 1.00 87.00 614 ILE A N 1
ATOM 4497 C CA . ILE A 1 614 ? 15.473 -26.862 25.146 1.00 87.00 614 ILE A CA 1
ATOM 4498 C C . ILE A 1 614 ? 15.279 -25.803 26.227 1.00 87.00 614 ILE A C 1
ATOM 4500 O O . ILE A 1 614 ? 15.472 -24.615 25.967 1.00 87.00 614 ILE A O 1
ATOM 4504 N N . GLY A 1 615 ? 14.891 -26.231 27.423 1.00 87.31 615 GLY A N 1
ATOM 4505 C CA . GLY A 1 615 ? 14.632 -25.321 28.532 1.00 87.31 615 GLY A CA 1
ATOM 4506 C C . GLY A 1 615 ? 14.140 -26.025 29.785 1.00 87.31 615 GLY A C 1
ATOM 4507 O O . GLY A 1 615 ? 14.348 -27.227 29.959 1.00 87.31 615 GLY A O 1
ATOM 4508 N N . GLU A 1 616 ? 13.453 -25.278 30.637 1.00 85.81 616 GLU A N 1
ATOM 4509 C CA . GLU A 1 616 ? 12.931 -25.754 31.916 1.00 85.81 616 GLU A CA 1
ATOM 4510 C C . GLU A 1 616 ? 11.508 -25.242 32.143 1.00 85.81 616 GLU A C 1
ATOM 4512 O O . GLU A 1 616 ? 11.204 -24.079 31.881 1.00 85.81 616 GLU A O 1
ATOM 4517 N N . ASP A 1 617 ? 10.634 -26.128 32.616 1.00 85.25 617 ASP A N 1
ATOM 4518 C CA . ASP A 1 617 ? 9.323 -25.786 33.155 1.00 85.25 617 ASP A CA 1
ATOM 4519 C C . ASP A 1 617 ? 9.450 -25.541 34.660 1.00 85.25 617 ASP A C 1
ATOM 4521 O O . ASP A 1 617 ? 9.571 -26.489 35.445 1.00 85.25 617 ASP A O 1
ATOM 4525 N N . ALA A 1 618 ? 9.422 -24.271 35.056 1.00 77.94 618 ALA A N 1
ATOM 4526 C CA . ALA A 1 618 ? 9.625 -23.847 36.435 1.00 77.94 618 ALA A CA 1
ATOM 4527 C C . ALA A 1 618 ? 8.477 -24.271 37.366 1.00 77.94 618 ALA A C 1
ATOM 4529 O O . ALA A 1 618 ? 8.700 -24.483 38.557 1.00 77.94 618 ALA A O 1
ATOM 4530 N N . VAL A 1 619 ? 7.257 -24.424 36.838 1.00 79.88 619 VAL A N 1
ATOM 4531 C CA . VAL A 1 619 ? 6.080 -24.816 37.633 1.00 79.88 619 VAL A CA 1
ATOM 4532 C C . VAL A 1 619 ? 6.106 -26.313 37.925 1.00 79.88 619 VAL A C 1
ATOM 4534 O O . VAL A 1 619 ? 5.849 -26.731 39.053 1.00 79.88 619 VAL A O 1
ATOM 4537 N N . ASN A 1 620 ? 6.463 -27.125 36.929 1.00 78.62 620 ASN A N 1
ATOM 4538 C CA . ASN A 1 620 ? 6.471 -28.584 37.062 1.00 78.62 620 ASN A CA 1
ATOM 4539 C C . ASN A 1 620 ? 7.843 -29.173 37.423 1.00 78.62 620 ASN A C 1
ATOM 4541 O O . ASN A 1 620 ? 7.944 -30.390 37.603 1.00 78.62 620 ASN A O 1
ATOM 4545 N N . ASN A 1 621 ? 8.883 -28.338 37.522 1.00 78.50 621 ASN A N 1
ATOM 4546 C CA . ASN A 1 621 ? 10.271 -28.720 37.789 1.00 78.50 621 ASN A CA 1
ATOM 4547 C C . ASN A 1 621 ? 10.765 -29.825 36.833 1.00 78.50 621 ASN A C 1
ATOM 4549 O O . ASN A 1 621 ? 11.271 -30.874 37.250 1.00 78.50 621 ASN A O 1
ATOM 4553 N N . LYS A 1 622 ? 10.531 -29.624 35.530 1.00 78.81 622 LYS A N 1
ATOM 4554 C CA . LYS A 1 622 ? 10.863 -30.580 34.462 1.00 78.81 622 LYS A CA 1
ATOM 4555 C C . LYS A 1 622 ? 11.698 -29.913 33.378 1.00 78.81 622 LYS A C 1
ATOM 4557 O O . LYS A 1 622 ? 11.343 -28.852 32.879 1.00 78.81 622 LYS A O 1
ATOM 4562 N N . GLY A 1 623 ? 12.757 -30.591 32.940 1.00 76.56 623 GLY A N 1
ATOM 4563 C CA . GLY A 1 623 ? 13.486 -30.197 31.736 1.00 76.56 623 GLY A CA 1
ATOM 4564 C C . GLY A 1 623 ? 12.630 -30.393 30.481 1.00 76.56 623 GLY A C 1
ATOM 4565 O O . GLY A 1 623 ? 11.975 -31.425 30.321 1.00 76.56 623 GLY A O 1
ATOM 4566 N N . VAL A 1 624 ? 12.664 -29.417 29.579 1.00 83.12 624 VAL A N 1
ATOM 4567 C CA . VAL A 1 624 ? 12.029 -29.460 28.260 1.00 83.12 624 VAL A CA 1
ATOM 4568 C C . VAL A 1 624 ? 13.098 -29.776 27.219 1.00 83.12 624 VAL A C 1
ATOM 4570 O O . VAL A 1 624 ? 14.117 -29.096 27.143 1.00 83.12 624 VAL A O 1
ATOM 4573 N N . ASN A 1 625 ? 12.873 -30.821 26.422 1.00 86.62 625 ASN A N 1
ATOM 4574 C CA . ASN A 1 625 ? 13.705 -31.176 25.273 1.00 86.62 625 ASN A CA 1
ATOM 4575 C C . ASN A 1 625 ? 12.811 -31.772 24.182 1.00 86.62 625 ASN A C 1
ATOM 4577 O O . ASN A 1 625 ? 12.547 -32.973 24.184 1.00 86.62 625 ASN A O 1
ATOM 4581 N N . GLN A 1 626 ? 12.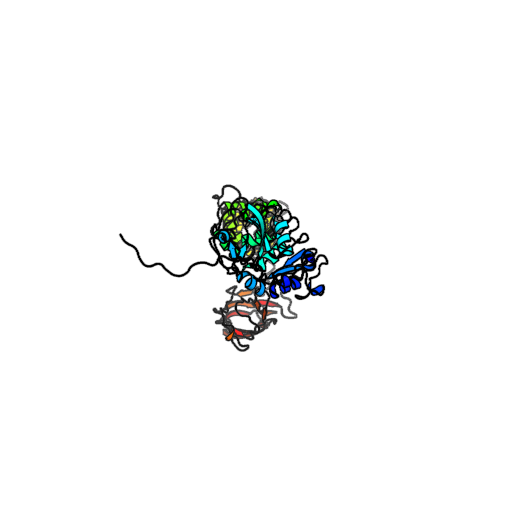292 -30.913 23.306 1.00 88.00 626 GLN A N 1
ATOM 4582 C CA . GLN A 1 626 ? 11.301 -31.284 22.296 1.00 88.00 626 GLN A CA 1
ATOM 4583 C C . GLN A 1 626 ? 11.764 -30.892 20.895 1.00 88.00 626 GLN A C 1
ATOM 4585 O O . GLN A 1 626 ? 12.306 -29.807 20.686 1.00 88.00 626 GLN A O 1
ATOM 4590 N N . ALA A 1 627 ? 11.511 -31.772 19.925 1.00 89.19 627 ALA A N 1
ATOM 4591 C CA . ALA A 1 627 ? 11.751 -31.518 18.509 1.00 89.19 627 ALA A CA 1
ATOM 4592 C C . ALA A 1 627 ? 10.419 -31.299 17.777 1.00 89.19 627 ALA A C 1
ATOM 4594 O O . ALA A 1 627 ? 9.509 -32.124 17.875 1.00 89.19 627 ALA A O 1
ATOM 4595 N N . VAL A 1 628 ? 10.302 -30.194 17.040 1.00 89.88 628 VAL A N 1
ATOM 4596 C CA . VAL A 1 628 ? 9.090 -29.830 16.293 1.00 89.88 628 VAL A CA 1
ATOM 4597 C C . VAL A 1 628 ? 9.438 -29.605 14.832 1.00 89.88 628 VAL A C 1
ATOM 4599 O O . VAL A 1 628 ? 10.128 -28.646 14.486 1.00 89.88 628 VAL A O 1
ATOM 4602 N N . THR A 1 629 ? 8.980 -30.507 13.971 1.00 88.44 629 THR A N 1
ATOM 4603 C CA . THR A 1 629 ? 9.207 -30.429 12.528 1.00 88.44 629 THR A CA 1
ATOM 4604 C C . THR A 1 629 ? 8.158 -29.533 11.874 1.00 88.44 629 THR A C 1
ATOM 4606 O O . THR A 1 629 ? 6.964 -29.640 12.140 1.00 88.44 629 THR A O 1
ATOM 4609 N N . ALA A 1 630 ? 8.608 -28.620 11.016 1.00 85.88 630 ALA A N 1
ATOM 4610 C CA . ALA A 1 630 ? 7.733 -27.705 10.302 1.00 85.88 630 ALA A CA 1
ATOM 4611 C C . ALA A 1 630 ? 6.740 -28.448 9.397 1.00 85.88 630 ALA A C 1
ATOM 4613 O O . ALA A 1 630 ? 7.133 -29.260 8.559 1.00 85.88 630 ALA A O 1
ATOM 4614 N N . GLY A 1 631 ? 5.461 -28.098 9.522 1.00 72.88 631 GLY A N 1
ATOM 4615 C CA . GLY A 1 631 ? 4.346 -28.776 8.859 1.00 72.88 631 GLY A CA 1
ATOM 4616 C C . GLY A 1 631 ? 3.645 -29.824 9.726 1.00 72.88 631 GLY A C 1
ATOM 4617 O O . GLY A 1 631 ? 2.525 -30.200 9.386 1.00 72.88 631 GLY A O 1
ATOM 4618 N N . ASP A 1 632 ? 4.242 -30.220 10.854 1.00 78.62 632 ASP A N 1
ATOM 4619 C CA . ASP A 1 632 ? 3.635 -31.138 11.816 1.00 78.62 632 ASP A CA 1
ATOM 4620 C C . ASP A 1 632 ? 3.100 -30.392 13.050 1.00 78.62 632 ASP A C 1
ATOM 4622 O O . ASP A 1 632 ? 3.562 -29.311 13.425 1.00 78.62 632 ASP A O 1
ATOM 4626 N N . SER A 1 633 ? 2.097 -30.992 13.696 1.00 78.75 633 SER A N 1
ATOM 4627 C CA . SER A 1 633 ? 1.584 -30.561 14.999 1.00 78.75 633 SER A CA 1
ATOM 4628 C C . SER A 1 633 ? 2.178 -31.451 16.085 1.00 78.75 633 SER A C 1
ATOM 4630 O O . SER A 1 633 ? 1.769 -32.608 16.230 1.00 78.75 633 SER A O 1
ATOM 4632 N N . THR A 1 634 ? 3.115 -30.911 16.865 1.00 84.12 634 THR A N 1
ATOM 4633 C CA . THR A 1 634 ? 3.718 -31.635 17.989 1.00 84.12 634 THR A CA 1
ATOM 4634 C C . THR A 1 634 ? 2.959 -31.329 19.269 1.00 84.12 634 THR A C 1
ATOM 4636 O O . THR A 1 634 ? 2.774 -30.172 19.642 1.00 84.12 634 THR A O 1
ATOM 4639 N N . GLU A 1 635 ? 2.521 -32.373 19.963 1.00 85.56 635 GLU A N 1
ATOM 4640 C CA . GLU A 1 635 ? 1.944 -32.249 21.297 1.00 85.56 635 GLU A CA 1
ATOM 4641 C C . GLU A 1 635 ? 3.049 -32.121 22.340 1.00 85.56 635 GLU A C 1
ATOM 4643 O O . GLU A 1 635 ? 3.969 -32.936 22.386 1.00 85.56 635 GLU A O 1
ATOM 4648 N N . LEU A 1 636 ? 2.963 -31.078 23.159 1.00 85.06 636 LEU A N 1
ATOM 4649 C CA . LEU A 1 636 ? 3.993 -30.740 24.135 1.00 85.06 636 LEU A CA 1
ATOM 4650 C C . LEU A 1 636 ? 3.552 -31.052 25.557 1.00 85.06 636 LEU A C 1
ATOM 4652 O O . LEU A 1 636 ? 4.357 -31.521 26.357 1.00 85.06 636 LEU A O 1
ATOM 4656 N N . LEU A 1 637 ? 2.274 -30.822 25.855 1.00 85.81 637 LEU A N 1
ATOM 4657 C CA . LEU A 1 637 ? 1.694 -31.073 27.165 1.00 85.81 637 LEU A CA 1
ATOM 4658 C C . LEU A 1 637 ? 0.253 -31.548 27.012 1.00 85.81 637 LEU A C 1
ATOM 4660 O O . LEU A 1 637 ? -0.466 -31.109 26.116 1.00 85.81 637 LEU A O 1
ATOM 4664 N N . ARG A 1 638 ? -0.179 -32.435 27.902 1.00 86.31 638 ARG A N 1
ATOM 4665 C CA . ARG A 1 638 ? -1.533 -32.982 27.929 1.00 86.31 638 ARG A CA 1
ATOM 4666 C C . ARG A 1 638 ? -2.030 -33.025 29.364 1.00 86.31 638 ARG A C 1
ATOM 4668 O O . ARG A 1 638 ? -1.328 -33.531 30.233 1.00 86.31 638 ARG A O 1
ATOM 4675 N N . ALA A 1 639 ? -3.254 -32.563 29.574 1.00 84.38 639 ALA A N 1
ATOM 4676 C CA . ALA A 1 639 ? -3.934 -32.585 30.859 1.00 84.38 639 ALA A CA 1
ATOM 4677 C C . ALA A 1 639 ? -5.066 -33.628 30.814 1.00 84.38 639 ALA A C 1
ATOM 4679 O O . ALA A 1 639 ? -6.158 -33.350 30.319 1.00 84.38 639 ALA A O 1
ATOM 4680 N N . THR A 1 640 ? -4.806 -34.866 31.253 1.00 78.69 640 THR A N 1
ATOM 4681 C CA . THR A 1 640 ? -5.827 -35.939 31.269 1.00 78.69 640 THR A CA 1
ATOM 4682 C C . THR A 1 640 ? -6.677 -35.925 32.529 1.00 78.69 640 THR A C 1
ATOM 4684 O O . THR A 1 640 ? -7.902 -36.013 32.445 1.00 78.69 640 THR A O 1
ATOM 4687 N N . ASP A 1 641 ? -6.026 -35.814 33.684 1.00 75.25 641 ASP A N 1
ATOM 4688 C CA . ASP A 1 641 ? -6.673 -36.066 34.970 1.00 75.25 641 ASP A CA 1
ATOM 4689 C C . ASP A 1 641 ? -7.075 -34.765 35.673 1.00 75.25 641 ASP A C 1
ATOM 4691 O O . ASP A 1 641 ? -8.209 -34.680 36.148 1.00 75.25 641 ASP A O 1
ATOM 4695 N N . ASP A 1 642 ? -6.219 -33.738 35.612 1.00 81.75 642 ASP A N 1
ATOM 4696 C CA . ASP A 1 642 ? -6.389 -32.411 36.219 1.00 81.75 642 ASP A CA 1
ATOM 4697 C C . ASP A 1 642 ? -5.798 -31.305 35.320 1.00 81.75 642 ASP A C 1
ATOM 4699 O O . ASP A 1 642 ? -5.096 -31.601 34.350 1.00 81.75 642 ASP A O 1
ATOM 4703 N N . ASN A 1 643 ? -6.079 -30.032 35.635 1.00 84.12 643 ASN A N 1
ATOM 4704 C CA . ASN A 1 643 ? -5.449 -28.884 34.972 1.00 84.12 643 ASN A CA 1
ATOM 4705 C C . ASN A 1 643 ? -3.938 -28.871 35.245 1.00 84.12 643 ASN A C 1
ATOM 4707 O O . ASN A 1 643 ? -3.500 -29.165 36.356 1.00 84.12 643 ASN A O 1
ATOM 4711 N N . VAL A 1 644 ? -3.154 -28.491 34.241 1.00 87.38 644 VAL A N 1
ATOM 4712 C CA . VAL A 1 644 ? -1.696 -28.409 34.328 1.00 87.38 644 VAL A CA 1
ATOM 4713 C C . VAL A 1 644 ? -1.257 -26.988 33.995 1.00 87.38 644 VAL A C 1
ATOM 4715 O O . VAL A 1 644 ? -1.310 -26.572 32.836 1.00 87.38 644 VAL A O 1
ATOM 4718 N N . ASP A 1 645 ? -0.816 -26.256 35.013 1.00 88.56 645 ASP A N 1
ATOM 4719 C CA . ASP A 1 645 ? -0.094 -24.996 34.836 1.00 88.56 645 ASP A CA 1
ATOM 4720 C C . ASP A 1 645 ? 1.331 -25.281 34.358 1.00 88.56 645 ASP A C 1
ATOM 4722 O O . ASP A 1 645 ? 1.924 -26.298 34.719 1.00 88.56 645 ASP A O 1
ATOM 4726 N N . PHE A 1 646 ? 1.885 -24.391 33.543 1.00 88.81 646 PHE A N 1
ATOM 4727 C CA . PHE A 1 646 ? 3.256 -24.496 33.056 1.00 88.81 646 PHE A CA 1
ATOM 4728 C C . PHE A 1 646 ? 3.895 -23.113 32.914 1.00 88.81 646 PHE A C 1
ATOM 4730 O O . PHE A 1 646 ? 3.236 -22.123 32.579 1.00 88.81 646 PHE A O 1
ATOM 4737 N N . ASP A 1 647 ? 5.204 -23.057 33.139 1.00 89.62 647 ASP A N 1
ATOM 4738 C CA . ASP A 1 647 ? 6.031 -21.869 32.922 1.00 89.62 647 ASP A CA 1
ATOM 4739 C C . ASP A 1 647 ? 7.355 -22.307 32.309 1.00 89.62 647 ASP A C 1
ATOM 4741 O O . ASP A 1 647 ? 8.319 -22.619 33.007 1.00 89.62 647 ASP A O 1
ATOM 4745 N N . VAL A 1 648 ? 7.366 -22.396 30.984 1.00 89.50 648 VAL A N 1
ATOM 4746 C CA . VAL A 1 648 ? 8.501 -22.908 30.230 1.00 89.50 648 VAL A CA 1
ATOM 4747 C C . VAL A 1 648 ? 9.384 -21.750 29.806 1.00 89.50 648 VAL A C 1
ATOM 4749 O O . VAL A 1 648 ? 8.996 -20.934 28.969 1.00 89.50 648 VAL A O 1
ATOM 4752 N N . THR A 1 649 ? 10.605 -21.724 30.324 1.00 88.31 649 THR A N 1
ATOM 4753 C CA . THR A 1 649 ? 11.666 -20.850 29.823 1.00 88.31 649 THR A CA 1
ATOM 4754 C C . THR A 1 649 ? 12.571 -21.653 28.900 1.00 88.31 649 THR A C 1
ATOM 4756 O O . THR A 1 649 ? 13.212 -22.614 29.318 1.00 88.31 649 THR A O 1
ATOM 4759 N N . LEU A 1 650 ? 12.600 -21.278 27.622 1.00 89.19 650 LEU A N 1
ATOM 4760 C CA . LEU A 1 650 ? 13.495 -21.833 26.613 1.00 89.19 650 LEU A CA 1
ATOM 4761 C C . LEU A 1 650 ? 14.718 -20.927 26.505 1.00 89.19 650 LEU A C 1
ATOM 4763 O O . LEU A 1 650 ? 14.670 -19.905 25.818 1.00 89.19 650 LEU A O 1
ATOM 4767 N N . ASP A 1 651 ? 15.814 -21.302 27.162 1.00 74.56 651 ASP A N 1
ATOM 4768 C CA . ASP A 1 651 ? 17.052 -20.508 27.197 1.00 74.56 651 ASP A CA 1
ATOM 4769 C C . ASP A 1 651 ? 17.650 -20.286 25.798 1.00 74.56 651 ASP A C 1
ATOM 4771 O O . ASP A 1 651 ? 18.332 -19.292 25.546 1.00 74.56 651 ASP A O 1
ATOM 4775 N N . SER A 1 652 ? 17.387 -21.207 24.863 1.00 75.25 652 SER A N 1
ATOM 4776 C CA . SER A 1 652 ? 17.739 -21.071 23.451 1.00 75.25 652 SER A CA 1
ATOM 4777 C C . SER A 1 652 ? 16.870 -21.982 22.581 1.00 75.25 652 SER A C 1
ATOM 4779 O O . SER A 1 652 ? 16.721 -23.171 22.862 1.00 75.25 652 SER A O 1
ATOM 4781 N N . VAL A 1 653 ? 16.331 -21.436 21.489 1.00 88.69 653 VAL A N 1
ATOM 4782 C CA . VAL A 1 653 ? 15.623 -22.210 20.459 1.00 88.69 653 VAL A CA 1
ATOM 4783 C C . VAL A 1 653 ? 16.592 -22.512 19.320 1.00 88.69 653 VAL A C 1
ATOM 4785 O O . VAL A 1 653 ? 17.136 -21.597 18.704 1.00 88.69 653 VAL A O 1
ATOM 4788 N N . GLY A 1 654 ? 16.822 -23.792 19.037 1.00 90.69 654 GLY A N 1
ATOM 4789 C CA . GLY A 1 654 ? 17.661 -24.242 17.926 1.00 90.69 654 GLY A CA 1
ATOM 4790 C C . GLY A 1 654 ? 16.844 -24.576 16.681 1.00 90.69 654 GLY A C 1
ATOM 4791 O O . GLY A 1 654 ? 15.703 -25.016 16.778 1.00 90.69 654 GLY A O 1
ATOM 4792 N N . MET A 1 655 ? 17.438 -24.429 15.503 1.00 91.38 655 MET A N 1
ATOM 4793 C CA . MET A 1 655 ? 16.850 -24.798 14.220 1.00 91.38 655 MET A CA 1
ATOM 4794 C C . MET A 1 655 ? 17.806 -25.696 13.437 1.00 91.38 655 MET A C 1
ATOM 4796 O O . MET A 1 655 ? 18.981 -25.374 13.285 1.00 91.38 655 MET A O 1
ATOM 4800 N N . THR A 1 656 ? 17.290 -26.816 12.935 1.00 90.44 656 THR A N 1
ATOM 4801 C CA . THR A 1 656 ? 18.024 -27.813 12.137 1.00 90.44 656 THR A CA 1
ATOM 4802 C C . THR A 1 656 ? 17.266 -28.163 10.860 1.00 90.44 656 THR A C 1
ATOM 4804 O O . THR A 1 656 ? 16.135 -27.711 10.669 1.00 90.44 656 THR A O 1
ATOM 4807 N N . ASN A 1 657 ? 17.866 -28.985 9.992 1.00 86.31 657 ASN A N 1
ATOM 4808 C CA . ASN A 1 657 ? 17.281 -29.408 8.717 1.00 86.31 657 ASN A CA 1
ATOM 4809 C C . ASN A 1 657 ? 16.997 -28.231 7.762 1.00 86.31 657 ASN A C 1
ATOM 4811 O O . ASN A 1 657 ? 15.946 -28.140 7.128 1.00 86.31 657 ASN A O 1
ATOM 4815 N N . ILE A 1 658 ? 17.946 -27.296 7.692 1.00 88.06 658 ILE A N 1
ATOM 4816 C CA . ILE A 1 658 ? 17.864 -26.103 6.849 1.00 88.06 658 ILE A CA 1
ATOM 4817 C C . ILE A 1 658 ? 18.538 -26.418 5.513 1.00 88.06 658 ILE A C 1
ATOM 4819 O O . ILE A 1 658 ? 19.754 -26.588 5.441 1.00 88.06 658 ILE A O 1
ATOM 4823 N N . THR A 1 659 ? 17.749 -26.516 4.443 1.00 82.94 659 THR A N 1
ATOM 4824 C CA . THR A 1 659 ? 18.233 -26.866 3.098 1.00 82.94 659 THR A CA 1
ATOM 4825 C C . THR A 1 659 ? 17.613 -25.960 2.043 1.00 82.94 659 THR A C 1
ATOM 4827 O O . THR A 1 659 ? 16.434 -25.639 2.138 1.00 82.94 659 THR A O 1
ATOM 4830 N N . GLY A 1 660 ? 18.366 -25.594 1.002 1.00 78.88 660 GLY A N 1
ATOM 4831 C CA . GLY A 1 660 ? 17.832 -24.793 -0.112 1.00 78.88 660 GLY A CA 1
ATOM 4832 C C . GLY A 1 660 ? 17.727 -23.289 0.167 1.00 78.88 660 GLY A C 1
ATOM 4833 O O . GLY A 1 660 ? 17.067 -22.575 -0.587 1.00 78.88 660 GLY A O 1
ATOM 4834 N N . VAL A 1 661 ? 18.389 -22.805 1.222 1.00 84.94 661 VAL A N 1
ATOM 4835 C CA . VAL A 1 661 ? 18.525 -21.375 1.520 1.00 84.94 661 VAL A CA 1
ATOM 4836 C C . VAL A 1 661 ? 19.470 -20.688 0.529 1.00 84.94 661 VAL A C 1
ATOM 4838 O O . VAL A 1 661 ? 20.520 -21.212 0.162 1.00 84.94 661 VAL A O 1
ATOM 4841 N N . LYS A 1 662 ? 19.080 -19.496 0.083 1.00 86.00 662 LYS A N 1
ATOM 4842 C CA . LYS A 1 662 ? 19.823 -18.620 -0.834 1.00 86.00 662 LYS A CA 1
ATOM 4843 C C . LYS A 1 662 ? 20.405 -17.422 -0.084 1.00 86.00 662 LYS A C 1
ATOM 4845 O O . LYS A 1 662 ? 19.731 -16.840 0.764 1.00 86.00 662 LYS A O 1
ATOM 4850 N N . ALA A 1 663 ? 21.631 -17.035 -0.435 1.00 88.38 663 ALA A N 1
ATOM 4851 C CA . ALA A 1 663 ? 22.294 -15.859 0.127 1.00 88.38 663 ALA A CA 1
ATOM 4852 C C . ALA A 1 663 ? 21.531 -14.560 -0.187 1.00 88.38 663 ALA A C 1
ATOM 4854 O O . ALA A 1 663 ? 20.937 -14.424 -1.257 1.00 88.38 663 ALA A O 1
ATOM 4855 N N . GLY A 1 664 ? 21.563 -13.609 0.753 1.00 86.00 664 GLY A N 1
ATOM 4856 C CA . GLY A 1 664 ? 20.919 -12.298 0.609 1.00 86.00 664 GLY A CA 1
ATOM 4857 C C . GLY A 1 664 ? 19.389 -12.316 0.701 1.00 86.00 664 GLY A C 1
ATOM 4858 O O . GLY A 1 664 ? 18.748 -11.378 0.235 1.00 86.00 664 GLY A O 1
ATOM 4859 N N . LYS A 1 665 ? 18.793 -13.380 1.255 1.00 87.19 665 LYS A N 1
ATOM 4860 C CA . LYS A 1 665 ? 17.341 -13.513 1.436 1.00 87.19 665 LYS A CA 1
ATOM 4861 C C . LYS A 1 665 ? 16.975 -13.551 2.917 1.00 87.19 665 LYS A C 1
ATOM 4863 O O . LYS A 1 665 ? 17.650 -14.216 3.700 1.00 87.19 665 LYS A O 1
ATOM 4868 N N . THR A 1 666 ? 15.872 -12.893 3.262 1.00 90.50 666 THR A N 1
ATOM 4869 C CA . THR A 1 666 ? 15.246 -12.970 4.588 1.00 90.50 666 THR A CA 1
ATOM 4870 C C . THR A 1 666 ? 14.150 -14.022 4.556 1.00 90.50 666 THR A C 1
ATOM 4872 O O . THR A 1 666 ? 13.294 -13.986 3.671 1.00 90.50 666 THR A O 1
ATOM 4875 N N . TYR A 1 667 ? 14.176 -14.945 5.513 1.00 90.62 667 TYR A N 1
ATOM 4876 C CA . TYR A 1 667 ? 13.171 -15.994 5.663 1.00 90.62 667 TYR A CA 1
ATOM 4877 C C . TYR A 1 667 ? 12.357 -15.737 6.921 1.00 90.62 667 TYR A C 1
ATOM 4879 O O . TYR A 1 667 ? 12.917 -15.363 7.949 1.00 90.62 667 TYR A O 1
ATOM 4887 N N . ALA A 1 668 ? 11.055 -15.981 6.837 1.00 89.69 668 ALA A N 1
ATOM 4888 C CA . ALA A 1 668 ? 10.154 -15.922 7.973 1.00 89.69 668 ALA A CA 1
ATOM 4889 C C . ALA A 1 668 ? 9.345 -17.217 8.070 1.00 89.69 668 ALA A C 1
ATOM 4891 O O . ALA A 1 668 ? 8.977 -17.822 7.059 1.00 89.69 668 ALA A O 1
ATOM 4892 N N . GLY A 1 669 ? 9.065 -17.627 9.300 1.00 87.81 669 GLY A N 1
ATOM 4893 C CA . GLY A 1 669 ? 8.124 -18.684 9.635 1.00 87.81 669 GLY A CA 1
ATOM 4894 C C . GLY A 1 669 ? 7.402 -18.333 10.931 1.00 87.81 669 GLY A C 1
ATOM 4895 O O . GLY A 1 669 ? 7.767 -17.375 11.612 1.00 87.81 669 GLY A O 1
ATOM 4896 N N . SER A 1 670 ? 6.377 -19.100 11.273 1.00 86.81 670 SER A N 1
ATOM 4897 C CA . SER A 1 670 ? 5.573 -18.904 12.472 1.00 86.81 670 SER A CA 1
ATOM 4898 C C . SER A 1 670 ? 5.666 -20.105 13.406 1.00 86.81 670 SER A C 1
ATOM 4900 O O . SER A 1 670 ? 5.789 -21.258 12.982 1.00 86.81 670 SER A O 1
ATOM 4902 N N . LEU A 1 671 ? 5.579 -19.807 14.698 1.00 86.81 671 LEU A N 1
ATOM 4903 C CA . LEU A 1 671 ? 5.369 -20.770 15.766 1.00 86.81 671 LEU A CA 1
ATOM 4904 C C . LEU A 1 671 ? 4.018 -20.472 16.399 1.00 86.81 671 LEU A C 1
ATOM 4906 O O . LEU A 1 671 ? 3.817 -19.392 16.948 1.00 86.81 671 LEU A O 1
ATOM 4910 N N . THR A 1 672 ? 3.088 -21.414 16.304 1.00 84.38 672 THR A N 1
ATOM 4911 C CA . THR A 1 672 ? 1.721 -21.240 16.793 1.00 84.38 672 THR A CA 1
ATOM 4912 C C . THR A 1 672 ? 1.452 -22.226 17.916 1.00 84.38 672 THR A C 1
ATOM 4914 O O . THR A 1 672 ? 1.384 -23.436 17.697 1.00 84.38 672 THR A O 1
ATOM 4917 N N . TRP A 1 673 ? 1.288 -21.691 19.121 1.00 87.50 673 TRP A N 1
ATOM 4918 C CA . TRP A 1 673 ? 0.877 -22.444 20.298 1.00 87.50 673 TRP A CA 1
ATOM 4919 C C . TRP A 1 673 ? -0.645 -22.556 20.311 1.00 87.50 673 TRP A C 1
ATOM 4921 O O . TRP A 1 673 ? -1.342 -21.548 20.231 1.00 87.50 673 TRP A O 1
ATOM 4931 N N . GLN A 1 674 ? -1.158 -23.779 20.372 1.00 83.31 674 GLN A N 1
ATOM 4932 C CA . GLN A 1 674 ? -2.585 -24.069 20.285 1.00 83.31 674 GLN A CA 1
ATOM 4933 C C . GLN A 1 674 ? -3.012 -24.973 21.429 1.00 83.31 674 GLN A C 1
ATOM 4935 O O . GLN A 1 674 ? -2.335 -25.948 21.754 1.00 83.31 674 GLN A O 1
ATOM 4940 N N . LEU A 1 675 ? -4.162 -24.662 22.010 1.00 84.88 675 LEU A N 1
ATOM 4941 C CA . LEU A 1 675 ? -4.829 -25.527 22.967 1.00 84.88 675 LEU A CA 1
ATOM 4942 C C . LEU A 1 675 ? -5.934 -26.279 22.239 1.00 84.88 675 LEU A C 1
ATOM 4944 O O . LEU A 1 675 ? -6.861 -25.673 21.706 1.00 84.88 675 LEU A O 1
ATOM 4948 N N . ASN A 1 676 ? -5.814 -27.603 22.208 1.00 79.94 676 ASN A N 1
ATOM 4949 C CA . ASN A 1 676 ? -6.734 -28.474 21.493 1.00 79.94 676 ASN A CA 1
ATOM 4950 C C . ASN A 1 676 ? -7.432 -29.414 22.468 1.00 79.94 676 ASN A C 1
ATOM 4952 O O . ASN A 1 676 ? -6.774 -30.061 23.286 1.00 79.94 676 ASN A O 1
ATOM 4956 N N . ASN A 1 677 ? -8.745 -29.561 22.312 1.00 79.81 677 ASN A N 1
ATOM 4957 C CA . ASN A 1 677 ? -9.525 -30.553 23.045 1.00 79.81 677 ASN A CA 1
ATOM 4958 C C . ASN A 1 677 ? -9.131 -31.974 22.618 1.00 79.81 677 ASN A C 1
ATOM 4960 O O . ASN A 1 677 ? -8.873 -32.243 21.440 1.00 79.81 677 ASN A O 1
ATOM 4964 N N . LEU A 1 678 ? -9.087 -32.894 23.577 1.00 73.88 678 LEU A N 1
ATOM 4965 C CA . LEU A 1 678 ? -8.791 -34.295 23.326 1.00 73.88 678 LEU A CA 1
ATOM 4966 C C . LEU A 1 678 ? -9.984 -34.996 22.640 1.00 73.88 678 LEU A C 1
ATOM 4968 O O . LEU A 1 678 ? -11.141 -34.608 22.821 1.00 73.88 678 LEU A O 1
ATOM 4972 N N . PRO A 1 679 ? -9.744 -36.046 21.833 1.00 50.91 679 PRO A N 1
ATOM 4973 C CA . PRO A 1 679 ? -10.825 -36.779 21.179 1.00 50.91 679 PRO A CA 1
ATOM 4974 C C . PRO A 1 679 ? -11.791 -37.382 22.209 1.00 50.91 679 PRO A C 1
ATOM 4976 O O . PRO A 1 679 ? -11.372 -38.140 23.080 1.00 50.91 679 PRO A O 1
ATOM 4979 N N . GLY A 1 680 ? -13.084 -37.065 22.094 1.00 50.88 680 GLY A N 1
ATOM 4980 C CA . GLY A 1 680 ? -14.131 -37.581 22.986 1.00 50.88 680 GLY A CA 1
ATOM 4981 C C . GLY A 1 680 ? -14.375 -36.763 24.259 1.00 50.88 680 GLY A C 1
ATOM 4982 O O . GLY A 1 680 ? -15.235 -37.146 25.049 1.00 50.88 680 GLY A O 1
ATOM 4983 N N . THR A 1 681 ? -13.680 -35.638 24.457 1.00 48.69 681 THR A N 1
ATOM 4984 C CA . THR A 1 681 ? -13.951 -34.701 25.558 1.00 48.69 681 THR A CA 1
ATOM 4985 C C . THR A 1 681 ? -14.675 -33.460 25.037 1.00 48.69 681 THR A C 1
ATOM 4987 O O . THR A 1 681 ? -14.127 -32.711 24.231 1.00 48.69 681 THR A O 1
ATOM 4990 N N . THR A 1 682 ? -15.904 -33.226 25.496 1.00 38.50 682 THR A N 1
ATOM 4991 C CA . THR A 1 682 ? -16.598 -31.939 25.353 1.00 38.50 682 THR A CA 1
ATOM 4992 C C . THR A 1 682 ? -16.219 -31.055 26.536 1.00 38.50 682 THR A C 1
ATOM 4994 O O . THR A 1 682 ? -16.562 -31.386 27.670 1.00 38.50 682 THR A O 1
ATOM 4997 N N . THR A 1 683 ? -15.506 -29.959 26.301 1.00 40.62 683 THR A N 1
ATOM 4998 C CA . THR A 1 683 ? -15.341 -28.895 27.302 1.00 40.62 683 THR A CA 1
ATOM 4999 C C . THR A 1 683 ? -16.426 -27.844 27.074 1.00 40.62 683 THR A C 1
ATOM 5001 O O . THR A 1 683 ? -16.613 -27.427 25.930 1.00 40.62 683 THR A O 1
ATOM 5004 N N . ASN A 1 684 ? -17.137 -27.470 28.142 1.00 32.81 684 ASN A N 1
ATOM 5005 C CA . ASN A 1 684 ? -18.030 -26.306 28.173 1.00 32.81 684 ASN A CA 1
ATOM 5006 C C . ASN A 1 684 ? -17.245 -25.000 28.076 1.00 32.81 684 ASN A C 1
ATOM 5008 O O . ASN A 1 684 ? -16.128 -24.964 28.646 1.00 32.81 684 ASN A O 1
#